Protein AF-A0A915MU77-F1 (afdb_monomer_lite)

InterPro domains:
  IPR000322 Glycoside hydrolase family 31, TIM barrel domain [PF01055] (78-398)
  IPR013780 Glycosyl hydrolase, all-beta [G3DSA:2.60.40.1180] (442-491)
  IPR017853 Glycoside hydrolase superfamily [SSF51445] (71-425)
  IPR048395 Glycosyl hydrolase family 31, C-terminal domain [PF21365] (410-493)
  IPR050985 Alpha-glycosidase and related enzymes [PTHR43053] (27-492)

Sequence (639 aa):
LYTSLQNNELDLQSKLDDDSSFLLRNNFLEYTLAVPKEWEKISLKDFHQECFELFLAAPTAHPSLEIINKPIWSTWANFWKAVDQNGLLEYAKQISDNNMPISQLELDDMWTVSYGDYQIDKRKFSNFSEMLKKLENEFGIKRLSAWVHPFVDADSEIGKNPELRNKLFVKNRDGDVPLVWWWDCPIKPGDPSKPVGPTNPDKKEPCAYVLDVTNPETREWWYKQLEAMKAEGICTFKFDAGETNWLPHNYVLYDGAYPNSYGKHYAHFASRFGSAVENRYGSGTQQTNFFTRTIDRNSYWDKDGGLSTLIPWALQSSLHGYYWNLPDMIGGNGLNHNESNIRGEPPEEELYIRWTQSNTLLLAMQFSYPPWHSKYGGDVLNIVKKSLELRKKWMHYLIKNVRKSVEDKVPVIRPMWWASDDNEALTIDDQFMVGSDLVVAPVIKSGQKTRNVYLPEGNWRNGNNVSEVVKGPTTIKDYPSPLDVLPHFYRTDSDDSGNGDPSIDWSKKHLKVKELIGALPQQQHPHPPLHNPSIRIPSTQIQQTNSGNVIPEFFPPNEKDQKIVEFVHSLPLELRKLTRPPLPPAFEKLNFETKEKISNLFDDITLDDKQRQNNFWKIVNQLPEDERAKVNEAFKFPF

Secondary structure (DSSP, 8-state):
-EEEEETTEEEEE-PPPS--SS--S-----------TTGGGS-HHHHHHHHHHHHSPPPSS---HHHHHS-EEESHHHHGGG--HHHHHHHHHHHHHTT---SEEEE-S--BSSTT--SB-TTT-TTHHHHHHHHHHHH----EEEEE-SEEETTSHHHH-HHHHHHHB-EETTS----B--TTSPBPTT--S-S--S--GGGB---EEEB-TTSHHHHHHHHHHHHHHHHHT--EEEE---SGGGSPTTEE-TT---THHHHHHHHHHHHTT-TT-EE---SS-TT--SEEEPPPPPSSSSTTTSGGGHHHHHHHHHHTT--SEE---BT-SS--TTS---TTPPPPHHHHHHHHHHHTTSS--EESS-TT-TT--TTHHHHHHHHHHHHHHHHHHHHHHHHHHHHH---SEE-GGGT--STTGGG--S-EEETTTEEE----STT--EEEEEEEEEEEEESS-TT-EEEEEEEEEEEE--TT---EEEESS-GGG-SS-TTS-HHHHHHHHHHHHHTS-GGGSPPPPPP----------------S------PPPPHHHHHHHHHHHHS-HHHHGGGPPPPPGGGTTS-HHHHHHHHHHHH-TTS-HHHHHHHHHHHHHTS-HHHHHHHHHHTTS--

Organism: Meloidogyne javanica (NCBI:txid6303)

Foldseek 3Di:
DDWDQDPNDTDDDDDDDPQPLADAPDPDDDDDDDDDPCNVPDAPLRVLVVVCVVPADFAQAAFDLLQLQFAEEEQPQQQNQNQALVNVLVVLVVCVVLVGGHSEYEYDDNQDPFAPRLDGDCVRYVPVLVSCVCSCPVRVHQAYAYEHEQWAFCPDPQNVDPVSQLPWFWAAPVSDFDFFDFQPADFDPPDPDDNFDRPDPVGGDRTTTGTLLLDPVNLVVVVVSVVVVVVSRHQAYEYDDQAQVRPDGRTAHPVNHDSCSSSVSVLVSRLVSGSDYEHQDDDSNLRGHHAHEHDWAEQDQDPPRALLCQQLVQAVCQSNNNQRYDSHAQRTSQADPVSDHDRNDGHDLLSSLLSLLLCLPRRGYYHNHDLPPPPDDPCSSVLSVLSSVVSNLCSVVLVVLSVVCSVVVHHQKHQQSSQPVDPVSVPDRQWIDGPNWKIWHTDRDPPDFFAKDADAAAWKAWPVHRVDIDGDRDIDGRHGHPSSDTTMITGDPDPPPVDDDSVDDVVVVVVVVVVVLVPDDPVLRDDDDDDDDDDDDDDDDDDDDDDDDDDPPDDDDDPVRVNVVVNLLPDDLVVVVVPDDPDPPLCVPADPVLVVLLVVLVSPPVDDPVRSVVVNVVSLVPDDPVRNVSVVVSPPDDD

pLDDT: mean 81.35, std 20.61, range [25.28, 98.75]

Radius of gyration: 28.63 Å; chains: 1; bounding box: 70×74×78 Å

Structure (mmCIF, N/CA/C/O backbone):
data_AF-A0A915MU77-F1
#
_entry.id   AF-A0A915MU77-F1
#
loop_
_atom_site.group_PDB
_atom_site.id
_atom_site.type_symbol
_atom_site.label_atom_id
_atom_site.label_alt_id
_atom_site.label_comp_id
_atom_site.label_asym_id
_atom_site.label_entity_id
_atom_site.label_seq_id
_atom_site.pdbx_PDB_ins_code
_atom_site.Cartn_x
_atom_site.Cartn_y
_atom_site.Cartn_z
_atom_site.occupancy
_atom_site.B_iso_or_equiv
_atom_site.auth_seq_id
_atom_site.auth_comp_id
_atom_site.auth_asym_id
_atom_site.auth_atom_id
_atom_site.pdbx_PDB_model_num
ATOM 1 N N . LEU A 1 1 ? -19.373 -10.625 -16.248 1.00 55.97 1 LEU A N 1
ATOM 2 C CA . LEU A 1 1 ? -20.137 -11.637 -15.490 1.00 55.97 1 LEU A CA 1
ATOM 3 C C . LEU A 1 1 ? -21.179 -10.867 -14.702 1.00 55.97 1 LEU A C 1
ATOM 5 O O . LEU A 1 1 ? -20.803 -9.981 -13.949 1.00 55.97 1 LEU A O 1
ATOM 9 N N . TYR A 1 2 ? -22.452 -11.091 -14.987 1.00 57.34 2 TYR A N 1
ATOM 10 C CA . TYR A 1 2 ? -23.572 -10.436 -14.328 1.00 57.34 2 TYR A CA 1
ATOM 11 C C . TYR A 1 2 ? -24.160 -11.433 -13.344 1.00 57.34 2 TYR A C 1
ATOM 13 O O . TYR A 1 2 ? -24.414 -12.580 -13.713 1.00 57.34 2 TYR A O 1
ATOM 21 N N . THR A 1 3 ? -24.326 -11.000 -12.101 1.00 57.78 3 THR A N 1
ATOM 22 C CA . THR A 1 3 ? -25.021 -11.764 -11.074 1.00 57.78 3 THR A CA 1
ATOM 23 C C . THR A 1 3 ? -26.316 -11.037 -10.746 1.00 57.78 3 THR A C 1
ATOM 25 O O . THR A 1 3 ? -26.312 -9.834 -10.479 1.00 57.78 3 THR A O 1
ATOM 28 N N . SER A 1 4 ? -27.441 -11.741 -10.804 1.00 68.25 4 SER A N 1
ATOM 29 C CA . SER A 1 4 ? -28.718 -11.217 -10.322 1.00 68.25 4 SER A CA 1
ATOM 30 C C . SER A 1 4 ? -29.365 -12.216 -9.387 1.00 68.25 4 SER A C 1
ATOM 32 O O . SER A 1 4 ? -29.375 -13.412 -9.657 1.00 68.25 4 SER A O 1
ATOM 34 N N . LEU A 1 5 ? -29.906 -11.703 -8.286 1.00 63.66 5 LEU A N 1
ATOM 35 C CA . LEU A 1 5 ? -30.743 -12.463 -7.374 1.00 63.66 5 LEU A CA 1
ATOM 36 C C . LEU A 1 5 ? -32.186 -12.005 -7.591 1.00 63.66 5 LEU A C 1
ATOM 38 O O . LEU A 1 5 ? -32.537 -10.879 -7.238 1.00 63.66 5 LEU A O 1
ATOM 42 N N . GLN A 1 6 ? -33.013 -12.848 -8.201 1.00 70.25 6 GLN A N 1
ATOM 43 C CA . GLN A 1 6 ? -34.449 -12.606 -8.358 1.00 70.25 6 GLN A CA 1
ATOM 44 C C . GLN A 1 6 ? -35.209 -13.848 -7.910 1.00 70.25 6 GLN A C 1
ATOM 46 O O . GLN A 1 6 ? -34.820 -14.956 -8.239 1.00 70.25 6 GLN A O 1
ATOM 51 N N . ASN A 1 7 ? -36.288 -13.681 -7.141 1.00 75.19 7 ASN A N 1
ATOM 52 C CA . ASN A 1 7 ? -37.130 -14.794 -6.673 1.00 75.19 7 ASN A CA 1
ATOM 53 C C . ASN A 1 7 ? -36.367 -15.932 -5.953 1.00 75.19 7 ASN A C 1
ATOM 55 O O . ASN A 1 7 ? -36.756 -17.089 -6.064 1.00 75.19 7 ASN A O 1
ATOM 59 N N . ASN A 1 8 ? -35.303 -15.612 -5.203 1.00 73.69 8 ASN A N 1
ATOM 60 C CA . ASN A 1 8 ? -34.371 -16.581 -4.594 1.00 73.69 8 ASN A CA 1
ATOM 61 C C . ASN A 1 8 ? -33.589 -17.458 -5.594 1.00 73.69 8 ASN A C 1
ATOM 63 O O . ASN A 1 8 ? -32.959 -18.432 -5.185 1.00 73.69 8 ASN A O 1
ATOM 67 N N . GLU A 1 9 ? -33.578 -17.106 -6.876 1.00 72.06 9 GLU A N 1
ATOM 68 C CA . GLU A 1 9 ? -32.722 -17.711 -7.894 1.00 72.06 9 GLU A CA 1
ATOM 69 C C . GLU A 1 9 ? -31.512 -16.804 -8.143 1.00 72.06 9 GLU A C 1
ATOM 71 O O . GLU A 1 9 ? -31.644 -15.588 -8.313 1.00 72.06 9 GLU A O 1
ATOM 76 N N . LEU A 1 10 ? -30.317 -17.402 -8.104 1.00 75.31 10 LEU A N 1
ATOM 77 C CA . LEU A 1 10 ? -29.063 -16.742 -8.452 1.00 75.31 10 LEU A CA 1
ATOM 78 C C . LEU A 1 10 ? -28.753 -17.027 -9.922 1.00 75.31 10 LEU A C 1
ATOM 80 O O . LEU A 1 10 ? -28.303 -18.121 -10.263 1.00 75.31 10 LEU A O 1
ATOM 84 N N . ASP A 1 11 ? -28.939 -16.023 -10.768 1.00 74.25 11 ASP A N 1
ATOM 85 C CA . ASP A 1 11 ? -28.577 -16.088 -12.178 1.00 74.25 11 ASP A CA 1
ATOM 86 C C . ASP A 1 11 ? -27.143 -15.598 -12.383 1.00 74.25 11 ASP A C 1
ATOM 88 O O . ASP A 1 11 ? -26.787 -14.477 -12.006 1.00 74.25 11 ASP A O 1
ATOM 92 N N . LEU A 1 12 ? -26.324 -16.440 -13.018 1.00 69.56 12 LEU A N 1
ATOM 93 C CA . LEU A 1 12 ? -24.952 -16.130 -13.413 1.00 69.56 12 LEU A CA 1
ATOM 94 C C . LEU A 1 12 ? -24.880 -16.058 -14.938 1.00 69.56 12 LEU A C 1
ATOM 96 O O . LEU A 1 12 ? -24.951 -17.076 -15.623 1.00 69.56 12 LEU A O 1
ATOM 100 N N . GLN A 1 13 ? -24.728 -14.853 -15.482 1.00 67.31 13 GLN A N 1
ATOM 101 C CA . GLN A 1 13 ? -24.656 -14.639 -16.926 1.00 67.31 13 GLN A CA 1
ATOM 102 C C . GLN A 1 13 ? -23.273 -14.129 -17.335 1.00 67.31 13 GLN A C 1
ATOM 104 O O . GLN A 1 13 ? -22.731 -13.180 -16.763 1.00 67.31 13 GLN A O 1
ATOM 109 N N . SER A 1 14 ? -22.691 -14.716 -18.377 1.00 64.25 14 SER A N 1
ATOM 110 C CA . SER A 1 14 ? -21.520 -14.158 -19.055 1.00 64.25 14 SER A CA 1
ATOM 111 C C . SER A 1 14 ? -21.936 -13.598 -20.407 1.00 64.25 14 SER A C 1
ATOM 113 O O . SER A 1 14 ? -22.391 -14.344 -21.270 1.00 64.25 14 SER A O 1
ATOM 115 N N . LYS A 1 15 ? -21.738 -12.296 -20.606 1.00 63.75 15 LYS A N 1
ATOM 116 C CA . LYS A 1 15 ? -21.766 -11.681 -21.929 1.00 63.75 15 LYS A CA 1
ATOM 117 C C . LYS A 1 15 ? -20.322 -11.542 -22.404 1.00 63.75 15 LYS A C 1
ATOM 119 O O . LYS A 1 15 ? -19.513 -10.938 -21.702 1.00 63.75 15 LYS A O 1
ATOM 124 N N . LEU A 1 16 ? -20.004 -12.144 -23.545 1.00 59.94 16 LEU A N 1
ATOM 125 C CA . LEU A 1 16 ? -18.825 -11.783 -24.326 1.00 59.94 16 LEU A CA 1
ATOM 126 C C . LEU A 1 16 ? -19.245 -10.584 -25.173 1.00 59.94 16 LEU A C 1
ATOM 128 O O . LEU A 1 16 ? -20.182 -10.701 -25.960 1.00 59.94 16 LEU A O 1
ATOM 132 N N . ASP A 1 17 ? -18.629 -9.426 -24.960 1.00 56.28 17 ASP A N 1
ATOM 133 C CA . ASP A 1 17 ? -18.770 -8.335 -25.919 1.00 56.28 17 ASP A CA 1
ATOM 134 C C . ASP A 1 17 ? -17.948 -8.697 -27.166 1.00 56.28 17 ASP A C 1
ATOM 136 O O . ASP A 1 17 ? -16.797 -9.119 -27.046 1.00 56.28 17 ASP A O 1
ATOM 140 N N . ASP A 1 18 ? -18.542 -8.541 -28.355 1.00 51.81 18 ASP A N 1
ATOM 141 C CA . ASP A 1 18 ? -17.909 -8.829 -29.659 1.00 51.81 18 ASP A CA 1
ATOM 142 C C . ASP A 1 18 ? -16.650 -7.974 -29.927 1.00 51.81 18 ASP A C 1
ATOM 144 O O . ASP A 1 18 ? -15.900 -8.234 -30.865 1.00 51.81 18 ASP A O 1
ATOM 148 N N . ASP A 1 19 ? -16.390 -6.980 -29.076 1.00 49.38 19 ASP A N 1
ATOM 149 C CA . ASP A 1 19 ? -15.220 -6.099 -29.095 1.00 49.38 19 ASP A CA 1
ATOM 150 C C . ASP A 1 19 ? -14.065 -6.651 -28.232 1.00 49.38 19 ASP A C 1
ATOM 152 O O . ASP A 1 19 ? -13.322 -5.916 -27.576 1.00 49.38 19 ASP A O 1
ATOM 156 N N . SER A 1 20 ? -13.935 -7.981 -28.147 1.00 52.22 20 SER A N 1
ATOM 157 C CA . SER A 1 20 ? -12.902 -8.604 -27.324 1.00 52.22 20 SER A CA 1
ATOM 158 C C . SER A 1 20 ? -11.522 -8.304 -27.917 1.00 52.22 20 SER A C 1
ATOM 160 O O . SER A 1 20 ? -11.072 -8.945 -28.871 1.00 52.22 20 SER A O 1
ATOM 162 N N . SER A 1 21 ? -10.817 -7.359 -27.296 1.00 55.47 21 SER A N 1
ATOM 163 C CA . SER A 1 21 ? -9.428 -6.971 -27.569 1.00 55.47 21 SER A CA 1
ATOM 164 C C . SER A 1 21 ? -8.400 -8.109 -27.401 1.00 55.47 21 SER A C 1
ATOM 166 O O . SER A 1 21 ? -7.202 -7.876 -27.553 1.00 55.47 21 SER A O 1
ATOM 168 N N . PHE A 1 22 ? -8.846 -9.339 -27.122 1.00 57.47 22 PHE A N 1
ATOM 169 C CA . PHE A 1 22 ? -8.054 -10.551 -26.911 1.00 57.47 22 PHE A CA 1
ATOM 170 C C . PHE A 1 22 ? -8.823 -11.802 -27.381 1.00 57.47 22 PHE A C 1
ATOM 172 O O . PHE A 1 22 ? -10.050 -11.803 -27.429 1.00 57.47 22 PHE A O 1
ATOM 179 N N . LEU A 1 23 ? -8.110 -12.880 -27.730 1.00 56.09 23 LEU A N 1
ATOM 180 C CA . LEU A 1 23 ? -8.708 -14.182 -28.061 1.00 56.09 23 LEU A CA 1
ATOM 181 C C . LEU A 1 23 ? -8.564 -15.138 -26.879 1.00 56.09 23 LEU A C 1
ATOM 183 O O . LEU A 1 23 ? -7.450 -15.436 -26.454 1.00 56.09 23 LEU A O 1
ATOM 187 N N . LEU A 1 24 ? -9.678 -15.681 -26.397 1.00 59.16 24 LEU A N 1
ATOM 188 C CA . LEU A 1 24 ? -9.659 -16.836 -25.504 1.00 59.16 24 LEU A CA 1
ATOM 189 C C . LEU A 1 24 ? -9.595 -18.110 -26.353 1.00 59.16 24 LEU A C 1
ATOM 191 O O . LEU A 1 24 ? -10.422 -18.324 -27.238 1.00 59.16 24 LEU A O 1
ATOM 195 N N . ARG A 1 25 ? -8.617 -18.983 -26.077 1.00 56.75 25 ARG A N 1
ATOM 196 C CA . ARG A 1 25 ? -8.522 -20.303 -26.733 1.00 56.75 25 ARG A CA 1
ATOM 197 C C . ARG A 1 25 ? -9.698 -21.220 -26.382 1.00 56.75 25 ARG A C 1
ATOM 199 O O . ARG A 1 25 ? -9.994 -22.125 -27.150 1.00 56.75 25 ARG A O 1
ATOM 206 N N . ASN A 1 26 ? -10.364 -20.967 -25.253 1.00 60.19 26 ASN A N 1
ATOM 207 C CA . ASN A 1 26 ? -11.533 -21.697 -24.781 1.00 60.19 26 ASN A CA 1
ATOM 208 C C . ASN A 1 26 ? -12.572 -20.714 -24.218 1.00 60.19 26 ASN A C 1
ATOM 210 O O . ASN A 1 26 ? -12.271 -19.975 -23.284 1.00 60.19 26 ASN A O 1
ATOM 214 N N . ASN A 1 27 ? -13.790 -20.729 -24.767 1.00 67.06 27 ASN A N 1
ATOM 215 C CA . ASN A 1 27 ? -14.902 -19.857 -24.368 1.00 67.06 27 ASN A CA 1
ATOM 216 C C . ASN A 1 27 ? -15.933 -20.623 -23.528 1.00 67.06 27 ASN A C 1
ATOM 218 O O . ASN A 1 27 ? -17.099 -20.712 -23.906 1.00 67.06 27 ASN A O 1
ATOM 222 N N . PHE A 1 28 ? -15.508 -21.230 -22.422 1.00 71.12 28 PHE A N 1
ATOM 223 C CA . PHE A 1 28 ? -16.437 -21.809 -21.454 1.00 71.12 28 PHE A CA 1
ATOM 224 C C . PHE A 1 28 ? -16.455 -20.963 -20.182 1.00 71.12 28 PHE A C 1
ATOM 226 O O . PHE A 1 28 ? -15.422 -20.475 -19.726 1.00 71.12 28 PHE A O 1
ATOM 233 N N . LEU A 1 29 ? -17.648 -20.771 -19.626 1.00 72.94 29 LEU A N 1
ATOM 234 C CA . LEU A 1 29 ? -17.813 -20.202 -18.300 1.00 72.94 29 LEU A CA 1
ATOM 235 C C . LEU A 1 29 ? -17.586 -21.323 -17.279 1.00 72.94 29 LEU A C 1
ATOM 237 O O . LEU A 1 29 ? -18.354 -22.281 -17.237 1.00 72.94 29 LEU A O 1
ATOM 241 N N . GLU A 1 30 ? -16.542 -21.194 -16.466 1.00 77.75 30 GLU A N 1
ATOM 242 C CA . GLU A 1 30 ? -16.255 -22.090 -15.346 1.00 77.75 30 GLU A CA 1
ATOM 243 C C . GLU A 1 30 ? -16.357 -21.307 -14.037 1.00 77.75 30 GLU A C 1
ATOM 245 O O . GLU A 1 30 ? -15.759 -20.239 -13.886 1.00 77.75 30 GLU A O 1
ATOM 250 N N . TYR A 1 31 ? -17.144 -21.823 -13.099 1.00 82.00 31 TYR A N 1
ATOM 251 C CA . TYR A 1 31 ? -17.293 -21.261 -11.764 1.00 82.00 31 TYR A CA 1
ATOM 252 C C . TYR A 1 31 ? -17.566 -22.376 -10.757 1.00 82.00 31 TYR A C 1
ATOM 254 O O . TYR A 1 31 ? -18.111 -23.425 -11.100 1.00 82.00 31 TYR A O 1
ATOM 262 N N . THR A 1 32 ? -17.240 -22.104 -9.496 1.00 84.00 32 THR A N 1
ATOM 263 C CA . THR A 1 32 ? -17.554 -22.986 -8.374 1.00 84.00 32 THR A CA 1
ATOM 264 C C . THR A 1 32 ? -18.471 -22.254 -7.408 1.00 84.00 32 THR A C 1
ATOM 266 O O . THR A 1 32 ? -18.176 -21.132 -7.001 1.00 84.00 32 THR A O 1
ATOM 269 N N . LEU A 1 33 ? -19.580 -22.893 -7.036 1.00 85.31 33 LEU A N 1
ATOM 270 C CA . LEU A 1 33 ? -20.459 -22.435 -5.963 1.00 85.31 33 LEU A CA 1
ATOM 271 C C . LEU A 1 33 ? -20.260 -23.333 -4.746 1.00 85.31 33 LEU A C 1
ATOM 273 O O . LEU A 1 33 ? -20.360 -24.555 -4.851 1.00 85.31 33 LEU A O 1
ATOM 277 N N . ALA A 1 34 ? -20.008 -22.719 -3.595 1.00 86.25 34 ALA A N 1
ATOM 278 C CA . ALA A 1 34 ? -20.001 -23.394 -2.308 1.00 86.25 34 ALA A CA 1
ATOM 279 C C . ALA A 1 34 ? -21.252 -22.992 -1.527 1.00 86.25 34 ALA A C 1
ATOM 281 O O . ALA A 1 34 ? -21.589 -21.813 -1.448 1.00 86.25 34 ALA A O 1
ATOM 282 N N . VAL A 1 35 ? -21.936 -23.982 -0.955 1.00 87.06 35 VAL A N 1
ATOM 283 C CA . VAL A 1 35 ? -23.097 -23.783 -0.083 1.00 87.06 35 VAL A CA 1
ATOM 284 C C . VAL A 1 35 ? -22.922 -24.696 1.131 1.00 87.06 35 VAL A C 1
ATOM 286 O O . VAL A 1 35 ? -22.670 -25.894 0.950 1.00 87.06 35 VAL A O 1
ATOM 289 N N . PRO A 1 36 ? -23.033 -24.181 2.364 1.00 85.62 36 PRO A N 1
ATOM 290 C CA . PRO A 1 36 ? -22.925 -25.015 3.549 1.00 85.62 36 PRO A CA 1
ATOM 291 C C . PRO A 1 36 ? -24.159 -25.920 3.675 1.00 85.62 36 PRO A C 1
ATOM 293 O O . PRO A 1 36 ? -25.293 -25.469 3.520 1.00 85.62 36 PRO A O 1
ATOM 296 N N . LYS A 1 37 ? -23.951 -27.208 3.986 1.00 83.62 37 LYS A N 1
ATOM 297 C CA . LYS A 1 37 ? -25.048 -28.186 4.153 1.00 83.62 37 LYS A CA 1
ATOM 298 C C . LYS A 1 37 ? -26.016 -27.809 5.279 1.00 83.62 37 LYS A C 1
ATOM 300 O O . LYS A 1 37 ? -27.206 -28.079 5.173 1.00 83.62 37 LYS A O 1
ATOM 305 N N . GLU A 1 38 ? -25.499 -27.199 6.342 1.00 86.88 38 GLU A N 1
ATOM 306 C CA . GLU A 1 38 ? -26.263 -26.735 7.502 1.00 86.88 38 GLU A CA 1
ATOM 307 C C . GLU A 1 38 ? -25.994 -25.238 7.716 1.00 86.88 38 GLU A C 1
ATOM 309 O O . GLU A 1 38 ? -25.297 -24.850 8.650 1.00 86.88 38 GLU A O 1
ATOM 314 N N . TRP A 1 39 ? -26.508 -24.397 6.811 1.00 83.12 39 TRP A N 1
ATOM 315 C CA . TRP A 1 39 ? -26.237 -22.950 6.796 1.00 83.12 39 TRP A CA 1
ATOM 316 C C . TRP A 1 39 ? -26.597 -22.230 8.107 1.00 83.12 39 TRP A C 1
ATOM 318 O O . TRP A 1 39 ? -25.947 -21.258 8.460 1.00 83.12 39 TRP A O 1
ATOM 328 N N . GLU A 1 40 ? -27.575 -22.739 8.860 1.00 84.25 40 GLU A N 1
ATOM 329 C CA . GLU A 1 40 ? -27.996 -22.188 10.159 1.00 84.25 40 GLU A CA 1
ATOM 330 C C . GLU A 1 40 ? -27.010 -22.478 11.304 1.00 84.25 40 GLU A C 1
ATOM 332 O O . GLU A 1 40 ? -27.150 -21.920 12.391 1.00 84.25 40 GLU A O 1
ATOM 337 N N . LYS A 1 41 ? -26.043 -23.385 11.104 1.00 86.69 41 LYS A N 1
ATOM 338 C CA . LYS A 1 41 ? -25.115 -23.847 12.153 1.00 86.69 41 LYS A CA 1
ATOM 339 C C . LYS A 1 41 ? -23.663 -23.436 11.929 1.00 86.69 41 LYS A C 1
ATOM 341 O O . LYS A 1 41 ? -22.809 -23.802 12.734 1.00 86.69 41 LYS A O 1
ATOM 346 N N . ILE A 1 42 ? -23.375 -22.720 10.848 1.00 88.81 42 ILE A N 1
ATOM 347 C CA . ILE A 1 42 ? -22.038 -22.224 10.530 1.00 88.81 42 ILE A CA 1
ATOM 348 C C . ILE A 1 42 ? -22.056 -20.700 10.572 1.00 88.81 42 ILE A C 1
ATOM 350 O O . ILE A 1 42 ? -22.970 -20.079 10.034 1.00 88.81 42 ILE A O 1
ATOM 354 N N . SER A 1 43 ? -21.057 -20.102 11.218 1.00 90.44 43 SER A N 1
ATOM 355 C CA . SER A 1 43 ? -20.900 -18.650 11.165 1.00 90.44 43 SER A CA 1
ATOM 356 C C . SER A 1 43 ? -20.441 -18.212 9.773 1.00 90.44 43 SER A C 1
ATOM 358 O O . SER A 1 43 ? -19.797 -18.984 9.052 1.00 90.44 43 SER A O 1
ATOM 360 N N . LEU A 1 44 ? -20.712 -16.964 9.384 1.00 91.19 44 LEU A N 1
ATOM 361 C CA . LEU A 1 44 ? -20.229 -16.441 8.099 1.00 91.19 44 LEU A CA 1
ATOM 362 C C . LEU A 1 44 ? -18.696 -16.450 8.040 1.00 91.19 44 LEU A C 1
ATOM 364 O O . LEU A 1 44 ? -18.110 -16.754 7.000 1.00 91.19 44 LEU A O 1
ATOM 368 N N . LYS A 1 45 ? -18.051 -16.173 9.179 1.00 92.75 45 LYS A N 1
ATOM 369 C CA . LYS A 1 45 ? -16.605 -16.313 9.370 1.00 92.75 45 LYS A CA 1
ATOM 370 C C . LYS A 1 45 ? -16.130 -17.726 9.036 1.00 92.75 45 LYS A C 1
ATOM 372 O O . LYS A 1 45 ? -15.252 -17.877 8.193 1.00 92.75 45 LYS A O 1
ATOM 377 N N . ASP A 1 46 ? -16.671 -18.747 9.696 1.00 91.50 46 ASP A N 1
ATOM 378 C CA . ASP A 1 46 ? -16.172 -20.115 9.524 1.00 91.50 46 ASP A CA 1
ATOM 379 C C . ASP A 1 46 ? -16.459 -20.618 8.103 1.00 91.50 46 ASP A C 1
ATOM 381 O O . ASP A 1 46 ? -15.607 -21.253 7.488 1.00 91.50 46 ASP A O 1
ATOM 385 N N . PHE A 1 47 ? -17.603 -20.240 7.524 1.00 92.19 47 PHE A N 1
ATOM 386 C CA . PHE A 1 47 ? -17.905 -20.538 6.127 1.00 92.19 47 PHE A CA 1
ATOM 387 C C . PHE A 1 47 ? -16.918 -19.876 5.154 1.00 92.19 47 PHE A C 1
ATOM 389 O O . PHE A 1 47 ? -16.462 -20.516 4.203 1.00 92.19 47 PHE A O 1
ATOM 396 N N . HIS A 1 48 ? -16.556 -18.609 5.392 1.00 92.19 48 HIS A N 1
ATOM 397 C CA . HIS A 1 48 ? -15.526 -17.922 4.610 1.00 92.19 48 HIS A CA 1
ATOM 398 C C . HIS A 1 48 ? -14.174 -18.629 4.726 1.00 92.19 48 HIS A C 1
ATOM 400 O O . HIS A 1 48 ? -13.536 -18.849 3.700 1.00 92.19 48 HIS A O 1
ATOM 406 N N . GLN A 1 49 ? -13.766 -19.031 5.934 1.00 90.81 49 GLN A N 1
ATOM 407 C CA . GLN A 1 49 ? -12.500 -19.733 6.158 1.00 90.81 49 GLN A CA 1
ATOM 408 C C . GLN A 1 49 ? -12.447 -21.077 5.417 1.00 90.81 49 GLN A C 1
ATOM 410 O O . GLN A 1 49 ? -11.466 -21.350 4.731 1.00 90.81 49 GLN A O 1
ATOM 415 N N . GLU A 1 50 ? -13.515 -21.874 5.465 1.00 90.25 50 GLU A N 1
ATOM 416 C CA . GLU A 1 50 ? -13.616 -23.129 4.704 1.00 90.25 50 GLU A CA 1
ATOM 417 C C . GLU A 1 50 ? -13.512 -22.881 3.189 1.00 90.25 50 GLU A C 1
ATOM 419 O O . GLU A 1 50 ? -12.740 -23.532 2.484 1.00 90.25 50 GLU A O 1
ATOM 424 N N . CYS A 1 51 ? -14.233 -21.881 2.668 1.00 90.62 51 CYS A N 1
ATOM 425 C CA . CYS A 1 51 ? -14.139 -21.509 1.253 1.00 90.62 51 CYS A CA 1
ATOM 426 C C . CYS A 1 51 ? -12.734 -21.023 0.879 1.00 90.62 51 CYS A C 1
ATOM 428 O O . CYS A 1 51 ? -12.237 -21.325 -0.207 1.00 90.62 51 CYS A O 1
ATOM 430 N N . PHE A 1 52 ? -12.090 -20.269 1.769 1.00 90.19 52 PHE A N 1
ATOM 431 C CA . PHE A 1 52 ? -10.739 -19.774 1.570 1.00 90.19 52 PHE A CA 1
ATOM 432 C C . PHE A 1 52 ? -9.755 -20.932 1.391 1.00 90.19 52 PHE A C 1
ATOM 434 O O . PHE A 1 52 ? -9.014 -20.946 0.411 1.00 90.19 52 PHE A O 1
ATOM 441 N N . GLU A 1 53 ? -9.789 -21.928 2.278 1.00 88.19 53 GLU A N 1
ATOM 442 C CA . GLU A 1 53 ? -8.901 -23.092 2.199 1.00 88.19 53 GLU A CA 1
ATOM 443 C C . GLU A 1 53 ? -9.162 -23.979 0.974 1.00 88.19 53 GLU A C 1
ATOM 445 O O . GLU A 1 53 ? -8.229 -24.597 0.456 1.00 88.19 53 GLU A O 1
ATOM 450 N N . LEU A 1 54 ? -10.406 -24.030 0.491 1.00 89.00 54 LEU A N 1
ATOM 451 C CA . LEU A 1 54 ? -10.776 -24.805 -0.694 1.00 89.00 54 LEU A CA 1
ATOM 452 C C . LEU A 1 54 ? -10.331 -24.153 -2.007 1.00 89.00 54 LEU A C 1
ATOM 454 O O . LEU A 1 54 ? -9.968 -24.865 -2.946 1.00 89.00 54 LEU A O 1
ATOM 458 N N . PHE A 1 55 ? -10.398 -22.822 -2.106 1.00 88.06 55 PHE A N 1
ATOM 459 C CA . PHE A 1 55 ? -10.285 -22.129 -3.396 1.00 88.06 55 PHE A CA 1
ATOM 460 C C . PHE A 1 55 ? -9.051 -21.249 -3.545 1.00 88.06 55 PHE A C 1
ATOM 462 O O . PHE A 1 55 ? -8.647 -20.967 -4.675 1.00 88.06 55 PHE A O 1
ATOM 469 N N . LEU A 1 56 ? -8.462 -20.784 -2.445 1.00 88.12 56 LEU A N 1
ATOM 470 C CA . LEU A 1 56 ? -7.397 -19.791 -2.468 1.00 88.12 56 LEU A CA 1
ATOM 471 C C . LEU A 1 56 ? -6.117 -20.343 -1.842 1.00 88.12 56 LEU A C 1
ATOM 473 O O . LEU A 1 56 ? -6.123 -21.109 -0.882 1.00 88.12 56 LEU A O 1
ATOM 477 N N . ALA A 1 57 ? -4.980 -19.929 -2.396 1.00 86.38 57 ALA A N 1
ATOM 478 C CA . ALA A 1 57 ? -3.690 -20.236 -1.804 1.00 86.38 57 ALA A CA 1
ATOM 479 C C . ALA A 1 57 ? -3.431 -19.276 -0.637 1.00 86.38 57 ALA A C 1
ATOM 481 O O . ALA A 1 57 ? -3.445 -18.061 -0.818 1.00 86.38 57 ALA A O 1
ATOM 482 N N . ALA A 1 58 ? -3.168 -19.802 0.555 1.00 82.94 58 ALA A N 1
ATOM 483 C CA . ALA A 1 58 ? -2.806 -18.961 1.688 1.00 82.94 58 ALA A CA 1
ATOM 484 C C . ALA A 1 58 ? -1.409 -18.333 1.503 1.00 82.94 58 ALA A C 1
ATOM 486 O O . ALA A 1 58 ? -0.529 -18.968 0.907 1.00 82.94 58 ALA A O 1
ATOM 487 N N . PRO A 1 59 ? -1.167 -17.126 2.048 1.00 85.00 59 PRO A N 1
ATOM 488 C CA . PRO A 1 59 ? 0.177 -16.571 2.159 1.00 85.00 59 PRO A CA 1
ATOM 489 C C . PRO A 1 59 ? 1.128 -17.541 2.867 1.00 85.00 59 PRO A C 1
ATOM 491 O O . PRO A 1 59 ? 0.835 -18.009 3.964 1.00 85.00 59 PRO A O 1
ATOM 494 N N . THR A 1 60 ? 2.294 -17.817 2.279 1.00 84.12 60 THR A N 1
ATOM 495 C CA . THR A 1 60 ? 3.278 -18.736 2.887 1.00 84.12 60 THR A CA 1
ATOM 496 C C . THR A 1 60 ? 4.284 -18.025 3.793 1.00 84.12 60 THR A C 1
ATOM 498 O O . THR A 1 60 ? 5.040 -18.670 4.514 1.00 84.12 60 THR A O 1
ATOM 501 N N . ALA A 1 61 ? 4.341 -16.694 3.726 1.00 93.12 61 ALA A N 1
ATOM 502 C CA . ALA A 1 61 ? 5.190 -15.846 4.552 1.00 93.12 61 ALA A CA 1
ATOM 503 C C . ALA A 1 61 ? 4.613 -14.426 4.626 1.00 93.12 61 ALA A C 1
ATOM 505 O O . ALA A 1 61 ? 3.830 -14.012 3.770 1.00 93.12 61 ALA A O 1
ATOM 506 N N . HIS A 1 62 ? 5.030 -13.670 5.640 1.00 95.00 62 HIS A N 1
ATOM 507 C CA . HIS A 1 62 ? 4.623 -12.280 5.826 1.00 95.00 62 HIS A CA 1
ATOM 508 C C . HIS A 1 62 ? 5.549 -11.298 5.079 1.00 95.00 62 HIS A C 1
ATOM 510 O O . HIS A 1 62 ? 6.715 -11.623 4.817 1.00 95.00 62 HIS A O 1
ATOM 516 N N . PRO A 1 63 ? 5.083 -10.068 4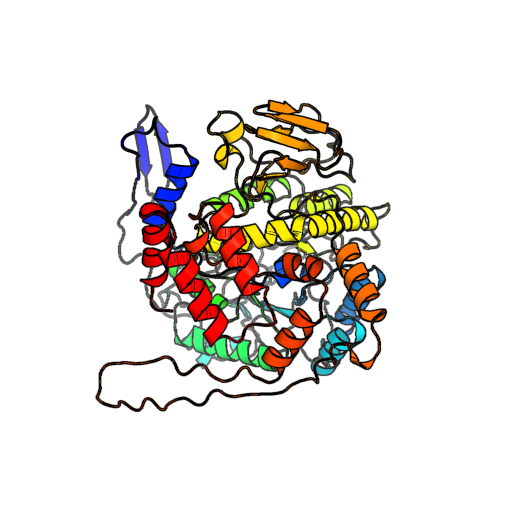.794 1.00 95.25 63 PRO A N 1
ATOM 517 C CA . PRO A 1 63 ? 5.904 -9.013 4.217 1.00 95.25 63 PRO A CA 1
ATOM 518 C C . PRO A 1 63 ? 6.903 -8.443 5.229 1.00 95.25 63 PRO A C 1
ATOM 520 O O . PRO A 1 63 ? 6.970 -8.860 6.388 1.00 95.25 63 PRO A O 1
ATOM 523 N N . SER A 1 64 ? 7.728 -7.491 4.796 1.00 96.38 64 SER A N 1
ATOM 524 C CA . SER A 1 64 ? 8.728 -6.835 5.640 1.00 96.38 64 SER A CA 1
ATOM 525 C C . SER A 1 64 ? 8.099 -6.247 6.909 1.00 96.38 64 SER A C 1
ATOM 527 O O . SER A 1 64 ? 7.369 -5.255 6.864 1.00 96.38 64 SER A O 1
ATOM 529 N N . LEU A 1 65 ? 8.448 -6.817 8.069 1.00 95.50 65 LEU A N 1
ATOM 530 C CA . LEU A 1 65 ? 8.007 -6.295 9.367 1.00 95.50 65 LEU A CA 1
ATOM 531 C C . LEU A 1 65 ? 8.537 -4.884 9.626 1.00 95.50 65 LEU A C 1
ATOM 533 O O . LEU A 1 65 ? 7.950 -4.152 10.414 1.00 95.50 65 LEU A O 1
ATOM 537 N N . GLU A 1 66 ? 9.629 -4.479 8.976 1.00 93.62 66 GLU A N 1
ATOM 538 C CA . GLU A 1 66 ? 10.163 -3.132 9.149 1.00 93.62 66 GLU A CA 1
ATOM 539 C C . GLU A 1 66 ? 9.300 -2.071 8.452 1.00 93.62 66 GLU A C 1
ATOM 541 O O . GLU A 1 66 ? 9.135 -0.984 9.004 1.00 93.62 66 GLU A O 1
ATOM 546 N N . ILE A 1 67 ? 8.689 -2.412 7.308 1.00 95.62 67 ILE A N 1
ATOM 547 C CA . ILE A 1 67 ? 7.697 -1.564 6.622 1.00 95.62 67 ILE A CA 1
ATOM 548 C C . ILE A 1 67 ? 6.387 -1.503 7.416 1.00 95.62 67 ILE A C 1
ATOM 550 O O . ILE A 1 67 ? 5.780 -0.443 7.525 1.00 95.62 67 ILE A O 1
ATOM 554 N N . ILE A 1 68 ? 5.971 -2.604 8.048 1.00 96.19 68 ILE A N 1
ATOM 555 C CA . ILE A 1 68 ? 4.837 -2.561 8.987 1.00 96.19 68 ILE A CA 1
ATOM 556 C C . ILE A 1 68 ? 5.183 -1.653 10.178 1.00 96.19 68 ILE A C 1
ATOM 558 O O . ILE A 1 68 ? 4.375 -0.824 10.593 1.00 96.19 68 ILE A O 1
ATOM 562 N N . ASN A 1 69 ? 6.396 -1.762 10.721 1.00 93.62 69 ASN A N 1
ATOM 563 C CA . ASN A 1 69 ? 6.802 -1.046 11.929 1.00 93.62 69 ASN A CA 1
ATOM 564 C C . ASN A 1 69 ? 6.874 0.479 11.753 1.00 93.62 69 ASN A C 1
ATOM 566 O O . ASN A 1 69 ? 6.507 1.222 12.663 1.00 93.62 69 ASN A O 1
ATOM 570 N N . LYS A 1 70 ? 7.363 0.961 10.607 1.00 95.81 70 LYS A N 1
ATOM 571 C CA . LYS A 1 70 ? 7.595 2.391 10.358 1.00 95.81 70 LYS A CA 1
ATOM 572 C C . LYS A 1 70 ? 7.126 2.790 8.955 1.00 95.81 70 LYS A C 1
ATOM 574 O O . LYS A 1 70 ? 7.211 1.971 8.045 1.00 95.81 70 LYS A O 1
ATOM 579 N N . PRO A 1 71 ? 6.687 4.040 8.751 1.00 97.12 71 PRO A N 1
ATOM 580 C CA . PRO A 1 71 ? 6.096 4.448 7.484 1.00 97.12 71 PRO A CA 1
ATOM 581 C C . PRO A 1 71 ? 7.112 4.513 6.336 1.00 97.12 71 PRO A C 1
ATOM 583 O O . PRO A 1 71 ? 8.302 4.772 6.552 1.00 97.12 71 PRO A O 1
ATOM 586 N N . ILE A 1 72 ? 6.603 4.309 5.124 1.00 97.88 72 ILE A N 1
ATOM 587 C CA . ILE A 1 72 ? 7.271 4.609 3.855 1.00 97.88 72 ILE A CA 1
ATOM 588 C C . ILE A 1 72 ? 7.077 6.100 3.552 1.00 97.88 72 ILE A C 1
ATOM 590 O O . ILE A 1 72 ? 6.017 6.663 3.830 1.00 97.88 72 ILE A O 1
ATOM 594 N N . TRP A 1 73 ? 8.088 6.737 2.972 1.00 97.31 73 TRP A N 1
ATOM 595 C CA . TRP A 1 73 ? 8.038 8.129 2.529 1.00 97.31 73 TRP A CA 1
ATOM 596 C C . TRP A 1 73 ? 8.343 8.185 1.032 1.00 97.31 73 TRP A C 1
ATOM 598 O O . TRP A 1 73 ? 9.478 7.944 0.619 1.00 97.31 73 TRP A O 1
ATOM 608 N N . SER A 1 74 ? 7.316 8.456 0.231 1.00 95.19 74 SER A N 1
ATOM 609 C CA . SER A 1 74 ? 7.382 8.513 -1.230 1.00 95.19 74 SER A CA 1
ATOM 610 C C . SER A 1 74 ? 7.664 9.925 -1.720 1.00 95.19 74 SER A C 1
ATOM 612 O O . SER A 1 74 ? 7.184 10.905 -1.148 1.00 95.19 74 SER A O 1
ATOM 614 N N . THR A 1 75 ? 8.433 10.040 -2.802 1.00 93.31 75 THR A N 1
ATOM 615 C CA . THR A 1 75 ? 8.689 11.328 -3.449 1.00 93.31 75 THR A CA 1
ATOM 616 C C . THR A 1 75 ? 7.614 11.731 -4.468 1.00 93.31 75 THR A C 1
ATOM 618 O O . THR A 1 75 ? 7.611 12.893 -4.874 1.00 93.31 75 THR A O 1
ATOM 621 N N . TRP A 1 76 ? 6.666 10.846 -4.820 1.00 87.75 76 TRP A N 1
ATOM 622 C CA . TRP A 1 76 ? 5.688 11.048 -5.904 1.00 87.75 76 TRP A CA 1
ATOM 623 C C . TRP A 1 76 ? 4.942 12.386 -5.831 1.00 87.75 76 TRP A C 1
ATOM 625 O O . TRP A 1 76 ? 5.211 13.293 -6.614 1.00 87.75 76 TRP A O 1
ATOM 635 N N . ALA A 1 77 ? 4.015 12.557 -4.888 1.00 83.88 77 ALA A N 1
ATOM 636 C CA . ALA A 1 77 ? 3.115 13.712 -4.913 1.00 83.88 77 ALA A CA 1
ATOM 637 C C . ALA A 1 77 ? 3.811 15.025 -4.491 1.00 83.88 77 ALA A C 1
ATOM 639 O O . ALA A 1 77 ? 3.428 16.106 -4.946 1.00 83.88 77 ALA A O 1
ATOM 640 N N . ASN A 1 78 ? 4.880 14.926 -3.692 1.00 86.38 78 ASN A N 1
ATOM 641 C CA . ASN A 1 78 ? 5.675 16.066 -3.237 1.00 86.38 78 ASN A CA 1
ATOM 642 C C . ASN A 1 78 ? 6.621 16.618 -4.321 1.00 86.38 78 ASN A C 1
ATOM 644 O O . ASN A 1 78 ? 6.733 17.831 -4.478 1.00 86.38 78 ASN A O 1
ATOM 648 N N . PHE A 1 79 ? 7.302 15.754 -5.084 1.00 87.69 79 PHE A N 1
ATOM 649 C CA . PHE A 1 79 ? 8.314 16.168 -6.070 1.00 87.69 79 PHE A CA 1
ATOM 650 C C . PHE A 1 79 ? 7.860 15.997 -7.525 1.00 87.69 79 PHE A C 1
ATOM 652 O O . PHE A 1 79 ? 8.334 16.716 -8.421 1.00 87.69 79 PHE A O 1
ATOM 659 N N . TRP A 1 80 ? 6.947 15.062 -7.792 1.00 86.00 80 TRP A N 1
ATOM 660 C CA . TRP A 1 80 ? 6.639 14.546 -9.128 1.00 86.00 80 TRP A CA 1
ATOM 661 C C . TRP A 1 80 ? 7.954 14.199 -9.860 1.00 86.00 80 TRP A C 1
ATOM 663 O O . TRP A 1 80 ? 8.906 13.691 -9.275 1.00 86.00 80 TRP A O 1
ATOM 673 N N . LYS A 1 81 ? 8.083 14.607 -11.126 1.00 88.88 81 LYS A N 1
ATOM 674 C CA . LYS A 1 81 ? 9.247 14.364 -11.989 1.00 88.88 81 LYS A CA 1
ATOM 675 C C . LYS A 1 81 ? 10.506 15.181 -11.651 1.00 88.88 81 LYS A C 1
ATOM 677 O O . LYS A 1 81 ? 11.459 15.157 -12.423 1.00 88.88 81 LYS A O 1
ATOM 682 N N . ALA A 1 82 ? 10.515 15.992 -10.586 1.00 90.44 82 ALA A N 1
ATOM 683 C CA . ALA A 1 82 ? 11.634 16.896 -10.243 1.00 90.44 82 ALA A CA 1
ATOM 684 C C . ALA A 1 82 ? 12.477 16.379 -9.081 1.00 90.44 82 ALA A C 1
ATOM 686 O O . ALA A 1 82 ? 13.375 17.086 -8.637 1.00 90.44 82 ALA A O 1
ATOM 687 N N . VAL A 1 83 ? 12.203 15.169 -8.590 1.00 93.06 83 VAL A N 1
ATOM 688 C CA . VAL A 1 83 ? 13.073 14.543 -7.600 1.00 93.06 83 VAL A CA 1
ATOM 689 C C . VAL A 1 83 ? 14.499 14.440 -8.154 1.00 93.06 83 VAL A C 1
ATOM 691 O O . VAL A 1 83 ? 14.716 14.041 -9.302 1.00 93.06 83 VAL A O 1
ATOM 694 N N . ASP A 1 84 ? 15.461 14.845 -7.332 1.00 96.31 84 ASP A N 1
ATOM 695 C CA . ASP A 1 84 ? 16.892 14.779 -7.600 1.00 96.31 84 ASP A CA 1
ATOM 696 C C . ASP A 1 84 ? 17.656 14.454 -6.304 1.00 96.31 84 ASP A C 1
ATOM 698 O O . ASP A 1 84 ? 17.068 14.310 -5.225 1.00 96.31 84 ASP A O 1
ATOM 702 N N . GLN A 1 85 ? 18.977 14.315 -6.404 1.00 97.25 85 GLN A N 1
ATOM 703 C CA . GLN A 1 85 ? 19.825 13.948 -5.271 1.00 97.25 85 GLN A CA 1
ATOM 704 C C . GLN A 1 85 ? 19.741 14.930 -4.095 1.00 97.25 85 GLN A C 1
ATOM 706 O O . GLN A 1 85 ? 19.736 14.503 -2.940 1.00 97.25 85 GLN A O 1
ATOM 711 N N . ASN A 1 86 ? 19.683 16.236 -4.363 1.00 97.12 86 ASN A N 1
ATOM 712 C CA . ASN A 1 86 ? 19.647 17.242 -3.303 1.00 97.12 86 ASN A CA 1
ATOM 713 C C . ASN A 1 86 ? 18.272 17.272 -2.635 1.00 97.12 86 ASN A C 1
ATOM 715 O O . ASN A 1 86 ? 18.194 17.317 -1.409 1.00 97.12 86 ASN A O 1
ATOM 719 N N . GLY A 1 87 ? 17.201 17.188 -3.428 1.00 95.69 87 GLY A N 1
ATOM 720 C CA . GLY A 1 87 ? 15.832 17.104 -2.936 1.00 95.69 87 GLY A CA 1
ATOM 721 C C . GLY A 1 87 ? 15.615 15.886 -2.041 1.00 95.69 87 GLY A C 1
ATOM 722 O O . GLY A 1 87 ? 14.994 16.012 -0.988 1.00 95.69 87 GLY A O 1
ATOM 723 N N . LEU A 1 88 ? 16.185 14.729 -2.397 1.00 96.62 88 LEU A N 1
ATOM 724 C CA . LEU A 1 88 ? 16.075 13.517 -1.582 1.00 96.62 88 LEU A CA 1
ATOM 725 C C . LEU A 1 88 ? 16.832 13.635 -0.245 1.00 96.62 88 LEU A C 1
ATOM 727 O O . LEU A 1 88 ? 16.303 13.232 0.791 1.00 96.62 88 LEU A O 1
ATOM 731 N N . LEU A 1 89 ? 18.043 14.208 -0.247 1.00 98.06 89 LEU A N 1
ATOM 732 C CA . LEU A 1 89 ? 18.821 14.442 0.980 1.00 98.06 89 LEU A CA 1
ATOM 733 C C . LEU A 1 89 ? 18.153 15.471 1.897 1.00 98.06 89 LEU A C 1
ATOM 735 O O . LEU A 1 89 ? 18.095 15.268 3.108 1.00 98.06 89 LEU A O 1
ATOM 739 N N . GLU A 1 90 ? 17.611 16.548 1.331 1.00 97.62 90 GLU A N 1
ATOM 740 C CA . GLU A 1 90 ? 16.855 17.542 2.091 1.00 97.62 90 GLU A CA 1
ATOM 741 C C . GLU A 1 90 ? 15.576 16.929 2.673 1.00 97.62 90 GLU A C 1
ATOM 743 O O . GLU A 1 90 ? 15.248 17.165 3.834 1.00 97.62 90 GLU A O 1
ATOM 748 N N . TYR A 1 91 ? 14.884 16.068 1.922 1.00 97.25 91 TYR A N 1
ATOM 749 C CA . TYR A 1 91 ? 13.700 15.388 2.438 1.00 97.25 91 TYR A CA 1
ATOM 750 C C . TYR A 1 91 ? 14.032 14.448 3.601 1.00 97.25 91 TYR A C 1
ATOM 752 O O . TYR A 1 91 ? 13.364 14.479 4.636 1.00 97.25 91 TYR A O 1
ATOM 760 N N . ALA A 1 92 ? 15.112 13.673 3.475 1.00 97.94 92 ALA A N 1
ATOM 761 C CA . ALA A 1 92 ? 15.638 12.836 4.550 1.00 97.94 92 ALA A CA 1
ATOM 762 C C . ALA A 1 92 ? 15.985 13.654 5.804 1.00 97.94 92 ALA A C 1
ATOM 764 O O . ALA A 1 92 ? 15.597 13.286 6.918 1.00 97.94 92 ALA A O 1
ATOM 765 N N . LYS A 1 93 ? 16.651 14.798 5.615 1.00 98.31 93 LYS A N 1
ATOM 766 C CA . LYS A 1 93 ? 16.966 15.736 6.691 1.00 98.31 93 LYS A CA 1
ATOM 767 C C . LYS A 1 93 ? 15.702 16.242 7.379 1.00 98.31 93 LYS A C 1
ATOM 769 O O . LYS A 1 93 ? 15.630 16.202 8.601 1.00 98.31 93 LYS A O 1
ATOM 774 N N . GLN A 1 94 ? 14.684 16.652 6.627 1.00 97.56 94 GLN A N 1
ATOM 775 C CA . GLN A 1 94 ? 13.424 17.138 7.195 1.00 97.56 94 GLN A CA 1
ATOM 776 C C . GLN A 1 94 ? 12.667 16.061 7.978 1.00 97.56 94 GLN A C 1
ATOM 778 O O . GLN A 1 94 ? 12.121 16.358 9.042 1.00 97.56 94 GLN A O 1
ATOM 783 N N . ILE A 1 95 ? 12.647 14.814 7.496 1.00 97.88 95 ILE A N 1
ATOM 784 C CA . ILE A 1 95 ? 12.068 13.674 8.227 1.00 97.88 95 ILE A CA 1
ATOM 785 C C . ILE A 1 95 ? 12.783 13.506 9.578 1.00 97.88 95 ILE A C 1
ATOM 787 O O . ILE A 1 95 ? 12.126 13.373 10.616 1.00 97.88 95 ILE A O 1
ATOM 791 N N . SER A 1 96 ? 14.118 13.578 9.574 1.00 97.38 96 SER A N 1
ATOM 792 C CA . SER A 1 96 ? 14.951 13.496 10.778 1.00 97.38 96 SER A CA 1
ATOM 793 C C . SER A 1 96 ? 14.725 14.676 11.734 1.00 97.38 96 SER A C 1
ATOM 795 O O . SER A 1 96 ? 14.448 14.459 12.912 1.00 97.38 96 SER A O 1
ATOM 797 N N . ASP A 1 97 ? 14.770 15.916 11.241 1.00 97.50 97 ASP A N 1
ATOM 798 C CA . ASP A 1 97 ? 14.591 17.143 12.034 1.00 97.50 97 ASP A CA 1
ATOM 799 C C . ASP A 1 97 ? 13.211 17.202 12.703 1.00 97.50 97 ASP A C 1
ATOM 801 O O . ASP A 1 97 ? 13.069 17.665 13.836 1.00 97.50 97 ASP A O 1
ATOM 805 N N . ASN A 1 98 ? 12.182 16.686 12.027 1.00 97.06 98 ASN A N 1
ATOM 806 C CA . ASN A 1 98 ? 10.836 16.586 12.582 1.00 97.06 98 ASN A CA 1
ATOM 807 C C . ASN A 1 98 ? 10.652 15.373 13.509 1.00 97.06 98 ASN A C 1
ATOM 809 O O . ASN A 1 98 ? 9.568 15.211 14.078 1.00 97.06 98 ASN A O 1
ATOM 813 N N . ASN A 1 99 ? 11.692 14.558 13.714 1.00 95.88 99 ASN A N 1
ATOM 814 C CA . ASN A 1 99 ? 11.707 13.358 14.549 1.00 95.88 99 ASN A CA 1
ATOM 815 C C . ASN A 1 99 ? 10.632 12.341 14.132 1.00 95.88 99 ASN A C 1
ATOM 817 O O . ASN A 1 99 ? 9.870 11.829 14.960 1.00 95.88 99 ASN A O 1
ATOM 821 N N . MET A 1 100 ? 10.542 12.095 12.826 1.00 97.44 100 MET A N 1
ATOM 822 C CA . MET A 1 100 ? 9.542 11.220 12.230 1.00 97.44 100 MET A CA 1
ATOM 823 C C . MET A 1 100 ? 10.132 9.833 11.954 1.00 97.44 100 MET A C 1
ATOM 825 O O . MET A 1 100 ? 11.236 9.724 11.419 1.00 97.44 100 MET A O 1
ATOM 829 N N . PRO A 1 101 ? 9.428 8.745 12.314 1.00 96.75 101 PRO A N 1
ATOM 830 C CA . PRO A 1 101 ? 9.892 7.400 12.019 1.00 96.75 101 PRO A CA 1
ATOM 831 C C . PRO A 1 101 ? 9.884 7.155 10.509 1.00 96.75 101 PRO A C 1
ATOM 833 O O . PRO A 1 101 ? 9.014 7.639 9.790 1.00 96.75 101 PRO A O 1
ATOM 836 N N . ILE A 1 102 ? 10.825 6.342 10.043 1.00 97.12 102 ILE A N 1
ATOM 837 C CA . ILE A 1 102 ? 10.934 5.944 8.641 1.00 97.12 102 ILE A CA 1
ATOM 838 C C . ILE A 1 102 ? 11.389 4.491 8.537 1.00 97.12 102 ILE A C 1
ATOM 840 O O . ILE A 1 102 ? 12.283 4.056 9.269 1.00 97.12 102 ILE A O 1
ATOM 844 N N . SER A 1 103 ? 10.749 3.736 7.645 1.00 95.88 103 SER A N 1
ATOM 845 C CA . SER A 1 103 ? 11.245 2.445 7.169 1.00 95.88 103 SER A CA 1
ATOM 846 C C . SER A 1 103 ? 11.995 2.608 5.850 1.00 95.88 103 SER A C 1
ATOM 848 O O . SER A 1 103 ? 13.068 2.033 5.689 1.00 95.88 103 SER A O 1
ATOM 850 N N . GLN A 1 104 ? 11.445 3.346 4.897 1.00 95.62 104 GLN A N 1
ATOM 851 C CA . GLN A 1 104 ? 11.924 3.360 3.521 1.00 95.62 104 GLN A CA 1
ATOM 852 C C . GLN A 1 104 ? 11.673 4.728 2.897 1.00 95.62 104 GLN A C 1
ATOM 854 O O . GLN A 1 104 ? 10.597 5.295 3.081 1.00 95.62 104 GLN A O 1
ATOM 859 N N . LEU A 1 105 ? 12.662 5.230 2.157 1.00 97.44 105 LEU A N 1
ATOM 860 C CA . LEU A 1 105 ? 12.426 6.244 1.135 1.00 97.44 105 LEU A CA 1
ATOM 861 C C . LEU A 1 105 ? 12.056 5.538 -0.168 1.00 97.44 105 LEU A C 1
ATOM 863 O O . LEU A 1 105 ? 12.650 4.518 -0.527 1.00 97.44 105 LEU A O 1
ATOM 867 N N . GLU A 1 106 ? 11.081 6.076 -0.877 1.00 97.31 106 GLU A N 1
ATOM 868 C CA . GLU A 1 106 ? 10.655 5.587 -2.182 1.00 97.31 106 GLU A CA 1
ATOM 869 C C . GLU A 1 106 ? 10.891 6.658 -3.239 1.00 97.31 106 GLU A C 1
ATOM 871 O O . GLU A 1 106 ? 10.395 7.778 -3.125 1.00 97.31 106 GLU A O 1
ATOM 876 N N . LEU A 1 107 ? 11.680 6.289 -4.247 1.00 96.50 107 LEU A N 1
ATOM 877 C CA . LEU A 1 107 ? 12.081 7.139 -5.353 1.00 96.50 107 LEU A CA 1
ATOM 878 C C . LEU A 1 107 ? 11.083 7.022 -6.511 1.00 96.50 107 LEU A C 1
ATOM 880 O O . LEU A 1 107 ? 11.028 6.010 -7.211 1.00 96.50 107 LEU A O 1
ATOM 884 N N . ASP A 1 108 ? 10.322 8.094 -6.684 1.00 92.56 108 ASP A N 1
ATOM 885 C CA . ASP A 1 108 ? 9.186 8.259 -7.595 1.00 92.56 108 ASP A CA 1
ATOM 886 C C . ASP A 1 108 ? 9.051 9.776 -7.917 1.00 92.56 108 ASP A C 1
ATOM 888 O O . ASP A 1 108 ? 9.024 10.598 -7.007 1.00 92.56 108 ASP A O 1
ATOM 892 N N . ASP A 1 109 ? 9.067 10.316 -9.128 1.00 89.69 109 ASP A N 1
ATOM 893 C CA . ASP A 1 109 ? 9.029 9.713 -10.455 1.00 89.69 109 ASP A CA 1
ATOM 894 C C . ASP A 1 109 ? 10.158 10.266 -11.350 1.00 89.69 109 ASP A C 1
ATOM 896 O O . ASP A 1 109 ? 10.799 11.278 -11.047 1.00 89.69 109 ASP A O 1
ATOM 900 N N . MET A 1 110 ? 10.380 9.634 -12.502 1.00 91.12 110 MET A N 1
ATOM 901 C CA . MET A 1 110 ? 11.309 10.046 -13.548 1.00 91.12 110 MET A CA 1
ATOM 902 C C . MET A 1 110 ? 12.750 10.103 -13.036 1.00 91.12 110 MET A C 1
ATOM 904 O O . MET A 1 110 ? 13.513 11.022 -13.341 1.00 91.12 110 MET A O 1
ATOM 908 N N . TRP A 1 111 ? 13.122 9.131 -12.208 1.00 93.50 111 TRP A N 1
ATOM 909 C CA . TRP A 1 111 ? 14.487 8.965 -11.713 1.00 93.50 111 TRP A CA 1
ATOM 910 C C . TRP A 1 111 ? 15.432 8.354 -12.767 1.00 93.50 111 TRP A C 1
ATOM 912 O O . TRP A 1 111 ? 16.652 8.360 -12.583 1.00 93.50 111 TRP A O 1
ATOM 922 N N . THR A 1 112 ? 14.870 7.870 -13.877 1.00 93.50 112 THR A N 1
ATOM 923 C CA . THR A 1 112 ? 15.559 7.366 -15.068 1.00 93.50 112 THR A CA 1
ATOM 924 C C . THR A 1 112 ? 15.748 8.448 -16.134 1.00 93.50 112 THR A C 1
ATOM 926 O O . THR A 1 112 ? 15.142 9.520 -16.082 1.00 93.50 112 THR A O 1
ATOM 929 N N . VAL A 1 113 ? 16.593 8.171 -17.135 1.00 90.12 113 VAL A N 1
ATOM 930 C CA . VAL A 1 113 ? 16.815 9.078 -18.280 1.00 90.12 113 VAL A CA 1
ATOM 931 C C . VAL A 1 113 ? 15.562 9.209 -19.154 1.00 90.12 113 VAL A C 1
ATOM 933 O O . VAL A 1 113 ? 15.260 10.300 -19.643 1.00 90.12 113 VAL A O 1
ATOM 936 N N . SER A 1 114 ? 14.850 8.104 -19.363 1.00 92.81 114 SER A N 1
ATOM 937 C CA . SER A 1 114 ? 13.549 7.997 -20.037 1.00 92.81 114 SER A CA 1
ATOM 938 C C . SER A 1 114 ? 12.752 6.864 -19.386 1.00 92.81 114 SER A C 1
ATOM 940 O O . SER A 1 114 ? 13.340 6.011 -18.708 1.00 92.81 114 SER A O 1
ATOM 942 N N . TYR A 1 115 ? 11.426 6.843 -19.528 1.00 93.94 115 TYR A N 1
ATOM 943 C CA . TYR A 1 115 ? 10.636 5.795 -18.884 1.00 93.94 115 TYR A CA 1
ATOM 944 C C . TYR A 1 115 ? 10.950 4.426 -19.490 1.00 93.94 115 TYR A C 1
ATOM 946 O O . TYR A 1 115 ? 11.051 4.267 -20.708 1.00 93.94 115 TYR A O 1
ATOM 954 N N . GLY A 1 116 ? 11.148 3.439 -18.616 1.00 90.06 116 GLY A N 1
ATOM 955 C CA . GLY A 1 116 ? 11.594 2.097 -18.991 1.00 90.06 116 GLY A CA 1
ATOM 956 C C . GLY A 1 116 ? 13.091 1.950 -19.282 1.00 90.06 116 GLY A C 1
ATOM 957 O O . GLY A 1 116 ? 13.543 0.824 -19.473 1.00 90.06 116 GLY A O 1
ATOM 958 N N . ASP A 1 117 ? 13.888 3.025 -19.247 1.00 86.00 117 ASP A N 1
ATOM 959 C CA . ASP A 1 117 ? 15.349 2.905 -19.200 1.00 86.00 117 ASP A CA 1
ATOM 960 C C . ASP A 1 117 ? 15.765 2.659 -17.745 1.00 86.00 117 ASP A C 1
ATOM 962 O O . ASP A 1 117 ? 15.851 3.586 -16.953 1.00 86.00 117 ASP A O 1
ATOM 966 N N . TYR A 1 118 ? 15.997 1.402 -17.365 1.00 91.06 118 TYR A N 1
ATOM 967 C CA . TYR A 1 118 ? 16.279 0.958 -15.987 1.00 91.06 118 TYR A CA 1
ATOM 968 C C . TYR A 1 118 ? 17.679 1.357 -15.461 1.00 91.06 118 TYR A C 1
ATOM 970 O O . TYR A 1 118 ? 18.422 0.531 -14.933 1.00 91.06 118 TYR A O 1
ATOM 978 N N . GLN A 1 119 ? 18.062 2.623 -15.632 1.00 91.56 119 GLN A N 1
ATOM 979 C CA . GLN A 1 119 ? 19.338 3.208 -15.223 1.00 91.56 119 GLN A CA 1
ATOM 980 C C . GLN A 1 119 ? 19.100 4.522 -14.475 1.00 91.56 119 GLN A C 1
ATOM 982 O O . GLN A 1 119 ? 18.273 5.337 -14.886 1.00 91.56 119 GLN A O 1
ATOM 987 N N . ILE A 1 120 ? 19.865 4.756 -13.407 1.00 94.69 120 ILE A N 1
ATOM 988 C CA . ILE A 1 120 ? 19.813 6.009 -12.646 1.00 94.69 120 ILE A CA 1
ATOM 989 C C . ILE A 1 120 ? 20.235 7.187 -13.539 1.00 94.69 120 ILE A C 1
ATOM 991 O O . ILE A 1 120 ? 21.327 7.184 -14.117 1.00 94.69 120 ILE A O 1
ATOM 995 N N . ASP A 1 121 ? 19.411 8.237 -13.613 1.00 95.69 121 ASP A N 1
ATOM 996 C CA . ASP A 1 121 ? 19.768 9.455 -14.340 1.00 95.69 121 ASP A CA 1
ATOM 997 C C . ASP A 1 121 ? 20.862 10.237 -13.602 1.00 95.69 121 ASP A C 1
ATOM 999 O O . ASP A 1 121 ? 20.606 10.988 -12.657 1.00 95.69 121 ASP A O 1
ATOM 1003 N N . LYS A 1 122 ? 22.101 10.127 -14.085 1.00 95.31 122 LYS A N 1
ATOM 1004 C CA . LYS A 1 122 ? 23.268 10.826 -13.522 1.00 95.31 122 LYS A CA 1
ATOM 1005 C C . LYS A 1 122 ? 23.183 12.353 -13.609 1.00 95.31 122 LYS A C 1
ATOM 1007 O O . LYS A 1 122 ? 23.951 13.032 -12.933 1.00 95.31 122 LYS A O 1
ATOM 1012 N N . ARG A 1 123 ? 22.269 12.918 -14.407 1.00 96.06 123 ARG A N 1
ATOM 1013 C CA . ARG A 1 123 ? 22.013 14.370 -14.425 1.00 96.06 123 ARG A CA 1
ATOM 1014 C C . ARG A 1 123 ? 21.278 14.817 -13.159 1.00 96.06 123 ARG A C 1
ATOM 1016 O O . ARG A 1 123 ? 21.524 15.921 -12.686 1.00 96.06 123 ARG A O 1
ATOM 1023 N N . LYS A 1 124 ? 20.415 13.955 -12.607 1.00 96.44 124 LYS A N 1
ATOM 1024 C CA . LYS A 1 124 ? 19.665 14.173 -11.356 1.00 96.44 124 LYS A CA 1
ATOM 1025 C C . LYS A 1 124 ? 20.389 13.614 -10.130 1.00 96.44 124 LYS A C 1
ATOM 1027 O O . LYS A 1 124 ? 20.332 14.200 -9.052 1.00 96.44 124 LYS A O 1
ATOM 1032 N N . PHE A 1 125 ? 21.098 12.501 -10.307 1.00 97.00 125 PHE A N 1
ATOM 1033 C CA . PHE A 1 125 ? 21.793 11.763 -9.252 1.00 97.00 125 PHE A CA 1
ATOM 1034 C C . PHE A 1 125 ? 23.274 11.588 -9.593 1.00 97.00 125 PHE A C 1
ATOM 1036 O O . PHE A 1 125 ? 23.766 10.484 -9.829 1.00 97.00 125 PHE A O 1
ATOM 1043 N N . SER A 1 126 ? 23.993 12.709 -9.652 1.00 95.12 126 SER A N 1
ATOM 1044 C CA . SER A 1 126 ? 25.388 12.762 -10.108 1.00 95.12 126 SER A CA 1
ATOM 1045 C C . SER A 1 126 ? 26.355 11.934 -9.260 1.00 95.12 126 SER A C 1
ATOM 1047 O O . SER A 1 126 ? 27.355 11.450 -9.790 1.00 95.12 126 SER A O 1
ATOM 1049 N N . ASN A 1 127 ? 26.057 11.724 -7.972 1.00 95.31 127 ASN A N 1
ATOM 1050 C CA . ASN A 1 127 ? 26.845 10.868 -7.091 1.00 95.31 127 ASN A CA 1
ATOM 1051 C C . ASN A 1 127 ? 25.951 9.960 -6.230 1.00 95.31 127 ASN A C 1
ATOM 1053 O O . ASN A 1 127 ? 25.969 10.018 -4.999 1.00 95.31 127 ASN A O 1
ATOM 1057 N N . PHE A 1 128 ? 25.167 9.107 -6.895 1.00 96.44 128 PHE A N 1
ATOM 1058 C CA . PHE A 1 128 ? 24.174 8.225 -6.269 1.00 96.44 128 PHE A CA 1
ATOM 1059 C C . PHE A 1 128 ? 24.736 7.392 -5.101 1.00 96.44 128 PHE A C 1
ATOM 1061 O O . PHE A 1 128 ? 24.146 7.350 -4.024 1.00 96.44 128 PHE A O 1
ATOM 1068 N N . SER A 1 129 ? 25.929 6.805 -5.254 1.00 96.50 129 SER A N 1
ATOM 1069 C CA . SER A 1 129 ? 26.584 6.029 -4.187 1.00 96.50 129 SER A CA 1
ATOM 1070 C C . SER A 1 129 ? 26.927 6.877 -2.952 1.00 96.50 129 SER A C 1
ATOM 1072 O O . SER A 1 129 ? 26.779 6.416 -1.820 1.00 96.50 129 SER A O 1
ATOM 1074 N N . GLU A 1 130 ? 27.375 8.123 -3.139 1.00 97.44 130 GLU A N 1
ATOM 1075 C CA . GLU A 1 130 ? 27.622 9.049 -2.027 1.00 97.44 130 GLU A CA 1
ATOM 1076 C C . GLU A 1 130 ? 26.312 9.470 -1.354 1.00 97.44 130 GLU A C 1
ATOM 1078 O O . GLU A 1 130 ? 26.243 9.500 -0.127 1.00 97.44 130 GLU A O 1
ATOM 1083 N N . MET A 1 131 ? 25.263 9.735 -2.139 1.00 97.94 131 MET A N 1
ATOM 1084 C CA . MET A 1 131 ? 23.930 10.042 -1.618 1.00 97.94 131 MET A CA 1
ATOM 1085 C C . MET A 1 131 ? 23.421 8.924 -0.702 1.00 97.94 131 MET A C 1
ATOM 1087 O O . MET A 1 131 ? 23.022 9.209 0.423 1.00 97.94 131 MET A O 1
ATOM 1091 N N . LEU A 1 132 ? 23.500 7.660 -1.130 1.00 98.00 132 LEU A N 1
ATOM 1092 C CA . LEU A 1 132 ? 23.100 6.510 -0.310 1.00 98.00 132 LEU A CA 1
ATOM 1093 C C . LEU A 1 132 ? 23.888 6.431 1.006 1.00 98.00 132 LEU A C 1
ATOM 1095 O O . LEU A 1 132 ? 23.304 6.212 2.066 1.00 98.00 132 LEU A O 1
ATOM 1099 N N . LYS A 1 133 ? 25.204 6.677 0.964 1.00 97.94 133 LYS A N 1
ATOM 1100 C CA . LYS A 1 133 ? 26.036 6.723 2.178 1.00 97.94 133 LYS A CA 1
ATOM 1101 C C . LYS A 1 133 ? 25.614 7.844 3.123 1.00 97.94 133 LYS A C 1
ATOM 1103 O O . LYS A 1 133 ? 25.631 7.632 4.329 1.00 97.94 133 LYS A O 1
ATOM 1108 N N . LYS A 1 134 ? 25.244 9.021 2.610 1.00 98.12 134 LYS A N 1
ATOM 1109 C CA . LYS A 1 134 ? 24.728 10.124 3.439 1.00 98.12 134 LYS A CA 1
ATOM 1110 C C . LYS A 1 134 ? 23.377 9.775 4.053 1.00 98.12 134 LYS A C 1
ATOM 1112 O O . LYS A 1 134 ? 23.203 9.966 5.251 1.00 98.12 134 LYS A O 1
ATOM 1117 N N . LEU A 1 135 ? 22.466 9.188 3.271 1.00 97.81 135 LEU A N 1
ATOM 1118 C CA . LEU A 1 135 ? 21.175 8.707 3.771 1.00 97.81 135 LEU A CA 1
ATOM 1119 C C . LEU A 1 135 ? 21.344 7.753 4.961 1.00 97.81 135 LEU A C 1
ATOM 1121 O O . LEU A 1 135 ? 20.690 7.931 5.991 1.00 97.81 135 LEU A O 1
ATOM 1125 N N . GLU A 1 136 ? 22.262 6.790 4.859 1.00 96.94 136 GLU A N 1
ATOM 1126 C CA . GLU A 1 136 ? 22.533 5.853 5.949 1.00 96.94 136 GLU A CA 1
ATOM 1127 C C . GLU A 1 136 ? 23.279 6.508 7.123 1.00 96.94 136 GLU A C 1
ATOM 1129 O O . GLU A 1 136 ? 22.843 6.378 8.266 1.00 96.94 136 GLU A O 1
ATOM 1134 N N . ASN A 1 137 ? 24.388 7.206 6.867 1.00 97.69 137 ASN A N 1
ATOM 1135 C CA . ASN A 1 137 ? 25.282 7.690 7.923 1.00 97.69 137 ASN A CA 1
ATOM 1136 C C . ASN A 1 137 ? 24.724 8.893 8.690 1.00 97.69 137 ASN A C 1
ATOM 1138 O O . ASN A 1 137 ? 24.968 9.008 9.889 1.00 97.69 137 ASN A O 1
ATOM 1142 N N . GLU A 1 138 ? 24.012 9.795 8.013 1.00 97.31 138 GLU A N 1
ATOM 1143 C CA . GLU A 1 138 ? 23.516 11.040 8.613 1.00 97.31 138 GLU A CA 1
ATOM 1144 C C . GLU A 1 138 ? 22.084 10.892 9.141 1.00 97.31 138 GLU A C 1
ATOM 1146 O O . GLU A 1 138 ? 21.757 11.463 10.179 1.00 97.31 138 GLU A O 1
ATOM 1151 N N . PHE A 1 139 ? 21.243 10.092 8.471 1.00 96.44 139 PHE A N 1
ATOM 1152 C CA . PHE A 1 139 ? 19.812 9.985 8.794 1.00 96.44 139 PHE A CA 1
ATOM 1153 C C . PHE A 1 139 ? 19.368 8.572 9.200 1.00 96.44 139 PHE A C 1
ATOM 1155 O O . PHE A 1 139 ? 18.210 8.366 9.563 1.00 96.44 139 PHE A O 1
ATOM 1162 N N . GLY A 1 140 ? 20.259 7.575 9.151 1.00 94.94 140 GLY A N 1
ATOM 1163 C CA . GLY A 1 140 ? 19.928 6.188 9.488 1.00 94.94 140 GLY A CA 1
ATOM 1164 C C . GLY A 1 140 ? 18.997 5.502 8.481 1.00 94.94 140 GLY A C 1
ATOM 1165 O O . GLY A 1 140 ? 18.413 4.463 8.801 1.00 94.94 140 GLY A O 1
ATOM 1166 N N . ILE A 1 141 ? 18.834 6.064 7.279 1.00 95.25 141 ILE A N 1
ATOM 1167 C CA . ILE A 1 141 ? 17.939 5.551 6.239 1.00 95.25 141 ILE A CA 1
ATOM 1168 C C . ILE A 1 141 ? 18.700 4.543 5.384 1.00 95.25 141 ILE A C 1
ATOM 1170 O O . ILE A 1 141 ? 19.531 4.901 4.556 1.00 95.25 141 ILE A O 1
ATOM 1174 N N . LYS A 1 142 ? 18.389 3.261 5.583 1.00 93.62 142 LYS A N 1
ATOM 1175 C CA . LYS A 1 142 ? 19.069 2.139 4.914 1.00 93.62 142 LYS A CA 1
ATOM 1176 C C . LYS A 1 142 ? 18.351 1.612 3.681 1.00 93.62 142 LYS A C 1
ATOM 1178 O O . LYS A 1 142 ? 18.925 0.821 2.944 1.00 93.62 142 LYS A O 1
ATOM 1183 N N . ARG A 1 143 ? 17.083 1.985 3.491 1.00 96.56 143 ARG A N 1
ATOM 1184 C CA . ARG A 1 143 ? 16.261 1.512 2.376 1.00 96.56 143 ARG A CA 1
ATOM 1185 C C . ARG A 1 143 ? 15.852 2.656 1.475 1.00 96.56 143 ARG A C 1
ATOM 1187 O O . ARG A 1 143 ? 15.046 3.498 1.873 1.00 96.56 143 ARG A O 1
ATOM 1194 N N . LEU A 1 144 ? 16.359 2.600 0.252 1.00 97.81 144 LEU A N 1
ATOM 1195 C CA . LEU A 1 144 ? 15.818 3.317 -0.887 1.00 97.81 144 LEU A CA 1
ATOM 1196 C C . LEU A 1 144 ? 15.156 2.296 -1.816 1.00 97.81 144 LEU A C 1
ATOM 1198 O O . LEU A 1 144 ? 15.810 1.358 -2.270 1.00 97.81 144 LEU A O 1
ATOM 1202 N N . SER A 1 145 ? 13.863 2.454 -2.060 1.00 97.75 145 SER A N 1
ATOM 1203 C CA . SER A 1 145 ? 13.136 1.711 -3.093 1.00 97.75 145 SER A CA 1
ATOM 1204 C C . SER A 1 145 ? 12.956 2.573 -4.334 1.00 97.75 145 SER A C 1
ATOM 1206 O O . SER A 1 145 ? 13.027 3.797 -4.238 1.00 97.75 145 SER A O 1
ATOM 1208 N N . ALA A 1 146 ? 12.737 1.946 -5.485 1.00 97.75 146 ALA A N 1
ATOM 1209 C CA . ALA A 1 146 ? 12.435 2.650 -6.727 1.00 97.75 146 ALA A CA 1
ATOM 1210 C C . ALA A 1 146 ? 11.086 2.207 -7.292 1.00 97.75 146 ALA A C 1
ATOM 1212 O O . ALA A 1 146 ? 10.758 1.017 -7.287 1.00 97.75 146 ALA A O 1
ATOM 1213 N N . TRP A 1 147 ? 10.324 3.168 -7.800 1.00 97.00 147 TRP A N 1
ATOM 1214 C CA . TRP A 1 147 ? 9.137 2.904 -8.600 1.00 97.00 147 TRP A CA 1
ATOM 1215 C C . TRP A 1 147 ? 9.524 2.307 -9.960 1.00 97.00 147 TRP A C 1
ATOM 1217 O O . TRP A 1 147 ? 10.440 2.804 -10.622 1.00 97.00 147 TRP A O 1
ATOM 1227 N N . VAL A 1 148 ? 8.855 1.221 -10.356 1.00 97.38 148 VAL A N 1
ATOM 1228 C CA . VAL A 1 148 ? 9.071 0.500 -11.621 1.00 97.38 148 VAL A CA 1
ATOM 1229 C C . VAL A 1 148 ? 7.741 0.092 -12.246 1.00 97.38 148 VAL A C 1
ATOM 1231 O O . VAL A 1 148 ? 6.758 -0.174 -11.557 1.00 97.38 148 VAL A O 1
ATOM 1234 N N . HIS A 1 149 ? 7.728 -0.003 -13.571 1.00 96.38 149 HIS A N 1
ATOM 1235 C CA . HIS A 1 149 ? 6.547 -0.300 -14.379 1.00 96.38 149 HIS A CA 1
ATOM 1236 C C . HIS A 1 149 ? 6.968 -1.053 -15.665 1.00 96.38 149 HIS A C 1
ATOM 1238 O O . HIS A 1 149 ? 8.155 -1.050 -16.017 1.00 96.38 149 HIS A O 1
ATOM 1244 N N . PRO A 1 150 ? 6.035 -1.712 -16.383 1.00 96.81 150 PRO A N 1
ATOM 1245 C CA . PRO A 1 150 ? 6.349 -2.518 -17.569 1.00 96.81 150 PRO A CA 1
ATOM 1246 C C . PRO A 1 150 ? 6.406 -1.717 -18.882 1.00 96.81 150 PRO A C 1
ATOM 1248 O O . PRO A 1 150 ? 6.493 -2.319 -19.953 1.00 96.81 150 PRO A O 1
ATOM 1251 N N . PHE A 1 151 ? 6.308 -0.387 -18.821 1.00 97.00 151 PHE A N 1
ATOM 1252 C CA . PHE A 1 151 ? 6.293 0.475 -20.008 1.00 97.00 151 PHE A CA 1
ATOM 1253 C C . PHE A 1 151 ? 7.706 0.916 -20.383 1.00 97.00 151 PHE A C 1
ATOM 1255 O O . PHE A 1 151 ? 8.497 1.262 -19.509 1.00 97.00 151 PHE A O 1
ATOM 1262 N N . VAL A 1 152 ? 8.003 0.934 -21.681 1.00 96.94 152 VAL A N 1
ATOM 1263 C CA . VAL A 1 152 ? 9.263 1.446 -22.229 1.00 96.94 152 VAL A CA 1
ATOM 1264 C C . VAL A 1 152 ? 8.952 2.467 -23.309 1.00 96.94 152 VAL A C 1
ATOM 1266 O O . VAL A 1 152 ? 8.349 2.115 -24.324 1.00 96.94 152 VAL A O 1
ATOM 1269 N N . ASP A 1 153 ? 9.355 3.719 -23.096 1.00 95.50 153 ASP A N 1
ATOM 1270 C CA . ASP A 1 153 ? 9.110 4.800 -24.052 1.00 95.50 153 ASP A CA 1
ATOM 1271 C C . ASP A 1 153 ? 9.698 4.457 -25.424 1.00 95.50 153 ASP A C 1
ATOM 1273 O O . ASP A 1 153 ? 10.821 3.964 -25.540 1.00 95.50 153 ASP A O 1
ATOM 1277 N N . ALA A 1 154 ? 8.965 4.772 -26.492 1.00 94.75 154 ALA A N 1
ATOM 1278 C CA . ALA A 1 154 ? 9.404 4.502 -27.859 1.00 94.75 154 ALA A CA 1
ATOM 1279 C C . ALA A 1 154 ? 10.737 5.190 -28.199 1.00 94.75 154 ALA A C 1
ATOM 1281 O O . ALA A 1 154 ? 11.522 4.678 -29.003 1.00 94.75 154 ALA A O 1
ATOM 1282 N N . ASP A 1 155 ? 10.984 6.338 -27.565 1.00 92.38 155 ASP A N 1
ATOM 1283 C CA . ASP A 1 155 ? 12.176 7.158 -27.742 1.00 92.38 155 ASP A CA 1
ATOM 1284 C C . ASP A 1 155 ? 13.340 6.811 -26.804 1.00 92.38 155 ASP A C 1
ATOM 1286 O O . ASP A 1 155 ? 14.427 7.379 -26.972 1.00 92.38 155 ASP A O 1
ATOM 1290 N N . SER A 1 156 ? 13.146 5.878 -25.871 1.00 94.38 156 SER A N 1
ATOM 1291 C CA . SER A 1 156 ? 14.185 5.395 -24.957 1.00 94.38 156 SER A CA 1
ATOM 1292 C C . SER A 1 156 ? 15.273 4.608 -25.706 1.00 94.38 156 SER A C 1
ATOM 1294 O O . SER A 1 156 ? 15.078 4.179 -26.852 1.00 94.38 156 SER A O 1
ATOM 1296 N N . GLU A 1 157 ? 16.437 4.388 -25.083 1.00 92.81 157 GLU A N 1
ATOM 1297 C CA . GLU A 1 157 ? 17.494 3.566 -25.700 1.00 92.81 157 GLU A CA 1
ATOM 1298 C C . GLU A 1 157 ? 17.009 2.133 -25.975 1.00 92.81 157 GLU A C 1
ATOM 1300 O O . GLU A 1 157 ? 17.258 1.571 -27.047 1.00 92.81 157 GLU A O 1
ATOM 1305 N N . ILE A 1 158 ? 16.266 1.561 -25.025 1.00 94.62 158 ILE A N 1
ATOM 1306 C CA . ILE A 1 158 ? 15.667 0.227 -25.137 1.00 94.62 158 ILE A CA 1
ATOM 1307 C C . ILE A 1 158 ? 14.548 0.241 -26.181 1.00 94.62 158 ILE A C 1
ATOM 1309 O O . ILE A 1 158 ? 14.509 -0.632 -27.053 1.00 94.62 158 ILE A O 1
ATOM 1313 N N . GLY A 1 159 ? 13.676 1.253 -26.139 1.00 94.38 159 GLY A N 1
ATOM 1314 C CA . GLY A 1 159 ? 12.571 1.415 -27.078 1.00 94.38 159 GLY A CA 1
ATOM 1315 C C . GLY A 1 159 ? 13.033 1.552 -28.527 1.00 94.38 159 GLY A C 1
ATOM 1316 O O . GLY A 1 159 ? 12.383 1.024 -29.427 1.00 94.38 159 GLY A O 1
ATOM 1317 N N . LYS A 1 160 ? 14.191 2.173 -28.781 1.00 95.50 160 LYS A N 1
ATOM 1318 C CA . LYS A 1 160 ? 14.767 2.342 -30.127 1.00 95.50 160 LYS A CA 1
ATOM 1319 C C . LYS A 1 160 ? 15.414 1.079 -30.698 1.00 95.50 160 LYS A C 1
ATOM 1321 O O . LYS A 1 160 ? 15.562 0.999 -31.922 1.00 95.50 160 LYS A O 1
ATOM 1326 N N . ASN A 1 161 ? 15.736 0.081 -29.875 1.00 96.25 161 ASN A N 1
ATOM 1327 C CA . ASN A 1 161 ? 16.417 -1.136 -30.311 1.00 96.25 161 ASN A CA 1
ATOM 1328 C C . ASN A 1 161 ? 15.447 -2.136 -30.991 1.00 96.25 161 ASN A C 1
ATOM 1330 O O . ASN A 1 161 ? 14.609 -2.732 -30.313 1.00 96.25 161 ASN A O 1
ATOM 1334 N N . PRO A 1 162 ? 15.558 -2.388 -32.312 1.00 94.81 162 PRO A N 1
ATOM 1335 C CA . PRO A 1 162 ? 14.628 -3.259 -33.038 1.00 94.81 162 PRO A CA 1
ATOM 1336 C C . PRO A 1 162 ? 14.689 -4.734 -32.616 1.00 94.81 162 PRO A C 1
ATOM 1338 O O . PRO A 1 162 ? 13.665 -5.415 -32.654 1.00 94.81 162 PRO A O 1
ATOM 1341 N N . GLU A 1 163 ? 15.862 -5.229 -32.210 1.00 95.75 163 GLU A N 1
ATOM 1342 C CA . GLU A 1 163 ? 16.030 -6.616 -31.765 1.00 95.75 163 GLU A CA 1
ATOM 1343 C C . GLU A 1 163 ? 15.305 -6.837 -30.437 1.00 95.75 163 GLU A C 1
ATOM 1345 O O . GLU A 1 163 ? 14.495 -7.757 -30.314 1.00 95.75 163 GLU A O 1
ATOM 1350 N N . LEU A 1 164 ? 15.540 -5.946 -29.467 1.00 95.81 164 LEU A N 1
ATOM 1351 C CA . LEU A 1 164 ? 14.843 -5.984 -28.183 1.00 95.81 164 LEU A CA 1
ATOM 1352 C C . LEU A 1 164 ? 13.342 -5.777 -28.372 1.00 95.81 164 LEU A C 1
ATOM 1354 O O . LEU A 1 164 ? 12.560 -6.506 -27.763 1.00 95.81 164 LEU A O 1
ATOM 1358 N N . ARG A 1 165 ? 12.936 -4.864 -29.268 1.00 93.81 165 ARG A N 1
ATOM 1359 C CA . ARG A 1 165 ? 11.517 -4.621 -29.535 1.00 93.81 165 ARG A CA 1
ATOM 1360 C C . ARG A 1 165 ? 10.774 -5.885 -29.942 1.00 93.81 165 ARG A C 1
ATOM 1362 O O . ARG A 1 165 ? 9.775 -6.243 -29.329 1.00 93.81 165 ARG A O 1
ATOM 1369 N N . ASN A 1 166 ? 11.289 -6.578 -30.954 1.00 92.75 166 ASN A N 1
ATOM 1370 C CA . ASN A 1 166 ? 10.657 -7.785 -31.479 1.00 92.75 166 ASN A CA 1
ATOM 1371 C C . ASN A 1 166 ? 10.705 -8.968 -30.492 1.00 92.75 166 ASN A C 1
ATOM 1373 O O . ASN A 1 166 ? 9.938 -9.924 -30.635 1.00 92.75 166 ASN A O 1
ATOM 1377 N N . LYS A 1 167 ? 11.621 -8.935 -29.520 1.00 96.19 167 LYS A N 1
ATOM 1378 C CA . LYS A 1 167 ? 11.843 -10.026 -28.571 1.00 96.19 167 LYS A CA 1
ATOM 1379 C C . LYS A 1 167 ? 11.042 -9.884 -27.276 1.00 96.19 167 LYS A C 1
ATOM 1381 O O . LYS A 1 167 ? 10.571 -10.891 -26.754 1.00 96.19 167 LYS A O 1
ATOM 1386 N N . LEU A 1 168 ? 10.939 -8.669 -26.737 1.00 97.56 168 LEU A N 1
ATOM 1387 C CA . LEU A 1 168 ? 10.553 -8.460 -25.338 1.00 97.56 168 LEU A CA 1
ATOM 1388 C C . LEU A 1 168 ? 9.111 -7.987 -25.134 1.00 97.56 168 LEU A C 1
ATOM 1390 O O . LEU A 1 168 ? 8.539 -8.245 -24.075 1.00 97.56 168 LEU A O 1
ATOM 1394 N N . PHE A 1 169 ? 8.540 -7.272 -26.099 1.00 97.31 169 PHE A N 1
ATOM 1395 C CA . PHE A 1 169 ? 7.267 -6.573 -25.920 1.00 97.31 169 PHE A CA 1
ATOM 1396 C C . PHE A 1 169 ? 6.066 -7.372 -26.430 1.00 97.31 169 PHE A C 1
ATOM 1398 O O . PHE A 1 169 ? 6.197 -8.258 -27.278 1.00 97.31 169 PHE A O 1
ATOM 1405 N N . VAL A 1 170 ? 4.889 -7.022 -25.911 1.00 95.38 170 VAL A N 1
ATOM 1406 C CA . VAL A 1 170 ? 3.600 -7.586 -26.327 1.00 95.38 170 VAL A CA 1
ATOM 1407 C C . VAL A 1 170 ? 3.357 -7.287 -27.805 1.00 95.38 170 VAL A C 1
ATOM 1409 O O . VAL A 1 170 ? 3.567 -6.163 -28.264 1.00 95.38 170 VAL A O 1
ATOM 1412 N N . LYS A 1 171 ? 2.890 -8.295 -28.545 1.00 92.75 171 LYS A N 1
ATOM 1413 C CA . LYS A 1 171 ? 2.582 -8.182 -29.974 1.00 92.75 171 LYS A CA 1
ATOM 1414 C C . LYS A 1 171 ? 1.085 -8.123 -30.217 1.00 92.75 171 LYS A C 1
ATOM 1416 O O . LYS A 1 171 ? 0.308 -8.638 -29.417 1.00 92.75 171 LYS A O 1
ATOM 1421 N N . ASN A 1 172 ? 0.679 -7.530 -31.333 1.00 89.31 172 ASN A N 1
ATOM 1422 C CA . ASN A 1 172 ? -0.671 -7.692 -31.864 1.00 89.31 172 ASN A CA 1
ATOM 1423 C C . ASN A 1 172 ? -0.774 -8.973 -32.722 1.00 89.31 172 ASN A C 1
ATOM 1425 O O . ASN A 1 172 ? 0.196 -9.716 -32.895 1.00 89.31 172 ASN A O 1
ATOM 1429 N N . ARG A 1 173 ? -1.962 -9.239 -33.275 1.00 83.75 173 ARG A N 1
ATOM 1430 C CA . ARG A 1 173 ? -2.217 -10.402 -34.148 1.00 83.75 173 ARG A CA 1
ATOM 1431 C C . ARG A 1 173 ? -1.420 -10.403 -35.454 1.00 83.75 173 ARG A C 1
ATOM 1433 O O . ARG A 1 173 ? -1.141 -11.481 -35.969 1.00 83.75 173 ARG A O 1
ATOM 1440 N N . ASP A 1 174 ? -1.056 -9.232 -35.960 1.00 88.88 174 ASP A N 1
ATOM 1441 C CA . ASP A 1 174 ? -0.265 -9.088 -37.186 1.00 88.88 174 ASP A CA 1
ATOM 1442 C C . ASP A 1 174 ? 1.234 -9.341 -36.933 1.00 88.88 174 ASP A C 1
ATOM 1444 O O . ASP A 1 174 ? 2.027 -9.452 -37.867 1.00 88.88 174 ASP A O 1
ATOM 1448 N N . GLY A 1 175 ? 1.620 -9.510 -35.662 1.00 89.56 175 GLY A N 1
ATOM 1449 C CA . GLY A 1 175 ? 3.000 -9.706 -35.228 1.00 89.56 175 GLY A CA 1
ATOM 1450 C C . GLY A 1 175 ? 3.752 -8.399 -34.980 1.00 89.56 175 GLY A C 1
ATOM 1451 O O . GLY A 1 175 ? 4.932 -8.447 -34.622 1.00 89.56 175 GLY A O 1
ATOM 1452 N N . ASP A 1 176 ? 3.082 -7.255 -35.120 1.00 92.94 176 ASP A N 1
ATOM 1453 C CA . ASP A 1 176 ? 3.639 -5.945 -34.810 1.00 92.94 176 ASP A CA 1
ATOM 1454 C C . ASP A 1 176 ? 3.715 -5.728 -33.300 1.00 92.94 176 ASP A C 1
ATOM 1456 O O . ASP A 1 176 ? 2.984 -6.335 -32.516 1.00 92.94 176 ASP A O 1
ATOM 1460 N N . VAL A 1 177 ? 4.585 -4.807 -32.893 1.00 95.25 177 VAL A N 1
ATOM 1461 C CA . VAL A 1 177 ? 4.710 -4.351 -31.508 1.00 95.25 177 VAL A CA 1
ATOM 1462 C C . VAL A 1 177 ? 4.039 -2.976 -31.404 1.00 95.25 177 VAL A C 1
ATOM 1464 O O . VAL A 1 177 ? 4.682 -1.967 -31.704 1.00 95.25 177 VAL A O 1
ATOM 1467 N N . PRO A 1 178 ? 2.742 -2.907 -31.059 1.00 93.69 178 PRO A N 1
ATOM 1468 C CA . PRO A 1 178 ? 2.019 -1.644 -30.999 1.00 93.69 178 PRO A CA 1
ATOM 1469 C C . PRO A 1 178 ? 2.482 -0.781 -29.822 1.00 93.69 178 PRO A C 1
ATOM 1471 O O . PRO A 1 178 ? 2.847 -1.283 -28.756 1.00 93.69 178 PRO A O 1
ATOM 1474 N N . LEU A 1 179 ? 2.405 0.535 -30.011 1.00 93.81 179 LEU A N 1
ATOM 1475 C CA . LEU A 1 179 ? 2.491 1.484 -28.909 1.00 93.81 179 LEU A CA 1
ATOM 1476 C C . LEU A 1 179 ? 1.184 1.479 -28.116 1.00 93.81 179 LEU A C 1
ATOM 1478 O O . LEU A 1 179 ? 0.097 1.358 -28.683 1.00 93.81 179 LEU A O 1
ATOM 1482 N N . VAL A 1 180 ? 1.299 1.671 -26.809 1.00 91.25 180 VAL A N 1
ATOM 1483 C CA . VAL A 1 180 ? 0.180 1.888 -25.898 1.00 91.25 180 VAL A CA 1
ATOM 1484 C C . VAL A 1 180 ? 0.222 3.303 -25.346 1.00 91.25 180 VAL A C 1
ATOM 1486 O O . VAL A 1 180 ? 1.281 3.933 -25.236 1.00 91.25 180 VAL A O 1
ATOM 1489 N N . TRP A 1 181 ? -0.953 3.806 -24.985 1.00 87.12 181 TRP A N 1
ATOM 1490 C CA . TRP A 1 181 ? -1.038 4.931 -24.072 1.00 87.12 181 TRP A CA 1
ATOM 1491 C C . TRP A 1 181 ? -0.874 4.406 -22.639 1.00 87.12 181 TRP A C 1
ATOM 1493 O O . TRP A 1 181 ? -1.289 3.293 -22.315 1.00 87.12 181 TRP A O 1
ATOM 1503 N N . TRP A 1 182 ? -0.277 5.218 -21.775 1.00 87.56 182 TRP A N 1
ATOM 1504 C CA . TRP A 1 182 ? -0.285 5.015 -20.329 1.00 87.56 182 TRP A CA 1
ATOM 1505 C C . TRP A 1 182 ? -0.377 6.378 -19.629 1.00 87.56 182 TRP A C 1
ATOM 1507 O O . TRP A 1 182 ? -0.397 7.418 -20.299 1.00 87.56 182 TRP A O 1
ATOM 1517 N N . TRP A 1 183 ? -0.501 6.417 -18.299 1.00 81.81 183 TRP A N 1
ATOM 1518 C CA . TRP A 1 183 ? -0.796 7.674 -17.602 1.00 81.81 183 TRP A CA 1
ATOM 1519 C C . TRP A 1 183 ? 0.283 8.758 -17.749 1.00 81.81 183 TRP A C 1
ATOM 1521 O O . TRP A 1 183 ? -0.050 9.934 -17.606 1.00 81.81 183 TRP A O 1
ATOM 1531 N N . ASP A 1 184 ? 1.513 8.408 -18.122 1.00 84.12 184 ASP A N 1
ATOM 1532 C CA . ASP A 1 184 ? 2.599 9.365 -18.364 1.00 84.12 184 ASP A CA 1
ATOM 1533 C C . ASP A 1 184 ? 2.836 9.719 -19.840 1.00 84.12 184 ASP A C 1
ATOM 1535 O O . ASP A 1 184 ? 3.735 10.509 -20.141 1.00 84.12 184 ASP A O 1
ATOM 1539 N N . CYS A 1 185 ? 2.001 9.222 -20.764 1.00 84.88 185 CYS A N 1
ATOM 1540 C CA . CYS A 1 185 ? 2.092 9.625 -22.167 1.00 84.88 185 CYS A CA 1
ATOM 1541 C C . CYS A 1 185 ? 1.782 11.117 -22.391 1.00 84.88 185 CYS A C 1
ATOM 1543 O O . CYS A 1 185 ? 0.955 11.705 -21.678 1.00 84.88 185 CYS A O 1
ATOM 1545 N N . PRO A 1 186 ? 2.410 11.736 -23.413 1.00 77.44 186 PRO A N 1
ATOM 1546 C CA . PRO A 1 186 ? 2.199 13.136 -23.746 1.00 77.44 186 PRO A CA 1
ATOM 1547 C C . PRO A 1 186 ? 0.764 13.399 -24.219 1.00 77.44 186 PRO A C 1
ATOM 1549 O O . PRO A 1 186 ? 0.113 12.553 -24.839 1.00 77.44 186 PRO A O 1
ATOM 1552 N N . ILE A 1 187 ? 0.288 14.615 -23.947 1.00 70.69 187 ILE A N 1
ATOM 1553 C CA . ILE A 1 187 ? -0.997 15.113 -24.450 1.00 70.69 187 ILE A CA 1
ATOM 1554 C C . ILE A 1 187 ? -0.903 15.375 -25.956 1.00 70.69 187 ILE A C 1
ATOM 1556 O O . ILE A 1 187 ? 0.133 15.820 -26.459 1.00 70.69 187 ILE A O 1
ATOM 1560 N N . LYS A 1 188 ? -2.008 15.129 -26.664 1.00 71.31 188 LYS A N 1
ATOM 1561 C CA . LYS A 1 188 ? -2.154 15.395 -28.096 1.00 71.31 188 LYS A CA 1
ATOM 1562 C C . LYS A 1 188 ? -1.852 16.861 -28.445 1.00 71.31 188 LYS A C 1
ATOM 1564 O O . LYS A 1 188 ? -2.374 17.770 -27.792 1.00 71.31 188 LYS A O 1
ATOM 1569 N N . PRO A 1 189 ? -1.058 17.130 -29.499 1.00 65.81 189 PRO A N 1
ATOM 1570 C CA . PRO A 1 189 ? -0.816 18.493 -29.963 1.00 65.81 189 PRO A CA 1
ATOM 1571 C C . PRO A 1 189 ? -2.125 19.237 -30.272 1.00 65.81 189 PRO A C 1
ATOM 1573 O O . PRO A 1 189 ? -2.953 18.751 -31.038 1.00 65.81 189 PRO A O 1
ATOM 1576 N N . GLY A 1 190 ? -2.298 20.436 -29.708 1.00 60.75 190 GLY A N 1
ATOM 1577 C CA . GLY A 1 190 ? -3.469 21.288 -29.953 1.00 60.75 190 GLY A CA 1
ATOM 1578 C C . GLY A 1 190 ? -4.652 21.085 -28.999 1.00 60.75 190 GLY A C 1
ATOM 1579 O O . GLY A 1 190 ? -5.624 21.830 -29.108 1.00 60.75 190 GLY A O 1
ATOM 1580 N N . ASP A 1 191 ? -4.575 20.150 -28.046 1.00 62.78 191 ASP A N 1
ATOM 1581 C CA . ASP A 1 191 ? -5.547 20.068 -26.951 1.00 62.78 191 ASP A CA 1
ATOM 1582 C C . ASP A 1 191 ? -5.264 21.193 -25.925 1.00 62.78 191 ASP A C 1
ATOM 1584 O O . ASP A 1 191 ? -4.154 21.274 -25.393 1.00 62.78 191 ASP A O 1
ATOM 1588 N N . PRO A 1 192 ? -6.223 22.104 -25.656 1.00 54.84 192 PRO A N 1
ATOM 1589 C CA . PRO A 1 192 ? -6.028 23.235 -24.748 1.00 54.84 192 PRO A CA 1
ATOM 1590 C C . PRO A 1 192 ? -6.015 22.836 -23.263 1.00 54.84 192 PRO A C 1
ATOM 1592 O O . PRO A 1 192 ? -5.850 23.706 -22.401 1.00 54.84 192 PRO A O 1
ATOM 1595 N N . SER A 1 193 ? -6.228 21.558 -22.932 1.00 54.31 193 SER A N 1
ATOM 1596 C CA . SER A 1 193 ? -6.147 21.086 -21.553 1.00 54.31 193 SER A CA 1
ATOM 1597 C C . SER A 1 193 ? -4.716 21.183 -21.011 1.00 54.31 193 SER A C 1
ATOM 1599 O O . SER A 1 193 ? -3.726 20.906 -21.687 1.00 54.31 193 SER A O 1
ATOM 1601 N N . LYS A 1 194 ? -4.594 21.630 -19.754 1.00 48.62 194 LYS A N 1
ATOM 1602 C CA . LYS A 1 194 ? -3.320 21.576 -19.023 1.00 48.62 194 LYS A CA 1
ATOM 1603 C C . LYS A 1 194 ? -2.863 20.103 -18.935 1.00 48.62 194 LYS A C 1
ATOM 1605 O O . LYS A 1 194 ? -3.722 19.225 -18.955 1.00 48.62 194 LYS A O 1
ATOM 1610 N N . PRO A 1 195 ? -1.557 19.810 -18.785 1.00 49.16 195 PRO A N 1
ATOM 1611 C CA . PRO A 1 195 ? -1.081 18.471 -18.440 1.00 49.16 195 PRO A CA 1
ATOM 1612 C C . PRO A 1 195 ? -1.632 18.067 -17.077 1.00 49.16 195 PRO A C 1
ATOM 1614 O O . PRO A 1 195 ? -1.032 18.381 -16.055 1.00 49.16 195 PRO A O 1
ATOM 1617 N N . VAL A 1 196 ? -2.816 17.462 -17.034 1.00 46.34 196 VAL A N 1
ATOM 1618 C CA . VAL A 1 196 ? -3.418 17.040 -15.771 1.00 46.34 196 VAL A CA 1
ATOM 1619 C C . VAL A 1 196 ? -4.295 15.816 -15.978 1.00 46.34 196 VAL A C 1
ATOM 1621 O O . VAL A 1 196 ? -5.177 15.821 -16.830 1.00 46.34 196 VAL A O 1
ATOM 1624 N N . GLY A 1 197 ? -4.005 14.775 -15.195 1.00 50.69 197 GLY A N 1
ATOM 1625 C CA . GLY A 1 197 ? -4.831 13.579 -15.058 1.00 50.69 197 GLY A CA 1
ATOM 1626 C C . GLY A 1 197 ? -4.282 12.309 -15.742 1.00 50.69 197 GLY A C 1
ATOM 1627 O O . GLY A 1 197 ? -3.936 12.331 -16.930 1.00 50.69 197 GLY A O 1
ATOM 1628 N N . PRO A 1 198 ? -4.214 11.165 -15.034 1.00 49.84 198 PRO A N 1
ATOM 1629 C CA . PRO A 1 198 ? -3.896 9.848 -15.592 1.00 49.84 198 PRO A CA 1
ATOM 1630 C C . PRO A 1 198 ? -5.061 9.209 -16.382 1.00 49.84 198 PRO A C 1
ATOM 1632 O O . PRO A 1 198 ? -4.914 8.098 -16.878 1.00 49.84 198 PRO A O 1
ATOM 1635 N N . THR A 1 199 ? -6.206 9.881 -16.517 1.00 54.06 199 THR A N 1
ATOM 1636 C CA . THR A 1 199 ? -7.519 9.223 -16.667 1.00 54.06 199 THR A CA 1
ATOM 1637 C C . THR A 1 199 ? -8.178 9.329 -18.040 1.00 54.06 199 THR A C 1
ATOM 1639 O O . THR A 1 199 ? -9.071 8.530 -18.309 1.00 54.06 199 THR A O 1
ATOM 1642 N N . ASN A 1 200 ? -7.777 10.256 -18.924 1.00 61.56 200 ASN A N 1
ATOM 1643 C CA . ASN A 1 200 ? -8.400 10.360 -20.249 1.00 61.56 200 ASN A CA 1
ATOM 1644 C C . ASN A 1 200 ? -7.470 9.894 -21.392 1.00 61.56 200 ASN A C 1
ATOM 1646 O O . ASN A 1 200 ? -6.665 10.693 -21.889 1.00 61.56 200 ASN A O 1
ATOM 1650 N N . PRO A 1 201 ? -7.585 8.629 -21.840 1.00 59.69 201 PRO A N 1
ATOM 1651 C CA . PRO A 1 201 ? -6.790 8.098 -22.945 1.00 59.69 201 PRO A CA 1
ATOM 1652 C C . PRO A 1 201 ? -7.102 8.763 -24.293 1.00 59.69 201 PRO A C 1
ATOM 1654 O O . PRO A 1 201 ? -6.215 8.847 -25.140 1.00 59.69 201 PRO A O 1
ATOM 1657 N N . ASP A 1 202 ? -8.297 9.336 -24.485 1.00 65.25 202 ASP A N 1
ATOM 1658 C CA . ASP A 1 202 ? -8.673 10.004 -25.741 1.00 65.25 202 ASP A CA 1
ATOM 1659 C C . ASP A 1 202 ? -7.821 11.250 -26.025 1.00 65.25 202 ASP A C 1
ATOM 1661 O O . ASP A 1 202 ? -7.721 11.697 -27.172 1.00 65.25 202 ASP A O 1
ATOM 1665 N N . LYS A 1 203 ? -7.172 11.798 -24.991 1.00 65.62 203 LYS A N 1
ATOM 1666 C CA . LYS A 1 203 ? -6.357 13.020 -25.049 1.00 65.62 203 LYS A CA 1
ATOM 1667 C C . LYS A 1 203 ? -4.853 12.771 -25.129 1.00 65.62 203 LYS A C 1
ATOM 1669 O O . LYS A 1 203 ? -4.090 13.734 -25.203 1.00 65.62 203 LYS A O 1
ATOM 1674 N N . LYS A 1 204 ? -4.406 11.512 -25.108 1.00 70.94 204 LYS A N 1
ATOM 1675 C CA . LYS A 1 204 ? -2.980 11.146 -25.130 1.00 70.94 204 LYS A CA 1
ATOM 1676 C C . LYS A 1 204 ? -2.616 10.411 -26.412 1.00 70.94 204 LYS A C 1
ATOM 1678 O O . LYS A 1 204 ? -3.439 9.698 -26.980 1.00 70.94 204 LYS A O 1
ATOM 1683 N N . GLU A 1 205 ? -1.385 10.607 -26.872 1.00 80.25 205 GLU A N 1
ATOM 1684 C CA . GLU A 1 205 ? -0.821 9.793 -27.953 1.00 80.25 205 GLU A CA 1
ATOM 1685 C C . GLU A 1 205 ? -0.154 8.542 -27.363 1.00 80.25 205 GLU A C 1
ATOM 1687 O O . GLU A 1 205 ? 0.575 8.662 -26.372 1.00 80.25 205 GLU A O 1
ATOM 1692 N N . PRO A 1 206 ? -0.361 7.345 -27.946 1.00 87.75 206 PRO A N 1
ATOM 1693 C CA . PRO A 1 206 ? 0.415 6.161 -27.597 1.00 87.75 206 PRO A CA 1
ATOM 1694 C C . PRO A 1 206 ? 1.914 6.429 -27.745 1.00 87.75 206 PRO A C 1
ATOM 1696 O O . PRO A 1 206 ? 2.364 6.911 -28.784 1.00 87.75 206 PRO A O 1
ATOM 1699 N N . CYS A 1 207 ? 2.691 6.124 -26.708 1.00 91.75 207 CYS A N 1
ATOM 1700 C CA . CYS A 1 207 ? 4.077 6.584 -26.608 1.00 91.75 207 CYS A CA 1
ATOM 1701 C C . CYS A 1 207 ? 5.067 5.526 -26.104 1.00 91.75 207 CYS A C 1
ATOM 1703 O O . CYS A 1 207 ? 6.275 5.749 -26.176 1.00 91.75 207 CYS A O 1
ATOM 1705 N N . ALA A 1 208 ? 4.583 4.379 -25.620 1.00 95.06 208 ALA A N 1
ATOM 1706 C CA . ALA A 1 208 ? 5.421 3.347 -25.017 1.00 95.06 208 ALA A CA 1
ATOM 1707 C C . ALA A 1 208 ? 5.060 1.943 -25.512 1.00 95.06 208 ALA A C 1
ATOM 1709 O O . ALA A 1 208 ? 3.930 1.684 -25.915 1.00 95.06 208 ALA A O 1
ATOM 1710 N N . TYR A 1 209 ? 6.015 1.022 -25.448 1.00 96.38 209 TYR A N 1
ATOM 1711 C CA . TYR A 1 209 ? 5.786 -0.415 -25.581 1.00 96.38 209 TYR A CA 1
ATOM 1712 C C . TYR A 1 209 ? 5.531 -1.042 -24.203 1.00 96.38 209 TYR A C 1
ATOM 1714 O O . TYR A 1 209 ? 5.997 -0.517 -23.191 1.00 96.38 209 TYR A O 1
ATOM 1722 N N . VAL A 1 210 ? 4.838 -2.184 -24.154 1.00 96.94 210 VAL A N 1
ATOM 1723 C CA . VAL A 1 210 ? 4.599 -2.946 -22.910 1.00 96.94 210 VAL A CA 1
ATOM 1724 C C . VAL A 1 210 ? 5.410 -4.230 -22.926 1.00 96.94 210 VAL A C 1
ATOM 1726 O O . VAL A 1 210 ? 5.307 -5.007 -23.877 1.00 96.94 210 VAL A O 1
ATOM 1729 N N . LEU A 1 211 ? 6.213 -4.474 -21.889 1.00 97.94 211 LEU A N 1
ATOM 1730 C CA . LEU A 1 211 ? 6.946 -5.732 -21.724 1.00 97.94 211 LEU A CA 1
ATOM 1731 C C . LEU A 1 211 ? 5.974 -6.911 -21.641 1.00 97.94 211 LEU A C 1
ATOM 1733 O O . LEU A 1 211 ? 5.088 -6.921 -20.793 1.00 97.94 211 LEU A O 1
ATOM 1737 N N . ASP A 1 212 ? 6.169 -7.943 -22.461 1.00 97.12 212 ASP A N 1
ATOM 1738 C CA . ASP A 1 212 ? 5.395 -9.177 -22.341 1.00 97.12 212 ASP A CA 1
ATOM 1739 C C . ASP A 1 212 ? 5.940 -10.027 -21.191 1.00 97.12 212 ASP A C 1
ATOM 1741 O O . ASP A 1 212 ? 6.773 -10.914 -21.379 1.00 97.12 212 ASP A O 1
ATOM 1745 N N . VAL A 1 213 ? 5.470 -9.771 -19.972 1.00 97.12 213 VAL A N 1
ATOM 1746 C CA . VAL A 1 213 ? 5.899 -10.547 -18.803 1.00 97.12 213 VAL A CA 1
ATOM 1747 C C . VAL A 1 213 ? 5.399 -11.989 -18.817 1.00 97.12 213 VAL A C 1
ATOM 1749 O O . VAL A 1 213 ? 5.825 -12.753 -17.955 1.00 97.12 213 VAL A O 1
ATOM 1752 N N . THR A 1 214 ? 4.561 -12.417 -19.768 1.00 96.38 214 THR A N 1
ATOM 1753 C CA . THR A 1 214 ? 4.248 -13.846 -19.948 1.00 96.38 214 THR A CA 1
ATOM 1754 C C . THR A 1 214 ? 5.387 -14.593 -20.646 1.00 96.38 214 THR A C 1
ATOM 1756 O O . THR A 1 214 ? 5.588 -15.783 -20.385 1.00 96.38 214 THR A O 1
ATOM 1759 N N . ASN A 1 215 ? 6.235 -13.886 -21.401 1.00 97.50 215 ASN A N 1
ATOM 1760 C CA . ASN A 1 215 ? 7.456 -14.423 -21.993 1.00 97.50 215 ASN A CA 1
ATOM 1761 C C . ASN A 1 215 ? 8.560 -14.611 -20.924 1.00 97.50 215 ASN A C 1
ATOM 1763 O O . ASN A 1 215 ? 9.015 -13.632 -20.318 1.00 97.50 215 ASN A O 1
ATOM 1767 N N . PRO A 1 216 ? 9.052 -15.846 -20.686 1.00 97.94 216 PRO A N 1
ATOM 1768 C CA . PRO A 1 216 ? 10.172 -16.091 -19.778 1.00 97.94 216 PRO A CA 1
ATOM 1769 C C . PRO A 1 216 ? 11.437 -15.302 -20.125 1.00 97.94 216 PRO A C 1
ATOM 1771 O O . PRO A 1 216 ? 12.119 -14.832 -19.218 1.00 97.94 216 PRO A O 1
ATOM 1774 N N . GLU A 1 217 ? 11.743 -15.113 -21.411 1.00 98.12 217 GLU A N 1
ATOM 1775 C CA . GLU A 1 217 ? 12.926 -14.354 -21.826 1.00 98.12 217 GLU A CA 1
ATOM 1776 C C . GLU A 1 217 ? 12.811 -12.875 -21.452 1.00 98.12 217 GLU A C 1
ATOM 1778 O O . GLU A 1 217 ? 13.793 -12.285 -20.998 1.00 98.12 217 GLU A O 1
ATOM 1783 N N . THR A 1 218 ? 11.611 -12.297 -21.569 1.00 98.50 218 THR A N 1
ATOM 1784 C CA . THR A 1 218 ? 11.326 -10.929 -21.120 1.00 98.50 218 THR A CA 1
ATOM 1785 C C . THR A 1 218 ? 11.518 -10.794 -19.619 1.00 98.50 218 THR A C 1
ATOM 1787 O O . THR A 1 218 ? 12.203 -9.874 -19.173 1.00 98.50 218 THR A O 1
ATOM 1790 N N . ARG A 1 219 ? 10.983 -11.735 -18.828 1.00 98.31 219 ARG A N 1
ATOM 1791 C CA . ARG A 1 219 ? 11.171 -11.730 -17.369 1.00 98.31 219 ARG A CA 1
ATOM 1792 C C . ARG A 1 219 ? 12.642 -11.852 -16.984 1.00 98.31 219 ARG A C 1
ATOM 1794 O O . ARG A 1 219 ? 13.095 -11.112 -16.122 1.00 98.31 219 ARG A O 1
ATOM 1801 N N . GLU A 1 220 ? 13.409 -12.738 -17.615 1.00 98.44 220 GLU A N 1
ATOM 1802 C CA . GLU A 1 220 ? 14.839 -12.874 -17.303 1.00 98.44 220 GLU A CA 1
ATOM 1803 C C . GLU A 1 220 ? 15.662 -11.663 -17.746 1.00 98.44 220 GLU A C 1
ATOM 1805 O O . GLU A 1 220 ? 16.610 -11.273 -17.061 1.00 98.44 220 GLU A O 1
ATOM 1810 N N . TRP A 1 221 ? 15.309 -11.038 -18.869 1.00 98.31 221 TRP A N 1
ATOM 1811 C CA . TRP A 1 221 ? 15.928 -9.783 -19.277 1.00 98.31 221 TRP A CA 1
ATOM 1812 C C . TRP A 1 221 ? 15.626 -8.669 -18.270 1.00 98.31 221 TRP A C 1
ATOM 1814 O O . TRP A 1 221 ? 16.561 -8.019 -17.800 1.00 98.31 221 TRP A O 1
ATOM 1824 N N . TRP A 1 222 ? 14.359 -8.493 -17.881 1.00 98.38 222 TRP A N 1
ATOM 1825 C CA . TRP A 1 222 ? 13.955 -7.434 -16.956 1.00 98.38 222 TRP A CA 1
ATOM 1826 C C . TRP A 1 222 ? 14.522 -7.663 -15.550 1.00 98.38 222 TRP A C 1
ATOM 1828 O O . TRP A 1 222 ? 15.005 -6.726 -14.917 1.00 98.38 222 TRP A O 1
ATOM 1838 N N . TYR A 1 223 ? 14.586 -8.924 -15.103 1.00 98.56 223 TYR A N 1
ATOM 1839 C CA . TYR A 1 223 ? 15.241 -9.310 -13.852 1.00 98.56 223 TYR A CA 1
ATOM 1840 C C . TYR A 1 223 ? 16.684 -8.803 -13.788 1.00 98.56 223 TYR A C 1
ATOM 1842 O O . TYR A 1 223 ? 17.082 -8.220 -12.785 1.00 98.56 223 TYR A O 1
ATOM 1850 N N . LYS A 1 224 ? 17.459 -8.971 -14.868 1.00 98.19 224 LYS A N 1
ATOM 1851 C CA . LYS A 1 224 ? 18.851 -8.498 -14.928 1.00 98.19 224 LYS A CA 1
ATOM 1852 C C . LYS A 1 224 ? 18.961 -6.980 -14.823 1.00 98.19 224 LYS A C 1
ATOM 1854 O O . LYS A 1 224 ? 19.897 -6.505 -14.188 1.00 98.19 224 LYS A O 1
ATOM 1859 N N . GLN A 1 225 ? 18.023 -6.236 -15.412 1.00 97.56 225 GLN A N 1
ATOM 1860 C CA . GLN A 1 225 ? 18.004 -4.775 -15.300 1.00 97.56 225 GLN A CA 1
ATOM 1861 C C . GLN A 1 225 ? 17.772 -4.340 -13.847 1.00 97.56 225 GLN A C 1
ATOM 1863 O O . GLN A 1 225 ? 18.531 -3.546 -13.297 1.00 97.56 225 GLN A O 1
ATOM 1868 N N . LEU A 1 226 ? 16.772 -4.928 -13.187 1.00 97.81 226 LEU A N 1
ATOM 1869 C CA . LEU A 1 226 ? 16.447 -4.599 -11.798 1.00 97.81 226 LEU A CA 1
ATOM 1870 C C . LEU A 1 226 ? 17.519 -5.094 -10.808 1.00 97.81 226 LEU A C 1
ATOM 1872 O O . LEU A 1 226 ? 17.827 -4.407 -9.837 1.00 97.81 226 LEU A O 1
ATOM 1876 N N . GLU A 1 227 ? 18.162 -6.237 -11.054 1.00 97.94 227 GLU A N 1
ATOM 1877 C CA . GLU A 1 227 ? 19.313 -6.672 -10.249 1.00 97.94 227 GLU A CA 1
ATOM 1878 C C . GLU A 1 227 ? 20.533 -5.753 -10.426 1.00 97.94 227 GLU A C 1
ATOM 1880 O O . GLU A 1 227 ? 21.251 -5.518 -9.454 1.00 97.94 227 GLU A O 1
ATOM 1885 N N . ALA A 1 228 ? 20.749 -5.172 -11.613 1.00 96.81 228 ALA A N 1
ATOM 1886 C CA . ALA A 1 228 ? 21.787 -4.156 -11.800 1.00 96.81 228 ALA A CA 1
ATOM 1887 C C . ALA A 1 228 ? 21.507 -2.906 -10.948 1.00 96.81 228 ALA A C 1
ATOM 1889 O O . ALA A 1 228 ? 22.402 -2.419 -10.261 1.00 96.81 228 ALA A O 1
ATOM 1890 N N . MET A 1 229 ? 20.251 -2.453 -10.881 1.00 95.50 229 MET A N 1
ATOM 1891 C CA . MET A 1 229 ? 19.868 -1.359 -9.981 1.00 95.50 229 MET A CA 1
ATOM 1892 C C . MET A 1 229 ? 20.065 -1.709 -8.501 1.00 95.50 229 MET A C 1
ATOM 1894 O O . MET A 1 229 ? 20.494 -0.867 -7.708 1.00 95.50 229 MET A O 1
ATOM 1898 N N . LYS A 1 230 ? 19.779 -2.956 -8.108 1.00 97.25 230 LYS A N 1
ATOM 1899 C CA . LYS A 1 230 ? 20.061 -3.418 -6.743 1.00 97.25 230 LYS A CA 1
ATOM 1900 C C . LYS A 1 230 ? 21.554 -3.412 -6.436 1.00 97.25 230 LYS A C 1
ATOM 1902 O O . LYS A 1 230 ? 21.944 -3.034 -5.334 1.00 97.25 230 LYS A O 1
ATOM 1907 N N . ALA A 1 231 ? 22.392 -3.763 -7.411 1.00 96.50 231 ALA A N 1
ATOM 1908 C CA . ALA A 1 231 ? 23.843 -3.664 -7.282 1.00 96.50 231 ALA A CA 1
ATOM 1909 C C . ALA A 1 231 ? 24.332 -2.209 -7.123 1.00 96.50 231 ALA A C 1
ATOM 1911 O O . ALA A 1 231 ? 25.358 -1.986 -6.482 1.00 96.50 231 ALA A O 1
ATOM 1912 N N . GLU A 1 232 ? 23.591 -1.221 -7.638 1.00 94.75 232 GLU A N 1
ATOM 1913 C CA . GLU A 1 232 ? 23.852 0.211 -7.411 1.00 94.75 232 GLU A CA 1
ATOM 1914 C C . GLU A 1 232 ? 23.341 0.729 -6.052 1.00 94.75 232 GLU A C 1
ATOM 1916 O O . GLU A 1 232 ? 23.718 1.826 -5.635 1.00 94.75 232 GLU A O 1
ATOM 1921 N N . GLY A 1 233 ? 22.540 -0.065 -5.333 1.00 95.38 233 GLY A N 1
ATOM 1922 C CA . GLY A 1 233 ? 22.101 0.210 -3.961 1.00 95.38 233 GLY A CA 1
ATOM 1923 C C . GLY A 1 233 ? 20.594 0.414 -3.770 1.00 95.38 233 GLY A C 1
ATOM 1924 O O . GLY A 1 233 ? 20.165 0.698 -2.650 1.00 95.38 233 GLY A O 1
ATOM 1925 N N . ILE A 1 234 ? 19.772 0.232 -4.811 1.00 97.12 234 ILE A N 1
ATOM 1926 C CA . ILE A 1 234 ? 18.315 0.122 -4.634 1.00 97.12 234 ILE A CA 1
ATOM 1927 C C . ILE A 1 234 ? 17.995 -1.153 -3.839 1.00 97.12 234 ILE A C 1
ATOM 1929 O O . ILE A 1 234 ? 18.497 -2.232 -4.129 1.00 97.12 234 ILE A O 1
ATOM 1933 N N . CYS A 1 235 ? 17.164 -1.050 -2.805 1.00 96.81 235 CYS A N 1
ATOM 1934 C CA . CYS A 1 235 ? 16.878 -2.171 -1.904 1.00 96.81 235 CYS A CA 1
ATOM 1935 C C . CYS A 1 235 ? 15.735 -3.064 -2.394 1.00 96.81 235 CYS A C 1
ATOM 1937 O O . CYS A 1 235 ? 15.783 -4.284 -2.243 1.00 96.81 235 CYS A O 1
ATOM 1939 N N . THR A 1 236 ? 14.683 -2.452 -2.931 1.00 97.19 236 THR A N 1
ATOM 1940 C CA . THR A 1 236 ? 13.462 -3.120 -3.396 1.00 97.19 236 THR A CA 1
ATOM 1941 C C . THR A 1 236 ? 12.697 -2.192 -4.343 1.00 97.19 236 THR A C 1
ATOM 1943 O O . THR A 1 236 ? 13.184 -1.105 -4.665 1.00 97.19 236 THR A O 1
ATOM 1946 N N . PHE A 1 237 ? 11.508 -2.599 -4.781 1.00 98.12 237 PHE A N 1
ATOM 1947 C CA . PHE A 1 237 ? 10.755 -1.892 -5.808 1.00 98.12 237 PHE A CA 1
ATOM 1948 C C . PHE A 1 237 ? 9.271 -1.747 -5.474 1.00 98.12 237 PHE A C 1
ATOM 1950 O O . PHE A 1 237 ? 8.656 -2.658 -4.911 1.00 98.12 237 PHE A O 1
ATOM 1957 N N . LYS A 1 238 ? 8.703 -0.622 -5.913 1.00 97.56 238 LYS A N 1
ATOM 1958 C CA . LYS A 1 238 ? 7.260 -0.411 -6.042 1.00 97.56 238 LYS A CA 1
ATOM 1959 C C . LYS A 1 238 ? 6.862 -0.725 -7.478 1.00 97.56 238 LYS A C 1
ATOM 1961 O O . LYS A 1 238 ? 7.136 0.052 -8.386 1.00 97.56 238 LYS A O 1
ATOM 1966 N N . PHE A 1 239 ? 6.246 -1.883 -7.673 1.00 97.56 239 PHE A N 1
ATOM 1967 C CA . PHE A 1 239 ? 5.724 -2.351 -8.948 1.00 97.56 239 PHE A CA 1
ATOM 1968 C C . PHE A 1 239 ? 4.353 -1.731 -9.214 1.00 97.56 239 PHE A C 1
ATOM 1970 O O . PHE A 1 239 ? 3.358 -2.016 -8.536 1.00 97.56 239 PHE A O 1
ATOM 1977 N N . ASP A 1 240 ? 4.324 -0.866 -10.217 1.00 95.00 240 ASP A N 1
ATOM 1978 C CA . ASP A 1 240 ? 3.142 -0.171 -10.697 1.00 95.00 240 ASP A CA 1
ATOM 1979 C C . ASP A 1 240 ? 2.621 -0.779 -12.004 1.00 95.00 240 ASP A C 1
ATOM 1981 O O . ASP A 1 240 ? 3.349 -1.470 -12.710 1.00 95.00 240 ASP A O 1
ATOM 1985 N N . ALA A 1 241 ? 1.359 -0.536 -12.328 1.00 92.44 241 ALA A N 1
ATOM 1986 C CA . ALA A 1 241 ? 0.602 -1.204 -13.372 1.00 92.44 241 ALA A CA 1
ATOM 1987 C C . ALA A 1 241 ? 0.500 -2.728 -13.131 1.00 92.44 241 ALA A C 1
ATOM 1989 O O . ALA A 1 241 ? 0.335 -3.199 -12.002 1.00 92.44 241 ALA A O 1
ATOM 1990 N N . GLY A 1 242 ? 0.606 -3.512 -14.207 1.00 91.38 242 GLY A N 1
ATOM 1991 C CA . GLY A 1 242 ? 0.448 -4.967 -14.189 1.00 91.38 242 GLY A CA 1
ATOM 1992 C C . GLY A 1 242 ? -0.974 -5.424 -14.515 1.00 91.38 242 GLY A C 1
ATOM 1993 O O . GLY A 1 242 ? -1.197 -6.614 -14.737 1.00 91.38 242 GLY A O 1
ATOM 1994 N N . GLU A 1 243 ? -1.933 -4.501 -14.584 1.00 90.44 243 GLU A N 1
ATOM 1995 C CA . GLU A 1 243 ? -3.301 -4.776 -15.007 1.00 90.44 243 GLU A CA 1
ATOM 1996 C C . GLU A 1 243 ? -3.423 -4.891 -16.534 1.00 90.44 243 GLU A C 1
ATOM 1998 O O . GLU A 1 243 ? -2.623 -4.365 -17.309 1.00 90.44 243 GLU A O 1
ATOM 2003 N N . THR A 1 244 ? -4.472 -5.575 -16.986 1.00 88.50 244 THR A N 1
ATOM 2004 C CA . THR A 1 244 ? -4.687 -5.886 -18.405 1.00 88.50 244 THR A CA 1
ATOM 2005 C C . THR A 1 244 ? -5.231 -4.717 -19.220 1.00 88.50 244 THR A C 1
ATOM 2007 O O . THR A 1 244 ? -5.186 -4.770 -20.444 1.00 88.50 244 THR A O 1
ATOM 2010 N N . ASN A 1 245 ? -5.751 -3.664 -18.582 1.00 85.75 245 ASN A N 1
ATOM 2011 C CA . ASN A 1 245 ? -6.270 -2.478 -19.276 1.00 85.75 245 ASN A CA 1
ATOM 2012 C C . ASN A 1 245 ? -5.165 -1.638 -19.938 1.00 85.75 245 ASN A C 1
ATOM 2014 O O . ASN A 1 245 ? -5.481 -0.763 -20.736 1.00 85.75 245 ASN A O 1
ATOM 2018 N N . TRP A 1 246 ? -3.896 -1.910 -19.622 1.00 87.94 246 TRP A N 1
ATOM 2019 C CA . TRP A 1 246 ? -2.734 -1.263 -20.235 1.00 87.94 246 TRP A CA 1
ATOM 2020 C C . TRP A 1 246 ? -2.159 -2.029 -21.430 1.00 87.94 246 TRP A C 1
ATOM 2022 O O . TRP A 1 246 ? -1.193 -1.581 -22.043 1.00 87.94 246 TRP A O 1
ATOM 2032 N N . LEU A 1 247 ? -2.707 -3.207 -21.741 1.00 89.75 247 LEU A N 1
ATOM 2033 C CA . LEU A 1 247 ? -2.279 -3.999 -22.889 1.00 89.75 247 LEU A CA 1
ATOM 2034 C C . LEU A 1 247 ? -2.828 -3.392 -24.190 1.00 89.75 247 LEU A C 1
ATOM 2036 O O . LEU A 1 247 ? -3.916 -2.812 -24.188 1.00 89.75 247 LEU A O 1
ATOM 2040 N N . PRO A 1 248 ? -2.100 -3.521 -25.314 1.00 86.25 248 PRO A N 1
ATOM 2041 C CA . PRO A 1 248 ? -2.558 -2.987 -26.590 1.00 86.25 248 PRO A CA 1
ATOM 2042 C C . PRO A 1 248 ? -3.836 -3.681 -27.062 1.00 86.25 248 PRO A C 1
ATOM 2044 O O . PRO A 1 248 ? -4.108 -4.814 -26.688 1.00 86.25 248 PRO A O 1
ATOM 2047 N N . HIS A 1 249 ? -4.608 -3.050 -27.944 1.00 81.00 249 HIS A N 1
ATOM 2048 C CA . HIS A 1 249 ? -5.744 -3.726 -28.576 1.00 81.00 249 HIS A CA 1
ATOM 2049 C C . HIS A 1 249 ? -5.275 -4.895 -29.458 1.00 81.00 249 HIS A C 1
ATOM 2051 O O . HIS A 1 249 ? -4.229 -4.819 -30.102 1.00 81.00 249 HIS A O 1
ATOM 2057 N N . ASN A 1 250 ? -6.079 -5.961 -29.534 1.00 82.19 250 ASN A N 1
ATOM 2058 C CA . ASN A 1 250 ? -5.806 -7.156 -30.344 1.00 82.19 250 ASN A CA 1
ATOM 2059 C C . ASN A 1 250 ? -4.450 -7.808 -30.040 1.00 82.19 250 ASN A C 1
ATOM 2061 O O . ASN A 1 250 ? -3.760 -8.280 -30.946 1.00 82.19 250 ASN A O 1
ATOM 2065 N N . TYR A 1 251 ? -4.069 -7.830 -28.766 1.00 87.88 251 TYR A N 1
ATOM 2066 C CA . TYR A 1 251 ? -2.796 -8.378 -28.328 1.00 87.88 251 TYR A CA 1
ATOM 2067 C C . TYR A 1 251 ? -2.764 -9.910 -28.335 1.00 87.88 251 TYR A C 1
ATOM 2069 O O . TYR A 1 251 ? -3.790 -10.591 -28.249 1.00 87.88 251 TYR A O 1
ATOM 2077 N N . VAL A 1 252 ? -1.547 -10.446 -28.401 1.00 88.25 252 VAL A N 1
ATOM 2078 C CA . VAL A 1 252 ? -1.215 -11.857 -28.222 1.00 88.25 252 VAL A CA 1
ATOM 2079 C C . VAL A 1 252 ? -0.104 -11.941 -27.176 1.00 88.25 252 VAL A C 1
ATOM 2081 O O . VAL A 1 252 ? 0.989 -11.416 -27.383 1.00 88.25 252 VAL A O 1
ATOM 2084 N N . LEU A 1 253 ? -0.397 -12.594 -26.050 1.00 90.81 253 LEU A N 1
ATOM 2085 C CA . LEU A 1 253 ? 0.591 -12.911 -25.014 1.00 90.81 253 LEU A CA 1
ATOM 2086 C C . LEU A 1 253 ? 1.381 -14.162 -25.406 1.00 90.81 253 LEU A C 1
ATOM 2088 O O . LEU A 1 253 ? 0.827 -15.081 -26.015 1.00 90.81 253 LEU A O 1
ATOM 2092 N N . TYR A 1 254 ? 2.654 -14.220 -25.023 1.00 92.69 254 TYR A N 1
ATOM 2093 C CA . TYR A 1 254 ? 3.545 -15.350 -25.288 1.00 92.69 254 TYR A CA 1
ATOM 2094 C C . TYR A 1 254 ? 2.989 -16.700 -24.815 1.00 92.69 254 TYR A C 1
ATOM 2096 O O . TYR A 1 254 ? 3.093 -17.698 -25.529 1.00 92.69 254 TYR A O 1
ATOM 2104 N N . ASP A 1 255 ? 2.382 -16.753 -23.629 1.00 90.44 255 ASP A N 1
ATOM 2105 C CA . ASP A 1 255 ? 1.797 -17.990 -23.093 1.00 90.44 255 ASP A CA 1
ATOM 2106 C C . ASP A 1 255 ? 0.489 -18.410 -23.798 1.00 90.44 255 ASP A C 1
ATOM 2108 O O . ASP A 1 255 ? 0.045 -19.556 -23.673 1.00 90.44 255 ASP A O 1
ATOM 2112 N N . GLY A 1 256 ? -0.121 -17.502 -24.569 1.00 82.44 256 GLY A N 1
ATOM 2113 C CA . GLY A 1 256 ? -1.412 -17.688 -25.224 1.00 82.44 256 GLY A CA 1
ATOM 2114 C C . GLY A 1 256 ? -2.574 -17.960 -24.264 1.00 82.44 256 GLY A C 1
ATOM 2115 O O . GLY A 1 256 ? -3.560 -18.576 -24.684 1.00 82.44 256 GLY A O 1
ATOM 2116 N N . ALA A 1 257 ? -2.439 -17.573 -22.993 1.00 81.31 257 ALA A N 1
ATOM 2117 C CA . ALA A 1 257 ? -3.431 -17.780 -21.948 1.00 81.31 257 ALA A CA 1
ATOM 2118 C C . ALA A 1 257 ? -4.483 -16.652 -21.918 1.00 81.31 257 ALA A C 1
ATOM 2120 O O . ALA A 1 257 ? -4.589 -15.829 -22.826 1.00 81.31 257 ALA A O 1
ATOM 2121 N N . TYR A 1 258 ? -5.313 -16.640 -20.873 1.00 79.94 258 TYR A N 1
ATOM 2122 C CA . TYR A 1 258 ? -6.313 -15.596 -20.636 1.00 79.94 258 TYR A CA 1
ATOM 2123 C C . TYR A 1 258 ? -5.657 -14.297 -20.122 1.00 79.94 258 TYR A C 1
ATOM 2125 O O . TYR A 1 258 ? -4.587 -14.364 -19.513 1.00 79.94 258 TYR A O 1
ATOM 2133 N N . PRO A 1 259 ? -6.305 -13.124 -20.275 1.00 82.94 259 PRO A N 1
ATOM 2134 C CA . PRO A 1 259 ? -5.728 -11.814 -19.939 1.00 82.94 259 PRO A CA 1
ATOM 2135 C C . PRO A 1 259 ? -5.060 -11.726 -18.563 1.00 82.94 259 PRO A C 1
ATOM 2137 O O . PRO A 1 259 ? -3.924 -11.274 -18.441 1.00 82.94 259 PRO A O 1
ATOM 2140 N N . ASN A 1 260 ? -5.732 -12.226 -17.520 1.00 87.12 260 ASN A N 1
ATOM 2141 C CA . ASN A 1 260 ? -5.229 -12.165 -16.143 1.00 87.12 260 ASN A CA 1
ATOM 2142 C C . ASN A 1 260 ? -3.940 -12.987 -15.923 1.00 87.12 260 ASN A C 1
ATOM 2144 O O . ASN A 1 260 ? -3.320 -12.852 -14.866 1.00 87.12 260 ASN A O 1
ATOM 2148 N N . SER A 1 261 ? -3.516 -13.814 -16.891 1.00 90.38 261 SER A N 1
ATOM 2149 C CA . SER A 1 261 ? -2.201 -14.468 -16.876 1.00 90.38 261 SER A CA 1
ATOM 2150 C C . SER A 1 261 ? -1.061 -13.447 -16.881 1.00 90.38 261 SER A C 1
ATOM 2152 O O . SER A 1 261 ? -0.090 -13.611 -16.141 1.00 90.38 261 SER A O 1
ATOM 2154 N N . TYR A 1 262 ? -1.212 -12.336 -17.616 1.00 94.19 262 TYR A N 1
ATOM 2155 C CA . TYR A 1 262 ? -0.231 -11.249 -17.640 1.00 94.19 262 TYR A CA 1
ATOM 2156 C C . TYR A 1 262 ? 0.064 -10.730 -16.229 1.00 94.19 262 TYR A C 1
ATOM 2158 O O . TYR A 1 262 ? 1.204 -10.783 -15.766 1.00 94.19 262 TYR A O 1
ATOM 2166 N N . GLY A 1 263 ? -0.974 -10.312 -15.500 1.00 94.94 263 GLY A N 1
ATOM 2167 C CA . GLY A 1 263 ? -0.801 -9.776 -14.153 1.00 94.94 263 GLY A CA 1
ATOM 2168 C C . GLY A 1 263 ? -0.345 -10.828 -13.133 1.00 94.94 263 GLY A C 1
ATOM 2169 O O . GLY A 1 263 ? 0.415 -10.514 -12.218 1.00 94.94 263 GLY A O 1
ATOM 2170 N N . LYS A 1 264 ? -0.714 -12.107 -13.308 1.00 94.56 264 LYS A N 1
ATOM 2171 C CA . LYS A 1 264 ? -0.167 -13.209 -12.492 1.00 94.56 264 LYS A CA 1
ATOM 2172 C C . LYS A 1 264 ? 1.341 -13.334 -12.671 1.00 94.56 264 LYS A C 1
ATOM 2174 O O . LYS A 1 264 ? 2.080 -13.367 -11.687 1.00 94.56 264 LYS A O 1
ATOM 2179 N N . HIS A 1 265 ? 1.806 -13.358 -13.919 1.00 96.56 265 HIS A N 1
ATOM 2180 C CA . HIS A 1 265 ? 3.231 -13.365 -14.224 1.00 96.56 265 HIS A CA 1
ATOM 2181 C C . HIS A 1 265 ? 3.939 -12.106 -13.714 1.00 96.56 265 HIS A C 1
ATOM 2183 O O . HIS A 1 265 ? 5.045 -12.222 -13.187 1.00 96.56 265 HIS A O 1
ATOM 2189 N N . TYR A 1 266 ? 3.293 -10.940 -13.803 1.00 97.75 266 TYR A N 1
ATOM 2190 C CA . TYR A 1 266 ? 3.789 -9.671 -13.269 1.00 97.75 266 TYR A CA 1
ATOM 2191 C C . TYR A 1 266 ? 4.024 -9.727 -11.754 1.00 97.75 266 TYR A C 1
ATOM 2193 O O . TYR A 1 266 ? 5.131 -9.486 -11.278 1.00 97.75 266 TYR A O 1
ATOM 2201 N N . ALA A 1 267 ? 3.009 -10.133 -10.991 1.00 96.75 267 ALA A N 1
ATOM 2202 C CA . ALA A 1 267 ? 3.088 -10.242 -9.539 1.00 96.75 267 ALA A CA 1
ATOM 2203 C C . ALA A 1 267 ? 4.096 -11.322 -9.099 1.00 96.75 267 ALA A C 1
ATOM 2205 O O . ALA A 1 267 ? 4.910 -11.095 -8.203 1.00 96.75 267 ALA A O 1
ATOM 2206 N N . HIS A 1 268 ? 4.125 -12.487 -9.754 1.00 95.69 268 HIS A N 1
ATOM 2207 C CA . HIS A 1 268 ? 5.145 -13.501 -9.465 1.00 95.69 268 HIS A CA 1
ATOM 2208 C C . HIS A 1 268 ? 6.559 -13.020 -9.789 1.00 95.69 268 HIS A C 1
ATOM 2210 O O . HIS A 1 268 ? 7.485 -13.291 -9.023 1.00 95.69 268 HIS A O 1
ATOM 2216 N N . PHE A 1 269 ? 6.737 -12.274 -10.876 1.00 97.81 269 PHE A N 1
ATOM 2217 C CA . PHE A 1 269 ? 8.002 -11.618 -11.175 1.00 97.81 269 PHE A CA 1
ATOM 2218 C C . PHE A 1 269 ? 8.405 -10.636 -10.067 1.00 97.81 269 PHE A C 1
ATOM 2220 O O . PHE A 1 269 ? 9.515 -10.750 -9.547 1.00 97.81 269 PHE A O 1
ATOM 2227 N N . ALA A 1 270 ? 7.493 -9.759 -9.636 1.00 97.81 270 ALA A N 1
ATOM 2228 C CA . ALA A 1 270 ? 7.719 -8.804 -8.554 1.00 97.81 270 ALA A CA 1
ATOM 2229 C C . ALA A 1 270 ? 8.148 -9.500 -7.247 1.00 97.81 270 ALA A C 1
ATOM 2231 O O . ALA A 1 270 ? 9.086 -9.062 -6.582 1.00 97.81 270 ALA A O 1
ATOM 2232 N N . SER A 1 271 ? 7.553 -10.654 -6.920 1.00 95.50 271 SER A N 1
ATOM 2233 C CA . SER A 1 271 ? 7.900 -11.417 -5.708 1.00 95.50 271 SER A CA 1
ATOM 2234 C C . SER A 1 271 ? 9.372 -11.862 -5.621 1.00 95.50 271 SER A C 1
ATOM 2236 O O . SER A 1 271 ? 9.881 -12.090 -4.523 1.00 95.50 271 SER A O 1
ATOM 2238 N N . ARG A 1 272 ? 10.106 -11.912 -6.746 1.00 96.38 272 ARG A N 1
ATOM 2239 C CA . ARG A 1 272 ? 11.547 -12.242 -6.778 1.00 96.38 272 ARG A CA 1
ATOM 2240 C C . ARG A 1 272 ? 12.427 -11.198 -6.081 1.00 96.38 272 ARG A C 1
ATOM 2242 O O . ARG A 1 272 ? 13.586 -11.487 -5.791 1.00 96.38 272 ARG A O 1
ATOM 2249 N N . PHE A 1 273 ? 11.900 -10.003 -5.810 1.00 97.44 273 PHE A N 1
ATOM 2250 C CA . PHE A 1 273 ? 12.640 -8.882 -5.219 1.00 97.44 273 PHE A CA 1
ATOM 2251 C C . PHE A 1 273 ? 12.406 -8.704 -3.709 1.00 97.44 273 PHE A C 1
ATOM 2253 O O . PHE A 1 273 ? 12.827 -7.702 -3.126 1.00 97.44 273 PHE A O 1
ATOM 2260 N N . GLY A 1 274 ? 11.816 -9.713 -3.062 1.00 94.56 274 GLY A N 1
ATOM 2261 C CA . GLY A 1 274 ? 11.763 -9.846 -1.609 1.00 94.56 274 GLY A CA 1
ATOM 2262 C C . GLY A 1 274 ? 10.493 -9.297 -0.961 1.00 94.56 274 GLY A C 1
ATOM 2263 O O . GLY A 1 274 ? 9.610 -8.739 -1.602 1.00 94.56 274 GLY A O 1
ATOM 2264 N N . SER A 1 275 ? 10.415 -9.448 0.360 1.00 96.00 275 SER A N 1
ATOM 2265 C CA . SER A 1 275 ? 9.204 -9.180 1.149 1.00 96.00 275 SER A CA 1
ATOM 2266 C C . SER A 1 275 ? 8.889 -7.691 1.354 1.00 96.00 275 SER A C 1
ATOM 2268 O O . SER A 1 275 ? 7.904 -7.346 2.002 1.00 96.00 275 SER A O 1
ATOM 2270 N N . ALA A 1 276 ? 9.758 -6.800 0.876 1.00 96.62 276 ALA A N 1
ATOM 2271 C CA . ALA A 1 276 ? 9.589 -5.351 0.956 1.00 96.62 276 ALA A CA 1
ATOM 2272 C C . ALA A 1 276 ? 8.959 -4.748 -0.313 1.00 96.62 276 ALA A C 1
ATOM 2274 O O . ALA A 1 276 ? 8.766 -3.540 -0.369 1.00 96.62 276 ALA A O 1
ATOM 2275 N N . VAL A 1 277 ? 8.648 -5.586 -1.306 1.00 97.75 277 VAL A N 1
ATOM 2276 C CA . VAL A 1 277 ? 7.997 -5.175 -2.550 1.00 97.75 277 VAL A CA 1
ATOM 2277 C C . VAL A 1 277 ? 6.602 -4.624 -2.274 1.00 97.75 277 VAL A C 1
ATOM 2279 O O . VAL A 1 277 ? 5.863 -5.144 -1.435 1.00 97.75 277 VAL A O 1
ATOM 2282 N N . GLU A 1 278 ? 6.237 -3.604 -3.039 1.00 97.19 278 GLU A N 1
ATOM 2283 C CA . GLU A 1 278 ? 4.871 -3.102 -3.157 1.00 97.19 278 GLU A CA 1
ATOM 2284 C C . GLU A 1 278 ? 4.376 -3.440 -4.562 1.00 97.19 278 GLU A C 1
ATOM 2286 O O . GLU A 1 278 ? 5.053 -3.131 -5.536 1.00 97.19 278 GLU A O 1
ATOM 2291 N N . ASN A 1 279 ? 3.225 -4.094 -4.695 1.00 96.38 279 ASN A N 1
ATOM 2292 C CA . ASN A 1 279 ? 2.718 -4.547 -5.990 1.00 96.38 279 ASN A CA 1
ATOM 2293 C C . ASN A 1 279 ? 1.220 -4.244 -6.124 1.00 96.38 279 ASN A C 1
ATOM 2295 O O . ASN A 1 279 ? 0.439 -4.596 -5.239 1.00 96.38 279 ASN A O 1
ATOM 2299 N N . ARG A 1 280 ? 0.825 -3.583 -7.223 1.00 94.00 280 ARG A N 1
ATOM 2300 C CA . ARG A 1 280 ? -0.563 -3.128 -7.455 1.00 94.00 280 ARG A CA 1
ATOM 2301 C C . ARG A 1 280 ? -1.514 -4.249 -7.902 1.00 94.00 280 ARG A C 1
ATOM 2303 O O . ARG A 1 280 ? -2.719 -4.160 -7.688 1.00 94.00 280 ARG A O 1
ATOM 2310 N N . TYR A 1 281 ? -0.996 -5.330 -8.487 1.00 91.81 281 TYR A N 1
ATOM 2311 C CA . TYR A 1 281 ? -1.834 -6.381 -9.072 1.00 91.81 281 TYR A CA 1
ATOM 2312 C C . TYR A 1 281 ? -2.177 -7.525 -8.101 1.00 91.81 281 TYR A C 1
ATOM 2314 O O . TYR A 1 281 ? -1.284 -8.177 -7.558 1.00 91.81 281 TYR A O 1
ATOM 2322 N N . GLY A 1 282 ? -3.463 -7.864 -7.973 1.00 87.50 282 GLY A N 1
ATOM 2323 C CA . GLY A 1 282 ? -3.936 -8.980 -7.146 1.00 87.50 282 GLY A CA 1
ATOM 2324 C C . GLY A 1 282 ? -4.967 -9.859 -7.856 1.00 87.50 282 GLY A C 1
ATOM 2325 O O . GLY A 1 282 ? -6.161 -9.584 -7.799 1.00 87.50 282 GLY A O 1
ATOM 2326 N N . SER A 1 283 ? -4.527 -10.948 -8.497 1.00 88.62 283 SER A N 1
ATOM 2327 C CA . SER A 1 283 ? -5.420 -12.051 -8.890 1.00 88.62 283 SER A CA 1
ATOM 2328 C C . SER A 1 283 ? -4.682 -13.392 -8.905 1.00 88.62 283 SER A C 1
ATOM 2330 O O . SER A 1 283 ? -3.785 -13.585 -9.721 1.00 88.62 283 SER A O 1
ATOM 2332 N N . GLY A 1 284 ? -5.062 -14.339 -8.038 1.00 89.19 284 GLY A N 1
ATOM 2333 C CA . GLY A 1 284 ? -4.456 -15.680 -7.960 1.00 89.19 284 GLY A CA 1
ATOM 2334 C C . GLY A 1 284 ? -2.988 -15.683 -7.519 1.00 89.19 284 GLY A C 1
ATOM 2335 O O . GLY A 1 284 ? -2.204 -16.495 -8.006 1.00 89.19 284 GLY A O 1
ATOM 2336 N N . THR A 1 285 ? -2.621 -14.737 -6.655 1.00 93.06 285 THR A N 1
ATOM 2337 C CA . THR A 1 285 ? -1.249 -14.473 -6.185 1.00 93.06 285 THR A CA 1
ATOM 2338 C C . THR A 1 285 ? -1.161 -14.282 -4.666 1.00 93.06 285 THR A C 1
ATOM 2340 O O . THR A 1 285 ? -0.188 -13.729 -4.153 1.00 93.06 285 THR A O 1
ATOM 2343 N N . GLN A 1 286 ? -2.174 -14.741 -3.931 1.00 92.81 286 GLN A N 1
ATOM 2344 C CA . GLN A 1 286 ? -2.304 -14.613 -2.478 1.00 92.81 286 GLN A CA 1
ATOM 2345 C C . GLN A 1 286 ? -1.139 -15.244 -1.692 1.00 92.81 286 GLN A C 1
ATOM 2347 O O . GLN A 1 286 ? -0.797 -14.777 -0.613 1.00 92.81 286 GLN A O 1
ATOM 2352 N N . GLN A 1 287 ? -0.476 -16.260 -2.249 1.00 91.50 287 GLN A N 1
ATOM 2353 C CA . GLN A 1 287 ? 0.673 -16.947 -1.650 1.00 91.50 287 GLN A CA 1
ATOM 2354 C C . GLN A 1 287 ? 1.937 -16.080 -1.531 1.00 91.50 287 GLN A C 1
ATOM 2356 O O . GLN A 1 287 ? 2.903 -16.473 -0.878 1.00 91.50 287 GLN A O 1
ATOM 2361 N N . THR A 1 288 ? 1.964 -14.925 -2.197 1.00 93.19 288 THR A N 1
ATOM 2362 C CA . THR A 1 288 ? 3.117 -14.021 -2.196 1.00 93.19 288 THR A CA 1
ATOM 2363 C C . THR A 1 288 ? 3.279 -13.303 -0.852 1.00 93.19 288 THR A C 1
ATOM 2365 O O . THR A 1 288 ? 2.338 -13.138 -0.077 1.00 93.19 288 THR A O 1
ATOM 2368 N N . ASN A 1 289 ? 4.505 -12.874 -0.553 1.00 92.88 289 ASN A N 1
ATOM 2369 C CA . ASN A 1 289 ? 4.869 -12.232 0.712 1.00 92.88 289 ASN A CA 1
ATOM 2370 C C . ASN A 1 289 ? 5.234 -10.750 0.543 1.00 92.88 289 ASN A C 1
ATOM 2372 O O . ASN A 1 289 ? 6.035 -10.224 1.310 1.00 92.88 289 ASN A O 1
ATOM 2376 N N . PHE A 1 290 ? 4.693 -10.087 -0.475 1.00 95.75 290 PHE A N 1
ATOM 2377 C CA . PHE A 1 290 ? 4.849 -8.648 -0.682 1.00 95.75 290 PHE A CA 1
ATOM 2378 C C . PHE A 1 290 ? 3.605 -7.892 -0.214 1.00 95.75 290 PHE A C 1
ATOM 2380 O O . PHE A 1 290 ? 2.558 -8.490 0.041 1.00 95.75 290 PHE A O 1
ATOM 2387 N N . PHE A 1 291 ? 3.689 -6.566 -0.152 1.00 97.06 291 PHE A N 1
ATOM 2388 C CA . PHE A 1 291 ? 2.514 -5.733 0.063 1.00 97.06 291 PHE A CA 1
ATOM 2389 C C . PHE A 1 291 ? 1.678 -5.650 -1.212 1.00 97.06 291 PHE A C 1
ATOM 2391 O O . PHE A 1 291 ? 2.170 -5.251 -2.268 1.00 97.06 291 PHE A O 1
ATOM 2398 N N . THR A 1 292 ? 0.402 -6.018 -1.110 1.00 95.12 292 THR A N 1
ATOM 2399 C CA . THR A 1 292 ? -0.571 -5.760 -2.173 1.00 95.12 292 THR A CA 1
ATOM 2400 C C . THR A 1 292 ? -1.110 -4.363 -1.957 1.00 95.12 292 THR A C 1
ATOM 2402 O O . THR A 1 292 ? -1.778 -4.105 -0.952 1.00 95.12 292 THR A O 1
ATOM 2405 N N . ARG A 1 293 ? -0.801 -3.457 -2.879 1.00 93.62 293 ARG A N 1
ATOM 2406 C CA . ARG A 1 293 ? -1.298 -2.087 -2.825 1.00 93.62 293 ARG A CA 1
ATOM 2407 C C . ARG A 1 293 ? -2.516 -1.914 -3.716 1.00 93.62 293 ARG A C 1
ATOM 2409 O O . ARG A 1 293 ? -2.678 -2.581 -4.729 1.00 93.62 293 ARG A O 1
ATOM 2416 N N . THR A 1 294 ? -3.361 -0.986 -3.323 1.00 91.75 294 THR A N 1
ATOM 2417 C CA . THR A 1 294 ? -4.478 -0.482 -4.126 1.00 91.75 294 THR A CA 1
ATOM 2418 C C . THR A 1 294 ? -4.013 0.341 -5.333 1.00 91.75 294 THR A C 1
ATOM 2420 O O . THR A 1 294 ? -2.865 0.795 -5.389 1.00 91.75 294 THR A O 1
ATOM 2423 N N . ILE A 1 295 ? -4.936 0.587 -6.269 1.00 88.75 295 ILE A N 1
ATOM 2424 C CA . ILE A 1 295 ? -4.830 1.722 -7.192 1.00 88.75 295 ILE A CA 1
ATOM 2425 C C . ILE A 1 295 ? -4.850 3.034 -6.405 1.00 88.75 295 ILE A C 1
ATOM 2427 O O . ILE A 1 295 ? -5.479 3.102 -5.344 1.00 88.75 295 ILE A O 1
ATOM 2431 N N . ASP A 1 296 ? -4.166 4.041 -6.936 1.00 87.12 296 ASP A N 1
ATOM 2432 C CA . ASP A 1 296 ? -4.048 5.349 -6.308 1.00 87.12 296 ASP A CA 1
ATOM 2433 C C . ASP A 1 296 ? -5.431 5.968 -6.101 1.00 87.12 296 ASP A C 1
ATOM 2435 O O . ASP A 1 296 ? -6.278 5.971 -6.998 1.00 87.12 296 ASP A O 1
ATOM 2439 N N . ARG A 1 297 ? -5.644 6.507 -4.908 1.00 89.69 297 ARG A N 1
ATOM 2440 C CA . ARG A 1 297 ? -6.824 7.279 -4.557 1.00 89.69 297 ARG A CA 1
ATOM 2441 C C . ARG A 1 297 ? -6.554 8.746 -4.792 1.00 89.69 297 ARG A C 1
ATOM 2443 O O . ARG A 1 297 ? -5.448 9.258 -4.604 1.00 89.69 297 ARG A O 1
ATOM 2450 N N . ASN A 1 298 ? -7.613 9.435 -5.159 1.00 88.75 298 ASN A N 1
ATOM 2451 C CA . ASN A 1 298 ? -7.579 10.863 -5.358 1.00 88.75 298 ASN A CA 1
ATOM 2452 C C . ASN A 1 298 ? -7.760 11.597 -4.025 1.00 88.75 298 ASN A C 1
ATOM 2454 O O . ASN A 1 298 ? -8.297 11.072 -3.048 1.00 88.75 298 ASN A O 1
ATOM 2458 N N . SER A 1 299 ? -7.309 12.843 -3.985 1.00 91.12 299 SER A N 1
ATOM 2459 C CA . SER A 1 299 ? -7.273 13.693 -2.797 1.00 91.12 299 SER A CA 1
ATOM 2460 C C . SER A 1 299 ? -8.640 14.318 -2.472 1.00 91.12 299 SER A C 1
ATOM 2462 O O . SER A 1 299 ? -8.769 15.537 -2.376 1.00 91.12 299 SER A O 1
ATOM 2464 N N . TYR A 1 300 ? -9.668 13.484 -2.281 1.00 90.31 300 TYR A N 1
ATOM 2465 C CA . TYR A 1 300 ? -11.007 13.877 -1.818 1.00 90.31 300 TYR A CA 1
ATOM 2466 C C . TYR A 1 300 ? -11.657 12.811 -0.919 1.00 90.31 300 TYR A C 1
ATOM 2468 O O . TYR A 1 300 ? -11.091 11.751 -0.656 1.00 90.31 300 TYR A O 1
ATOM 2476 N N . TRP A 1 301 ? -12.845 13.108 -0.389 1.00 93.81 301 TRP A N 1
ATOM 2477 C CA . TRP A 1 301 ? -13.506 12.298 0.643 1.00 93.81 301 TRP A CA 1
ATOM 2478 C C . TRP A 1 301 ? -14.319 11.120 0.116 1.00 93.81 301 TRP A C 1
ATOM 2480 O O . TRP A 1 301 ? -14.485 10.128 0.823 1.00 93.81 301 TRP A O 1
ATOM 2490 N N . ASP A 1 302 ? -14.898 11.257 -1.071 1.00 91.75 302 ASP A N 1
ATOM 2491 C CA . ASP A 1 302 ? -16.057 10.466 -1.468 1.00 91.75 302 ASP A CA 1
ATOM 2492 C C . ASP A 1 302 ? -15.724 9.071 -2.027 1.00 91.75 302 ASP A C 1
ATOM 2494 O O . ASP A 1 302 ? -14.618 8.542 -1.862 1.00 91.75 302 ASP A O 1
ATOM 2498 N N . LYS A 1 303 ? -16.755 8.420 -2.579 1.00 91.12 303 LYS A N 1
ATOM 2499 C CA . LYS A 1 303 ? -16.714 7.033 -3.049 1.00 91.12 303 LYS A CA 1
ATOM 2500 C C . LYS A 1 303 ? -16.102 6.887 -4.443 1.00 91.12 303 LYS A C 1
ATOM 2502 O O . LYS A 1 303 ? -15.898 5.755 -4.872 1.00 91.12 303 LYS A O 1
ATOM 2507 N N . ASP A 1 304 ? -15.767 7.982 -5.121 1.00 87.69 304 ASP A N 1
ATOM 2508 C CA . ASP A 1 304 ? -15.143 7.967 -6.444 1.00 87.69 304 ASP A CA 1
ATOM 2509 C C . ASP A 1 304 ? -13.622 7.767 -6.334 1.00 87.69 304 ASP A C 1
ATOM 2511 O O . ASP A 1 304 ? -12.829 8.507 -6.892 1.00 87.69 304 ASP A O 1
ATOM 2515 N N . GLY A 1 305 ? -13.171 6.819 -5.511 1.00 87.38 305 GLY A N 1
ATOM 2516 C CA . GLY A 1 305 ? -11.741 6.612 -5.258 1.00 87.38 305 GLY A CA 1
ATOM 2517 C C . GLY A 1 305 ? -11.108 7.625 -4.297 1.00 87.38 305 GLY A C 1
ATOM 2518 O O . GLY A 1 305 ? -9.905 7.844 -4.371 1.00 87.38 305 GLY A O 1
ATOM 2519 N N . GLY A 1 306 ? -11.885 8.234 -3.395 1.00 93.12 306 GLY A N 1
ATOM 2520 C CA . GLY A 1 306 ? -11.383 9.057 -2.287 1.00 93.12 306 GLY A CA 1
ATOM 2521 C C . GLY A 1 306 ? -11.187 8.273 -0.981 1.00 93.12 306 GLY A C 1
ATOM 2522 O O . GLY A 1 306 ? -11.244 7.037 -0.955 1.00 93.12 306 GLY A O 1
ATOM 2523 N N . LEU A 1 307 ? -11.009 8.990 0.135 1.00 95.62 307 LEU A N 1
ATOM 2524 C CA . LEU A 1 307 ? -10.776 8.418 1.472 1.00 95.62 307 LEU A CA 1
ATOM 2525 C C . LEU A 1 307 ? -11.840 7.387 1.887 1.00 95.62 307 LEU A C 1
ATOM 2527 O O . LEU A 1 307 ? -11.497 6.358 2.471 1.00 95.62 307 LEU A O 1
ATOM 2531 N N . SER A 1 308 ? -13.121 7.611 1.572 1.00 95.44 308 SER A N 1
ATOM 2532 C CA . SER A 1 308 ? -14.195 6.693 1.985 1.00 95.44 308 SER A CA 1
ATOM 2533 C C . SER A 1 308 ? -14.083 5.286 1.385 1.00 95.44 308 SER A C 1
ATOM 2535 O O . SER A 1 308 ? -14.692 4.352 1.895 1.00 95.44 308 SER A O 1
ATOM 2537 N N . THR A 1 309 ? -13.273 5.104 0.339 1.00 95.50 309 THR A N 1
ATOM 2538 C CA . THR A 1 309 ? -13.038 3.800 -0.301 1.00 95.50 309 THR A CA 1
ATOM 2539 C C . THR A 1 309 ? -11.888 3.006 0.324 1.00 95.50 309 THR A C 1
ATOM 2541 O O . THR A 1 309 ? -11.656 1.856 -0.053 1.00 95.50 309 THR A O 1
ATOM 2544 N N . LEU A 1 310 ? -11.137 3.602 1.256 1.00 95.62 310 LEU A N 1
ATOM 2545 C CA . LEU A 1 310 ? -9.919 3.028 1.832 1.00 95.62 310 LEU A CA 1
ATOM 2546 C C . LEU A 1 310 ? -10.199 1.772 2.670 1.00 95.62 310 LEU A C 1
ATOM 2548 O O . LEU A 1 310 ? -9.611 0.716 2.430 1.00 95.62 310 LEU A O 1
ATOM 2552 N N . ILE A 1 311 ? -11.135 1.871 3.618 1.00 96.75 311 ILE A N 1
ATOM 2553 C CA . ILE A 1 311 ? -11.538 0.753 4.484 1.00 96.75 311 ILE A CA 1
ATOM 2554 C C . ILE A 1 311 ? -12.271 -0.326 3.683 1.00 96.75 311 ILE A C 1
ATOM 2556 O O . ILE A 1 311 ? -11.840 -1.476 3.772 1.00 96.75 311 ILE A O 1
ATOM 2560 N N . PRO A 1 312 ? -13.274 -0.010 2.833 1.00 96.25 312 PRO A N 1
ATOM 2561 C CA . PRO A 1 312 ? -13.914 -1.019 1.990 1.00 96.25 312 PRO A CA 1
ATOM 2562 C C . PRO A 1 312 ? -12.914 -1.834 1.164 1.00 96.25 312 PRO A C 1
ATOM 2564 O O . PRO A 1 312 ? -13.017 -3.058 1.098 1.00 96.25 312 PRO A O 1
ATOM 2567 N N . TRP A 1 313 ? -11.900 -1.181 0.586 1.00 95.94 313 TRP A N 1
ATOM 2568 C CA . TRP A 1 313 ? -10.850 -1.878 -0.152 1.00 95.94 313 TRP A CA 1
ATOM 2569 C C . TRP A 1 313 ? -9.990 -2.767 0.749 1.00 95.94 313 TRP A C 1
ATOM 2571 O O . TRP A 1 313 ? -9.746 -3.917 0.395 1.00 95.94 313 TRP A O 1
ATOM 2581 N N . ALA A 1 314 ? -9.549 -2.282 1.914 1.00 96.56 314 ALA A N 1
ATOM 2582 C CA . ALA A 1 314 ? -8.734 -3.081 2.832 1.00 96.56 314 ALA A CA 1
ATOM 2583 C C . ALA A 1 314 ? -9.493 -4.325 3.328 1.00 96.56 314 ALA A C 1
ATOM 2585 O O . ALA A 1 314 ? -8.912 -5.412 3.418 1.00 96.56 314 ALA A O 1
ATOM 2586 N N . LEU A 1 315 ? -10.796 -4.178 3.591 1.00 96.94 315 LEU A N 1
ATOM 2587 C CA . LEU A 1 315 ? -11.692 -5.271 3.960 1.00 96.94 315 LEU A CA 1
ATOM 2588 C C . LEU A 1 315 ? -11.847 -6.272 2.812 1.00 96.94 315 LEU A C 1
ATOM 2590 O O . LEU A 1 315 ? -11.610 -7.461 3.010 1.00 96.94 315 LEU A O 1
ATOM 2594 N N . GLN A 1 316 ? -12.169 -5.813 1.600 1.00 94.56 316 GLN A N 1
ATOM 2595 C CA . GLN A 1 316 ? -12.299 -6.713 0.453 1.00 94.56 316 GLN A CA 1
ATOM 2596 C C . GLN A 1 316 ? -10.986 -7.415 0.109 1.00 94.56 316 GLN A C 1
ATOM 2598 O O . GLN A 1 316 ? -10.988 -8.624 -0.102 1.00 94.56 316 GLN A O 1
ATOM 2603 N N . SER A 1 317 ? -9.868 -6.693 0.096 1.00 94.44 317 SER A N 1
ATOM 2604 C CA . SER A 1 317 ? -8.533 -7.250 -0.139 1.00 94.44 317 SER A CA 1
ATOM 2605 C C . SER A 1 317 ? -8.239 -8.392 0.842 1.00 94.44 317 SER A C 1
ATOM 2607 O O . SER A 1 317 ? -7.898 -9.507 0.439 1.00 94.44 317 SER A O 1
ATOM 2609 N N . SER A 1 318 ? -8.520 -8.162 2.128 1.00 94.44 318 SER A N 1
ATOM 2610 C CA . SER A 1 318 ? -8.359 -9.159 3.187 1.00 94.44 318 SER A CA 1
ATOM 2611 C C . SER A 1 318 ? -9.248 -10.392 2.978 1.00 94.44 318 SER A C 1
ATOM 2613 O O . SER A 1 318 ? -8.768 -11.516 3.102 1.00 94.44 318 SER A O 1
ATOM 2615 N N . LEU A 1 319 ? -10.513 -10.210 2.586 1.00 93.38 319 LEU A N 1
ATOM 2616 C CA . LEU A 1 319 ? -11.438 -11.317 2.302 1.00 93.38 319 LEU A CA 1
ATOM 2617 C C . LEU A 1 319 ? -11.037 -12.151 1.077 1.00 93.38 319 LEU A C 1
ATOM 2619 O O . LEU A 1 319 ? -11.350 -13.339 1.027 1.00 93.38 319 LEU A O 1
ATOM 2623 N N . HIS A 1 320 ? -10.319 -11.565 0.119 1.00 93.00 320 HIS A N 1
ATOM 2624 C CA . HIS A 1 320 ? -9.803 -12.262 -1.065 1.00 93.00 320 HIS A CA 1
ATOM 2625 C C . HIS A 1 320 ? -8.420 -12.902 -0.846 1.00 93.00 320 HIS A C 1
ATOM 2627 O O . HIS A 1 320 ? -7.820 -13.403 -1.801 1.00 93.00 320 HIS A O 1
ATOM 2633 N N . GLY A 1 321 ? -7.900 -12.896 0.388 1.00 92.94 321 GLY A N 1
ATOM 2634 C CA . GLY A 1 321 ? -6.608 -13.496 0.738 1.00 92.94 321 GLY A CA 1
ATOM 2635 C C . GLY A 1 321 ? -5.399 -12.585 0.611 1.00 92.94 321 GLY A C 1
ATOM 2636 O O . GLY A 1 321 ? -4.279 -13.017 0.869 1.00 92.94 321 GLY A O 1
ATOM 2637 N N . TYR A 1 322 ? -5.598 -11.324 0.238 1.00 94.56 322 TYR A N 1
ATOM 2638 C CA . TYR A 1 322 ? -4.533 -10.332 0.143 1.00 94.56 322 TYR A CA 1
ATOM 2639 C C . TYR A 1 322 ? -4.349 -9.644 1.495 1.00 94.56 322 TYR A C 1
ATOM 2641 O O . TYR A 1 322 ? -4.633 -8.462 1.683 1.00 94.56 322 TYR A O 1
ATOM 2649 N N . TYR A 1 323 ? -3.888 -10.425 2.475 1.00 94.19 323 TYR A N 1
ATOM 2650 C CA . TYR A 1 323 ? -3.794 -9.982 3.868 1.00 94.19 323 TYR A CA 1
ATOM 2651 C C . TYR A 1 323 ? -2.835 -8.811 4.048 1.00 94.19 323 TYR A C 1
ATOM 2653 O O . TYR A 1 323 ? -3.052 -7.990 4.929 1.00 94.19 323 TYR A O 1
ATOM 2661 N N . TRP A 1 324 ? -1.808 -8.714 3.204 1.00 94.88 324 TRP A N 1
ATOM 2662 C CA . TRP A 1 324 ? -0.735 -7.721 3.250 1.00 94.88 324 TRP A CA 1
ATOM 2663 C C . TRP A 1 324 ? -1.137 -6.409 2.573 1.00 94.88 324 TRP A C 1
ATOM 2665 O O . TRP A 1 324 ? -0.506 -5.971 1.612 1.00 94.88 324 TRP A O 1
ATOM 2675 N N . ASN A 1 325 ? -2.225 -5.803 3.043 1.00 91.75 325 ASN A N 1
ATOM 2676 C CA . ASN A 1 325 ? -2.769 -4.591 2.444 1.00 91.75 325 ASN A CA 1
ATOM 2677 C C . ASN A 1 325 ? -1.850 -3.366 2.626 1.00 91.75 325 ASN A C 1
ATOM 2679 O O . ASN A 1 325 ? -1.380 -3.067 3.723 1.00 91.75 325 ASN A O 1
ATOM 2683 N N . LEU A 1 326 ? -1.640 -2.630 1.534 1.00 95.31 326 LEU A N 1
ATOM 2684 C CA . LEU A 1 326 ? -1.094 -1.274 1.523 1.00 95.31 326 LEU A CA 1
ATOM 2685 C C . LEU A 1 326 ? -2.192 -0.330 0.982 1.00 95.31 326 LEU A C 1
ATOM 2687 O O . LEU A 1 326 ? -2.449 -0.306 -0.224 1.00 95.31 326 LEU A O 1
ATOM 2691 N N . PRO A 1 327 ? -2.898 0.395 1.871 1.00 86.62 327 PRO A N 1
ATOM 2692 C CA . PRO A 1 327 ? -4.194 1.035 1.599 1.00 86.62 327 PRO A CA 1
ATOM 2693 C C . PRO A 1 327 ? -4.155 2.372 0.843 1.00 86.62 327 PRO A C 1
ATOM 2695 O O . PRO A 1 327 ? -5.192 3.016 0.737 1.00 86.62 327 PRO A O 1
ATOM 2698 N N . ASP A 1 328 ? -3.032 2.703 0.208 1.00 87.88 328 ASP A N 1
ATOM 2699 C CA . ASP A 1 328 ? -2.699 3.951 -0.500 1.00 87.88 328 ASP A CA 1
ATOM 2700 C C . ASP A 1 328 ? -1.979 5.010 0.339 1.00 87.88 328 ASP A C 1
ATOM 2702 O O . ASP A 1 328 ? -2.058 5.049 1.568 1.00 87.88 328 ASP A O 1
ATOM 2706 N N . MET A 1 329 ? -1.299 5.897 -0.380 1.00 92.75 329 MET A N 1
ATOM 2707 C CA . MET A 1 329 ? -0.580 7.052 0.128 1.00 92.75 329 MET A CA 1
ATOM 2708 C C . MET A 1 329 ? -1.493 7.993 0.930 1.00 92.75 329 MET A C 1
ATOM 2710 O O . MET A 1 329 ? -2.605 8.341 0.532 1.00 92.75 329 MET A O 1
ATOM 2714 N N . ILE A 1 330 ? -1.001 8.450 2.078 1.00 95.56 330 ILE A N 1
ATOM 2715 C CA . ILE A 1 330 ? -1.706 9.359 2.977 1.00 95.56 330 ILE A CA 1
ATOM 2716 C C . ILE A 1 330 ? -1.897 10.712 2.293 1.00 95.56 330 ILE A C 1
ATOM 2718 O O . ILE A 1 330 ? -0.930 11.391 1.943 1.00 95.56 330 ILE A O 1
ATOM 2722 N N . GLY A 1 331 ? -3.166 11.097 2.154 1.00 91.06 331 GLY A N 1
ATOM 2723 C CA . GLY A 1 331 ? -3.593 12.301 1.445 1.00 91.06 331 GLY A CA 1
ATOM 2724 C C . GLY A 1 331 ? -3.954 12.075 -0.026 1.00 91.06 331 GLY A C 1
ATOM 2725 O O . GLY A 1 331 ? -4.401 13.024 -0.668 1.00 91.06 331 GLY A O 1
ATOM 2726 N N . GLY A 1 332 ? -3.802 10.855 -0.550 1.00 90.00 332 GLY A N 1
ATOM 2727 C CA . GLY A 1 332 ? -4.036 10.523 -1.955 1.00 90.00 332 GLY A CA 1
ATOM 2728 C C . GLY A 1 332 ? -2.911 10.991 -2.885 1.00 90.00 332 GLY A C 1
ATOM 2729 O O . GLY A 1 332 ? -1.845 11.430 -2.448 1.00 90.00 332 GLY A O 1
ATOM 2730 N N . ASN A 1 333 ? -3.154 10.902 -4.190 1.00 84.69 333 ASN A N 1
ATOM 2731 C CA . ASN A 1 333 ? -2.195 11.213 -5.258 1.00 84.69 333 ASN A CA 1
ATOM 2732 C C . ASN A 1 333 ? -2.090 12.709 -5.629 1.00 84.69 333 ASN A C 1
ATOM 2734 O O . ASN A 1 333 ? -1.372 13.064 -6.565 1.00 84.69 333 ASN A O 1
ATOM 2738 N N . GLY A 1 334 ? -2.814 13.587 -4.933 1.00 81.00 334 GLY A N 1
ATOM 2739 C CA . GLY A 1 334 ? -2.854 15.024 -5.195 1.00 81.00 334 GLY A CA 1
ATOM 2740 C C . GLY A 1 334 ? -3.931 15.476 -6.180 1.00 81.00 334 GLY A C 1
ATOM 2741 O O . GLY A 1 334 ? -4.116 16.675 -6.353 1.00 81.00 334 GLY A O 1
ATOM 2742 N N . LEU A 1 335 ? -4.650 14.581 -6.854 1.00 76.38 335 LEU A N 1
ATOM 2743 C CA . LEU A 1 335 ? -5.681 14.972 -7.818 1.00 76.38 335 LEU A CA 1
ATOM 2744 C C . LEU A 1 335 ? -7.002 15.286 -7.109 1.00 76.38 335 LEU A C 1
ATOM 2746 O O . LEU A 1 335 ? -7.444 14.537 -6.241 1.00 76.38 335 LEU A O 1
ATOM 2750 N N . ASN A 1 336 ? -7.652 16.387 -7.494 1.00 72.12 336 ASN A N 1
ATOM 2751 C CA . ASN A 1 336 ? -9.015 16.718 -7.065 1.00 72.12 336 ASN A CA 1
ATOM 2752 C C . ASN A 1 336 ? -10.047 16.338 -8.145 1.00 72.12 336 ASN A C 1
ATOM 2754 O O . ASN A 1 336 ? -9.675 15.893 -9.226 1.00 72.12 336 ASN A O 1
ATOM 2758 N N . HIS A 1 337 ? -11.343 16.545 -7.881 1.00 69.31 337 HIS A N 1
ATOM 2759 C CA . HIS A 1 337 ? -12.432 16.195 -8.814 1.00 69.31 337 HIS A CA 1
ATOM 2760 C C . HIS A 1 337 ? -12.327 16.822 -10.210 1.00 69.31 337 HIS A C 1
ATOM 2762 O O . HIS A 1 337 ? -12.868 16.281 -11.166 1.00 69.31 337 HIS A O 1
ATOM 2768 N N . ASN A 1 338 ? -11.636 17.954 -10.349 1.00 64.38 338 ASN A N 1
ATOM 2769 C CA . ASN A 1 338 ? -11.435 18.597 -11.649 1.00 64.38 338 ASN A CA 1
ATOM 2770 C C . ASN A 1 338 ? -10.152 18.111 -12.339 1.00 64.38 338 ASN A C 1
ATOM 2772 O O . ASN A 1 338 ? -9.672 18.770 -13.262 1.00 64.38 338 ASN A O 1
ATOM 2776 N N . GLU A 1 339 ? -9.543 17.043 -11.808 1.00 62.38 339 GLU A N 1
ATOM 2777 C CA . GLU A 1 339 ? -8.211 16.527 -12.143 1.00 62.38 339 GLU A CA 1
ATOM 2778 C C . GLU A 1 339 ? -7.129 17.605 -12.088 1.00 62.38 339 GLU A C 1
ATOM 2780 O O . GLU A 1 339 ? -6.025 17.435 -12.584 1.00 62.38 339 GLU A O 1
ATOM 2785 N N . SER A 1 340 ? -7.437 18.741 -11.469 1.00 56.53 340 SER A N 1
ATOM 2786 C CA . SER A 1 340 ? -6.603 19.922 -11.468 1.00 56.53 340 SER A CA 1
ATOM 2787 C C . SER A 1 340 ? -5.751 19.888 -10.216 1.00 56.53 340 SER A C 1
ATOM 2789 O O . SER A 1 340 ? -6.241 20.180 -9.131 1.00 56.53 340 SER A O 1
ATOM 2791 N N . ASN A 1 341 ? -4.470 19.559 -10.341 1.00 56.31 341 ASN A N 1
ATOM 2792 C CA . ASN A 1 341 ? -3.534 19.880 -9.276 1.00 56.31 341 ASN A CA 1
ATOM 2793 C C . ASN A 1 341 ? -2.498 20.890 -9.755 1.00 56.31 341 ASN A C 1
ATOM 2795 O O . ASN A 1 341 ? -1.986 20.813 -10.874 1.00 56.31 341 ASN A O 1
ATOM 2799 N N . ILE A 1 342 ? -2.182 21.844 -8.886 1.00 57.47 342 ILE A N 1
ATOM 2800 C CA . ILE A 1 342 ? -0.915 22.551 -8.980 1.00 57.47 342 ILE A CA 1
ATOM 2801 C C . ILE A 1 342 ? 0.095 21.588 -8.365 1.00 57.47 342 ILE A C 1
ATOM 2803 O O . ILE A 1 342 ? -0.000 21.234 -7.197 1.00 57.47 342 ILE A O 1
ATOM 2807 N N . ARG A 1 343 ? 1.035 21.122 -9.182 1.00 62.34 343 ARG A N 1
ATOM 2808 C CA . ARG A 1 343 ? 2.129 20.239 -8.776 1.00 62.34 343 ARG A CA 1
ATOM 2809 C C . ARG A 1 343 ? 2.648 20.560 -7.364 1.00 62.34 343 ARG A C 1
ATOM 2811 O O . ARG A 1 343 ? 3.081 21.684 -7.120 1.00 62.34 343 ARG A O 1
ATOM 2818 N N . GLY A 1 344 ? 2.652 19.557 -6.487 1.00 65.31 344 GLY A N 1
ATOM 2819 C CA . GLY A 1 344 ? 3.164 19.674 -5.120 1.00 65.31 344 GLY A CA 1
ATOM 2820 C C . GLY A 1 344 ? 2.198 20.299 -4.107 1.00 65.31 344 GLY A C 1
ATOM 2821 O O . GLY A 1 344 ? 2.540 20.356 -2.932 1.00 65.31 344 GLY A O 1
ATOM 2822 N N . GLU A 1 345 ? 0.996 20.737 -4.497 1.00 80.50 345 GLU A N 1
ATOM 2823 C CA . GLU A 1 345 ? -0.001 21.169 -3.513 1.00 80.50 345 GLU A CA 1
ATOM 2824 C C . GLU A 1 345 ? -0.619 19.945 -2.810 1.00 80.50 345 GLU A C 1
ATOM 2826 O O . GLU A 1 345 ? -1.051 19.001 -3.490 1.00 80.50 345 GLU A O 1
ATOM 2831 N N . PRO A 1 346 ? -0.646 19.934 -1.465 1.00 88.38 346 PRO A N 1
ATOM 2832 C CA . PRO A 1 346 ? -1.280 18.876 -0.694 1.00 88.38 346 PRO A CA 1
ATOM 2833 C C . PRO A 1 346 ? -2.816 19.001 -0.668 1.00 88.38 346 PRO A C 1
ATOM 2835 O O . PRO A 1 346 ? -3.349 20.079 -0.950 1.00 88.38 346 PRO A O 1
ATOM 2838 N N . PRO A 1 347 ? -3.542 17.936 -0.264 1.00 91.19 347 PRO A N 1
ATOM 2839 C CA . PRO A 1 347 ? -4.960 18.037 0.101 1.00 91.19 347 PRO A CA 1
ATOM 2840 C C . PRO A 1 347 ? -5.206 19.030 1.248 1.00 91.19 347 PRO A C 1
ATOM 2842 O O . PRO A 1 347 ? -4.285 19.520 1.889 1.00 91.19 347 PRO A O 1
ATOM 2845 N N . GLU A 1 348 ? -6.472 19.288 1.567 1.00 92.50 348 GLU A N 1
ATOM 2846 C CA . GLU A 1 348 ? -6.846 20.033 2.774 1.00 92.50 348 GLU A CA 1
ATOM 2847 C C . GLU A 1 348 ? -6.411 19.326 4.076 1.00 92.50 348 GLU A C 1
ATOM 2849 O O . GLU A 1 348 ? -6.372 18.095 4.160 1.00 92.50 348 GLU A O 1
ATOM 2854 N N . GLU A 1 349 ? -6.116 20.115 5.117 1.00 95.19 349 GLU A N 1
ATOM 2855 C CA . GLU A 1 349 ? -5.574 19.629 6.399 1.00 95.19 349 GLU A CA 1
ATOM 2856 C C . GLU A 1 349 ? -6.443 18.544 7.048 1.00 95.19 349 GLU A C 1
ATOM 2858 O O . GLU A 1 349 ? -5.926 17.529 7.518 1.00 95.19 349 GLU A O 1
ATOM 2863 N N . GLU A 1 350 ? -7.766 18.742 7.069 1.00 96.69 350 GLU A N 1
ATOM 2864 C CA . GLU A 1 350 ? -8.694 17.784 7.671 1.00 96.69 350 GLU A CA 1
ATOM 2865 C C . GLU A 1 350 ? -8.654 16.439 6.938 1.00 96.69 350 GLU A C 1
ATOM 2867 O O . GLU A 1 350 ? -8.545 15.396 7.590 1.00 96.69 350 GLU A O 1
ATOM 2872 N N . LEU A 1 351 ? -8.679 16.454 5.601 1.00 96.12 351 LEU A N 1
ATOM 2873 C CA . LEU A 1 351 ? -8.596 15.242 4.791 1.00 96.12 351 LEU A CA 1
ATOM 2874 C C . LEU A 1 351 ? -7.288 14.504 5.069 1.00 96.12 351 LEU A C 1
ATOM 2876 O O . LEU A 1 351 ? -7.311 13.311 5.356 1.00 96.12 351 LEU A O 1
ATOM 2880 N N . TYR A 1 352 ? -6.158 15.211 5.065 1.00 96.62 352 TYR A N 1
ATOM 2881 C CA . TYR A 1 352 ? -4.850 14.622 5.344 1.00 96.62 352 TYR A CA 1
ATOM 2882 C C . TYR A 1 352 ? -4.763 13.990 6.747 1.00 96.62 352 TYR A C 1
ATOM 2884 O O . TYR A 1 352 ? -4.272 12.864 6.909 1.00 96.62 352 TYR A O 1
ATOM 2892 N N . ILE A 1 353 ? -5.292 14.673 7.769 1.00 97.69 353 ILE A N 1
ATOM 2893 C CA . ILE A 1 353 ? -5.358 14.164 9.147 1.00 97.69 353 ILE A CA 1
ATOM 2894 C C . ILE A 1 353 ? -6.228 12.904 9.223 1.00 97.69 353 ILE A C 1
ATOM 2896 O O . ILE A 1 353 ? -5.794 11.890 9.777 1.00 97.69 353 ILE A O 1
ATOM 2900 N N . ARG A 1 354 ? -7.444 12.930 8.666 1.00 98.00 354 ARG A N 1
ATOM 2901 C CA . ARG A 1 354 ? -8.360 11.778 8.702 1.00 98.00 354 ARG A CA 1
ATOM 2902 C C . ARG A 1 354 ? -7.847 10.597 7.882 1.00 98.00 354 ARG A C 1
ATOM 2904 O O . ARG A 1 354 ? -8.032 9.443 8.277 1.00 98.00 354 ARG A O 1
ATOM 2911 N N . TRP A 1 355 ? -7.126 10.864 6.799 1.00 97.75 355 TRP A N 1
ATOM 2912 C CA . TRP A 1 355 ? -6.445 9.839 6.012 1.00 97.75 355 TRP A CA 1
ATOM 2913 C C . TRP A 1 355 ? -5.319 9.175 6.803 1.00 97.75 355 TRP A C 1
ATOM 2915 O O . TRP A 1 355 ? -5.230 7.944 6.837 1.00 97.75 355 TRP A O 1
ATOM 2925 N N . THR A 1 356 ? -4.514 9.978 7.511 1.00 98.12 356 THR A N 1
ATOM 2926 C CA . THR A 1 356 ? -3.493 9.477 8.442 1.00 98.12 356 THR A CA 1
ATOM 2927 C C . THR A 1 356 ? -4.141 8.576 9.491 1.00 98.12 356 THR A C 1
ATOM 2929 O O . THR A 1 356 ? -3.709 7.442 9.672 1.00 98.12 356 THR A O 1
ATOM 2932 N N . GLN A 1 357 ? -5.219 9.044 10.131 1.00 98.25 357 GLN A N 1
ATOM 2933 C CA . GLN A 1 357 ? -5.953 8.293 11.152 1.00 98.25 357 GLN A CA 1
ATOM 2934 C C . GLN A 1 357 ? -6.498 6.961 10.635 1.00 98.25 357 GLN A C 1
ATOM 2936 O O . GLN A 1 357 ? -6.378 5.950 11.324 1.00 98.25 357 GLN A O 1
ATOM 2941 N N . SER A 1 358 ? -7.040 6.949 9.417 1.00 97.75 358 SER A N 1
ATOM 2942 C CA . SER A 1 358 ? -7.555 5.735 8.775 1.00 97.75 358 SER A CA 1
ATOM 2943 C C . SER A 1 358 ? -6.451 4.711 8.495 1.00 97.75 358 SER A C 1
ATOM 2945 O O . SER A 1 358 ? -6.691 3.512 8.576 1.00 97.75 358 SER A O 1
ATOM 2947 N N . ASN A 1 359 ? -5.225 5.174 8.238 1.00 97.50 359 ASN A N 1
ATOM 2948 C CA . ASN A 1 359 ? -4.052 4.330 8.009 1.00 97.50 359 ASN A CA 1
ATOM 2949 C C . ASN A 1 359 ? -3.368 3.850 9.299 1.00 97.50 359 ASN A C 1
ATOM 2951 O O . ASN A 1 359 ? -2.688 2.825 9.287 1.00 97.50 359 ASN A O 1
ATOM 2955 N N . THR A 1 360 ? -3.543 4.561 10.419 1.00 97.38 360 THR A N 1
ATOM 2956 C CA . THR A 1 360 ? -2.777 4.371 11.666 1.00 97.38 360 THR A CA 1
ATOM 2957 C C . THR A 1 360 ? -2.678 2.921 12.131 1.00 97.38 360 THR A C 1
ATOM 2959 O O . THR A 1 360 ? -1.610 2.495 12.575 1.00 97.38 360 THR A O 1
ATOM 2962 N N . LEU A 1 361 ? -3.775 2.165 12.040 1.00 97.50 361 LEU A N 1
ATOM 2963 C CA . LEU A 1 361 ? -3.868 0.772 12.497 1.00 97.50 361 LEU A CA 1
ATOM 2964 C C . LEU A 1 361 ? -4.191 -0.216 11.362 1.00 97.50 361 LEU A C 1
ATOM 2966 O O . LEU A 1 361 ? -4.486 -1.377 11.632 1.00 97.50 361 LEU A O 1
ATOM 2970 N N . LEU A 1 362 ? -4.080 0.224 10.104 1.00 97.19 362 LEU A N 1
ATOM 2971 C CA . LEU A 1 362 ? -3.941 -0.677 8.956 1.00 97.19 362 LEU A CA 1
ATOM 2972 C C . LEU A 1 362 ? -2.492 -1.190 8.869 1.00 97.19 362 LEU A C 1
ATOM 2974 O O . LEU A 1 362 ? -1.634 -0.809 9.672 1.00 97.19 362 LEU A O 1
ATOM 2978 N N . LEU A 1 363 ? -2.185 -2.096 7.939 1.00 94.81 363 LEU A N 1
ATOM 2979 C CA . LEU A 1 363 ? -0.894 -2.792 7.965 1.00 94.81 363 LEU A CA 1
ATOM 2980 C C . LEU A 1 363 ? 0.313 -1.929 7.606 1.00 94.81 363 LEU A C 1
ATOM 2982 O O . LEU A 1 363 ? 1.370 -2.120 8.206 1.00 94.81 363 LEU A O 1
ATOM 2986 N N . ALA A 1 364 ? 0.171 -0.971 6.700 1.00 95.31 364 ALA A N 1
ATOM 2987 C CA . ALA A 1 364 ? 1.252 -0.090 6.273 1.00 95.31 364 ALA A CA 1
ATOM 2988 C C . ALA A 1 364 ? 0.795 1.372 6.275 1.00 95.31 364 ALA A C 1
ATOM 2990 O O . ALA A 1 364 ? -0.392 1.664 6.156 1.00 95.31 364 ALA A O 1
ATOM 2991 N N . MET A 1 365 ? 1.758 2.283 6.418 1.00 97.06 365 MET A N 1
ATOM 2992 C CA . MET A 1 365 ? 1.559 3.723 6.255 1.00 97.06 365 MET A CA 1
ATOM 2993 C C . MET A 1 365 ? 2.561 4.223 5.218 1.00 97.06 365 MET A C 1
ATOM 2995 O O . MET A 1 365 ? 3.757 3.971 5.362 1.00 97.06 365 MET A O 1
ATOM 2999 N N . GLN A 1 366 ? 2.085 4.944 4.209 1.00 97.06 366 GLN A N 1
ATOM 3000 C CA . GLN A 1 366 ? 2.918 5.554 3.175 1.00 97.06 366 GLN A CA 1
ATOM 3001 C C . GLN A 1 366 ? 2.556 7.032 3.078 1.00 97.06 366 GLN A C 1
ATOM 3003 O O . GLN A 1 366 ? 1.389 7.363 2.911 1.00 97.06 366 GLN A O 1
ATOM 3008 N N . PHE A 1 367 ? 3.527 7.927 3.216 1.00 96.12 367 PHE A N 1
ATOM 3009 C CA . PHE A 1 367 ? 3.320 9.367 3.069 1.00 96.12 367 PHE A CA 1
ATOM 3010 C C . PHE A 1 367 ? 3.808 9.827 1.701 1.00 96.12 367 PHE A C 1
ATOM 3012 O O . PHE A 1 367 ? 4.940 9.520 1.334 1.00 96.12 367 PHE A O 1
ATOM 3019 N N . SER A 1 368 ? 2.988 10.611 0.999 1.00 87.94 368 SER A N 1
ATOM 3020 C CA . SER A 1 368 ? 3.385 11.285 -0.253 1.00 87.94 368 SER A CA 1
ATOM 3021 C C . SER A 1 368 ? 3.471 12.798 -0.131 1.00 87.94 368 SER A C 1
ATOM 3023 O O . SER A 1 368 ? 4.035 13.453 -1.001 1.00 87.94 368 SER A O 1
ATOM 3025 N N . TYR A 1 369 ? 2.958 13.341 0.972 1.00 91.75 369 TYR A N 1
ATOM 3026 C CA . TYR A 1 369 ? 3.135 14.725 1.385 1.00 91.75 369 TYR A CA 1
ATOM 3027 C C . TYR A 1 369 ? 3.696 14.751 2.806 1.00 91.75 369 TYR A C 1
ATOM 3029 O O . TYR A 1 369 ? 3.291 13.930 3.634 1.00 91.75 369 TYR A O 1
ATOM 3037 N N . PRO A 1 370 ? 4.612 15.673 3.134 1.00 94.25 370 PRO A N 1
ATOM 3038 C CA . PRO A 1 370 ? 5.050 15.846 4.508 1.00 94.25 370 PRO A CA 1
ATOM 3039 C C . PRO A 1 370 ? 3.962 16.511 5.369 1.00 94.25 370 PRO A C 1
ATOM 3041 O O . PRO A 1 370 ? 3.362 17.496 4.943 1.00 94.25 370 PRO A O 1
ATOM 3044 N N . PRO A 1 371 ? 3.758 16.088 6.630 1.00 95.88 371 PRO A N 1
ATOM 3045 C CA . PRO A 1 371 ? 2.869 16.790 7.559 1.00 95.88 371 PRO A CA 1
ATOM 3046 C C . PRO A 1 371 ? 3.367 18.191 7.963 1.00 95.88 371 PRO A C 1
ATOM 3048 O O . PRO A 1 371 ? 2.620 18.937 8.585 1.00 95.88 371 PRO A O 1
ATOM 3051 N N . TRP A 1 372 ? 4.611 18.550 7.626 1.00 95.12 372 TRP A N 1
ATOM 3052 C CA . TRP A 1 372 ? 5.194 19.893 7.781 1.00 95.12 372 TRP A CA 1
ATOM 3053 C C . TRP A 1 372 ? 5.180 20.707 6.476 1.00 95.12 372 TRP A C 1
ATOM 3055 O O . TRP A 1 372 ? 5.957 21.651 6.326 1.00 95.12 372 TRP A O 1
ATOM 3065 N N . HIS A 1 373 ? 4.348 20.332 5.500 1.00 93.19 373 HIS A N 1
ATOM 3066 C CA . HIS A 1 373 ? 4.210 21.096 4.264 1.00 93.19 373 HIS A CA 1
ATOM 3067 C C . HIS A 1 373 ? 3.794 22.549 4.556 1.00 93.19 373 HIS A C 1
ATOM 3069 O O . HIS A 1 373 ? 2.958 22.796 5.417 1.00 93.19 373 HIS A O 1
ATOM 3075 N N . SER A 1 374 ? 4.315 23.519 3.801 1.00 90.88 374 SER A N 1
ATOM 3076 C CA . SER A 1 374 ? 4.108 24.961 4.049 1.00 90.88 374 SER A CA 1
ATOM 3077 C C . SER A 1 374 ? 2.651 25.439 3.950 1.00 90.88 374 SER A C 1
ATOM 3079 O O . SER A 1 374 ? 2.327 26.536 4.402 1.00 90.88 374 SER A O 1
ATOM 3081 N N . LYS A 1 375 ? 1.782 24.630 3.335 1.00 89.81 375 LYS A N 1
ATOM 3082 C CA . LYS A 1 375 ? 0.332 24.863 3.212 1.00 89.81 375 LYS A CA 1
ATOM 3083 C C . LYS A 1 375 ? -0.474 24.328 4.384 1.00 89.81 375 LYS A C 1
ATOM 3085 O O . LYS A 1 375 ? -1.619 24.730 4.547 1.00 89.81 375 LYS A O 1
ATOM 3090 N N . TYR A 1 376 ? 0.120 23.446 5.175 1.00 92.88 376 TYR A N 1
ATOM 3091 C CA . TYR A 1 376 ? -0.455 23.021 6.432 1.00 92.88 376 TYR A CA 1
ATOM 3092 C C . TYR A 1 376 ? -0.090 24.057 7.489 1.00 92.88 376 TYR A C 1
ATOM 3094 O O . TYR A 1 376 ? 1.076 24.259 7.827 1.00 92.88 376 TYR A O 1
ATOM 3102 N N . GLY A 1 377 ? -1.105 24.756 7.976 1.00 80.75 377 GLY A N 1
ATOM 3103 C CA . GLY A 1 377 ? -1.049 25.457 9.239 1.00 80.75 377 GLY A CA 1
ATOM 3104 C C . GLY A 1 377 ? -1.286 24.490 10.398 1.00 80.75 377 GLY A C 1
ATOM 3105 O O . GLY A 1 377 ? -1.250 23.268 10.256 1.00 80.75 377 GLY A O 1
ATOM 3106 N N . GLY A 1 378 ? -1.558 25.065 11.568 1.00 68.56 378 GLY A N 1
ATOM 3107 C CA . GLY A 1 378 ? -2.105 24.330 12.702 1.00 68.56 378 GLY A CA 1
ATOM 3108 C C . GLY A 1 378 ? -1.287 23.125 13.185 1.00 68.56 378 GLY A C 1
ATOM 3109 O O . GLY A 1 378 ? -0.134 22.892 12.835 1.00 68.56 378 GLY A O 1
ATOM 3110 N N . ASP A 1 379 ? -1.914 22.354 14.063 1.00 89.25 379 ASP A N 1
ATOM 3111 C CA . ASP A 1 379 ? -1.318 21.247 14.814 1.00 89.25 379 ASP A CA 1
ATOM 3112 C C . ASP A 1 379 ? -1.110 19.968 13.964 1.00 89.25 379 ASP A C 1
ATOM 3114 O O . ASP A 1 379 ? -0.938 18.890 14.529 1.00 89.25 379 ASP A O 1
ATOM 3118 N N . VAL A 1 380 ? -1.138 20.044 12.618 1.00 97.12 380 VAL A N 1
ATOM 3119 C CA . VAL A 1 380 ? -1.135 18.878 11.700 1.00 97.12 380 VAL A CA 1
ATOM 3120 C C . VAL A 1 380 ? 0.008 17.919 12.025 1.00 97.12 380 VAL A C 1
ATOM 3122 O O . VAL A 1 380 ? -0.226 16.732 12.260 1.00 97.12 380 VAL A O 1
ATOM 3125 N N . LEU A 1 381 ? 1.240 18.429 12.123 1.00 97.31 381 LEU A N 1
ATOM 3126 C CA . LEU A 1 381 ? 2.411 17.625 12.479 1.00 97.31 381 LEU A CA 1
ATOM 3127 C C . LEU A 1 381 ? 2.239 16.899 13.818 1.00 97.31 381 LEU A C 1
ATOM 3129 O O . LEU A 1 381 ? 2.566 15.717 13.928 1.00 97.31 381 LEU A O 1
ATOM 3133 N N . ASN A 1 382 ? 1.714 17.578 14.836 1.00 97.19 382 ASN A N 1
ATOM 3134 C CA . ASN A 1 382 ? 1.533 16.991 16.160 1.00 97.19 382 ASN A CA 1
ATOM 3135 C C . ASN A 1 382 ? 0.397 15.959 16.176 1.00 97.19 382 ASN A C 1
ATOM 3137 O O . ASN A 1 382 ? 0.527 14.926 16.832 1.00 97.19 382 ASN A O 1
ATOM 3141 N N . ILE A 1 383 ? -0.679 16.172 15.415 1.00 97.75 383 ILE A N 1
ATOM 3142 C CA . ILE A 1 383 ? -1.768 15.198 15.254 1.00 97.75 383 ILE A CA 1
ATOM 3143 C C . ILE A 1 383 ? -1.279 13.942 14.514 1.00 97.75 383 ILE A C 1
ATOM 3145 O O . ILE A 1 383 ? -1.588 12.815 14.917 1.00 97.75 383 ILE A O 1
ATOM 3149 N N . VAL A 1 384 ? -0.454 14.104 13.477 1.00 98.12 384 VAL A N 1
ATOM 3150 C CA . VAL A 1 384 ? 0.190 12.967 12.803 1.00 98.12 384 VAL A CA 1
ATOM 3151 C C . VAL A 1 384 ? 1.134 12.234 13.760 1.00 98.12 384 VAL A C 1
ATOM 3153 O O . VAL A 1 384 ? 1.095 11.005 13.829 1.00 98.12 384 VAL A O 1
ATOM 3156 N N . LYS A 1 385 ? 1.917 12.950 14.578 1.00 97.75 385 LYS A N 1
ATOM 3157 C CA . LYS A 1 385 ? 2.751 12.336 15.627 1.00 97.75 385 LYS A CA 1
ATOM 3158 C C . LYS A 1 385 ? 1.925 11.551 16.649 1.00 97.75 385 LYS A C 1
ATOM 3160 O O . LYS A 1 385 ? 2.306 10.432 16.980 1.00 97.75 385 LYS A O 1
ATOM 3165 N N . LYS A 1 386 ? 0.775 12.071 17.098 1.00 97.31 386 LYS A N 1
ATOM 3166 C CA . LYS A 1 386 ? -0.163 11.334 17.973 1.00 97.31 386 LYS A CA 1
ATOM 3167 C C . LYS A 1 386 ? -0.618 10.020 17.328 1.00 97.31 386 LYS A C 1
ATOM 3169 O O . LYS A 1 386 ? -0.633 8.987 17.995 1.00 97.31 386 LYS A O 1
ATOM 3174 N N . SER A 1 387 ? -0.927 10.043 16.031 1.00 98.00 387 SER A N 1
ATOM 3175 C CA . SER A 1 387 ? -1.296 8.840 15.271 1.00 98.00 387 SER A CA 1
ATOM 3176 C C . SER A 1 387 ? -0.143 7.827 15.220 1.00 98.00 387 SER A C 1
ATOM 3178 O O . SER A 1 387 ? -0.335 6.647 15.504 1.00 98.00 387 SER A O 1
ATOM 3180 N N . LEU A 1 388 ? 1.084 8.278 14.956 1.00 97.62 388 LEU A N 1
ATOM 3181 C CA . LEU A 1 388 ? 2.264 7.407 14.929 1.00 97.62 388 LEU A CA 1
ATOM 3182 C C . LEU A 1 388 ? 2.612 6.818 16.306 1.00 97.62 388 LEU A C 1
ATOM 3184 O O . LEU A 1 388 ? 2.985 5.647 16.389 1.00 97.62 388 LEU A O 1
ATOM 3188 N N . GLU A 1 389 ? 2.442 7.573 17.394 1.00 96.69 389 GLU A N 1
ATOM 3189 C CA . GLU A 1 389 ? 2.612 7.039 18.753 1.00 96.69 389 GLU A CA 1
ATOM 3190 C C . GLU A 1 389 ? 1.522 6.016 19.106 1.00 96.69 389 GLU A C 1
ATOM 3192 O O . GLU A 1 389 ? 1.823 4.980 19.705 1.00 96.69 389 GLU A O 1
ATOM 3197 N N . LEU A 1 390 ? 0.273 6.233 18.672 1.00 96.38 390 LEU A N 1
ATOM 3198 C CA . LEU A 1 390 ? -0.788 5.232 18.807 1.00 96.38 390 LEU A CA 1
ATOM 3199 C C . LEU A 1 390 ? -0.442 3.946 18.044 1.00 96.38 390 LEU A C 1
ATOM 3201 O O . LEU A 1 390 ? -0.554 2.851 18.596 1.00 96.38 390 LEU A O 1
ATOM 3205 N N . ARG A 1 391 ? 0.035 4.058 16.800 1.00 96.75 391 ARG A N 1
ATOM 3206 C CA . ARG A 1 391 ? 0.507 2.903 16.026 1.00 96.75 391 ARG A CA 1
ATOM 3207 C C . ARG A 1 391 ? 1.626 2.161 16.752 1.00 96.75 391 ARG A C 1
ATOM 3209 O O . ARG A 1 391 ? 1.582 0.940 16.868 1.00 96.75 391 ARG A O 1
ATOM 3216 N N . LYS A 1 392 ? 2.617 2.888 17.267 1.00 95.06 392 LYS A N 1
ATOM 3217 C CA . LYS A 1 392 ? 3.748 2.327 18.018 1.00 95.06 392 LYS A CA 1
ATOM 3218 C C . LYS A 1 392 ? 3.288 1.560 19.261 1.00 95.06 392 LYS A C 1
ATOM 3220 O O . LYS A 1 392 ? 3.804 0.474 19.512 1.00 95.06 392 LYS A O 1
ATOM 3225 N N . LYS A 1 393 ? 2.285 2.070 19.987 1.00 92.00 393 LYS A N 1
ATOM 3226 C CA . LYS A 1 393 ? 1.641 1.384 21.125 1.00 92.00 393 LYS A CA 1
ATOM 3227 C C . LYS A 1 393 ? 1.049 0.027 20.720 1.00 92.00 393 LYS A C 1
ATOM 3229 O O . LYS A 1 393 ? 1.204 -0.950 21.444 1.00 92.00 393 LYS A O 1
ATOM 3234 N N . TRP A 1 394 ? 0.427 -0.045 19.543 1.00 94.38 394 TRP A N 1
ATOM 3235 C CA . TRP A 1 394 ? -0.229 -1.252 19.021 1.00 94.38 394 TRP A CA 1
ATOM 3236 C C . TRP A 1 394 ? 0.660 -2.144 18.146 1.00 94.38 394 TRP A C 1
ATOM 3238 O O . TRP A 1 394 ? 0.231 -3.217 17.720 1.00 94.38 394 TRP A O 1
ATOM 3248 N N . MET A 1 395 ? 1.912 -1.757 17.902 1.00 94.44 395 MET A N 1
ATOM 3249 C CA . MET A 1 395 ? 2.778 -2.438 16.938 1.00 94.44 395 MET A CA 1
ATOM 3250 C C . MET A 1 395 ? 3.044 -3.904 17.288 1.00 94.44 395 MET A C 1
ATOM 3252 O O . MET A 1 395 ? 3.057 -4.764 16.410 1.00 94.44 395 MET A O 1
ATOM 3256 N N . HIS A 1 396 ? 3.212 -4.213 18.575 1.00 90.50 396 HIS A N 1
ATOM 3257 C CA . HIS A 1 396 ? 3.381 -5.596 19.019 1.00 90.50 396 HIS A CA 1
ATOM 3258 C C . HIS A 1 396 ? 2.175 -6.465 18.630 1.00 90.50 396 HIS A C 1
ATOM 3260 O O . HIS A 1 396 ? 2.347 -7.571 18.120 1.00 90.50 396 HIS A O 1
ATOM 3266 N N . TYR A 1 397 ? 0.959 -5.943 18.813 1.00 92.38 397 TYR A N 1
ATOM 3267 C CA . TYR A 1 397 ? -0.276 -6.641 18.466 1.00 92.38 397 TYR A CA 1
ATOM 3268 C C . TYR A 1 397 ? -0.449 -6.787 16.947 1.00 92.38 397 TYR A C 1
ATOM 3270 O O . TYR A 1 397 ? -0.834 -7.858 16.478 1.00 92.38 397 TYR A O 1
ATOM 3278 N N . LEU A 1 398 ? -0.091 -5.760 16.165 1.00 95.06 398 LEU A N 1
ATOM 3279 C CA . LEU A 1 398 ? -0.064 -5.842 14.699 1.00 95.06 398 LEU A CA 1
ATOM 3280 C C . LEU A 1 398 ? 0.895 -6.942 14.221 1.00 95.06 398 LEU A C 1
ATOM 3282 O O . LEU A 1 398 ? 0.487 -7.819 13.464 1.00 95.06 398 LEU A O 1
ATOM 3286 N N . ILE A 1 399 ? 2.140 -6.958 14.710 1.00 94.56 399 ILE A N 1
ATOM 3287 C CA . ILE A 1 399 ? 3.142 -7.973 14.335 1.00 94.56 399 ILE A CA 1
ATOM 3288 C C . ILE A 1 399 ? 2.707 -9.377 14.771 1.00 94.56 399 ILE A C 1
ATOM 3290 O O . ILE A 1 399 ? 2.885 -10.333 14.014 1.00 94.56 399 ILE A O 1
ATOM 3294 N N . LYS A 1 400 ? 2.120 -9.515 15.967 1.00 91.62 400 LYS A N 1
ATOM 3295 C CA . LYS A 1 400 ? 1.552 -10.785 16.435 1.00 91.62 400 LYS A CA 1
ATOM 3296 C C . LYS A 1 400 ? 0.494 -11.297 15.458 1.00 91.62 400 LYS A C 1
ATOM 3298 O O . LYS A 1 400 ? 0.580 -12.443 15.028 1.00 91.62 400 LYS A O 1
ATOM 3303 N N . ASN A 1 401 ? -0.457 -10.449 15.068 1.00 94.25 401 ASN A N 1
ATOM 3304 C CA . ASN A 1 401 ? -1.506 -10.840 14.129 1.00 94.25 401 ASN A CA 1
ATOM 3305 C C . ASN A 1 401 ? -0.962 -11.122 12.729 1.00 94.25 401 ASN A C 1
ATOM 3307 O O . ASN A 1 401 ? -1.442 -12.046 12.087 1.00 94.25 401 ASN A O 1
ATOM 3311 N N . VAL A 1 402 ? 0.061 -10.401 12.265 1.00 95.75 402 VAL A N 1
ATOM 3312 C CA . VAL A 1 402 ? 0.734 -10.691 10.988 1.00 95.75 402 VAL A CA 1
ATOM 3313 C C . VAL A 1 402 ? 1.336 -12.098 10.984 1.00 95.75 402 VAL A C 1
ATOM 3315 O O . VAL A 1 402 ? 1.143 -12.832 10.021 1.00 95.75 402 VAL A O 1
ATOM 3318 N N . ARG A 1 403 ? 2.014 -12.506 12.065 1.00 93.56 403 ARG A N 1
ATOM 3319 C CA . ARG A 1 403 ? 2.558 -13.870 12.197 1.00 93.56 403 ARG A CA 1
ATOM 3320 C C . ARG A 1 403 ? 1.448 -14.917 12.261 1.00 93.56 403 ARG A C 1
ATOM 3322 O O . ARG A 1 403 ? 1.451 -15.849 11.465 1.00 93.56 403 ARG A O 1
ATOM 3329 N N . LYS A 1 404 ? 0.449 -14.684 13.116 1.00 91.19 404 LYS A N 1
ATOM 3330 C CA . LYS A 1 404 ? -0.729 -15.549 13.261 1.00 91.19 404 LYS A CA 1
ATOM 3331 C C . LYS A 1 404 ? -1.501 -15.706 11.948 1.00 91.19 404 LYS A C 1
ATOM 3333 O O . LYS A 1 404 ? -2.026 -16.769 11.674 1.00 91.19 404 LYS A O 1
ATOM 3338 N N . SER A 1 405 ? -1.527 -14.677 11.104 1.00 93.50 405 SER A N 1
ATOM 3339 C CA . SER A 1 405 ? -2.203 -14.723 9.800 1.00 93.50 405 SER A CA 1
ATOM 3340 C C . SER A 1 405 ? -1.561 -15.709 8.824 1.00 93.50 405 SER A C 1
ATOM 3342 O O . SER A 1 405 ? -2.268 -16.282 8.001 1.00 93.50 405 SER A O 1
ATOM 3344 N N . VAL A 1 406 ? -0.242 -15.926 8.916 1.00 92.38 406 VAL A N 1
ATOM 3345 C CA . VAL A 1 406 ? 0.464 -16.954 8.128 1.00 92.38 406 VAL A CA 1
ATOM 3346 C C . VAL A 1 406 ? 0.158 -18.352 8.669 1.00 92.38 406 VAL A C 1
ATOM 3348 O O . VAL A 1 406 ? -0.086 -19.268 7.893 1.00 92.38 406 VAL A O 1
ATOM 3351 N N . GLU A 1 407 ? 0.159 -18.509 9.994 1.00 89.44 407 GLU A N 1
ATOM 3352 C CA . GLU A 1 407 ? -0.063 -19.794 10.675 1.00 89.44 407 GLU A CA 1
ATOM 3353 C C . GLU A 1 407 ? -1.515 -20.277 10.536 1.00 89.44 407 GLU A C 1
ATOM 3355 O O . GLU A 1 407 ? -1.764 -21.400 10.104 1.00 89.44 407 GLU A O 1
ATOM 3360 N N . ASP A 1 408 ? -2.468 -19.397 10.843 1.00 89.94 408 ASP A N 1
ATOM 3361 C CA . ASP A 1 408 ? -3.895 -19.712 10.944 1.00 89.94 408 ASP A CA 1
ATOM 3362 C C . ASP A 1 408 ? -4.666 -19.418 9.648 1.00 89.94 408 ASP A C 1
ATOM 3364 O O . ASP A 1 408 ? -5.867 -19.674 9.583 1.00 89.94 408 ASP A O 1
ATOM 3368 N N . LYS A 1 409 ? -4.008 -18.844 8.628 1.00 91.56 409 LYS A N 1
ATOM 3369 C CA . LYS A 1 409 ? -4.621 -18.451 7.343 1.00 91.56 409 LYS A CA 1
ATOM 3370 C C . LYS A 1 409 ? -5.861 -17.569 7.529 1.00 91.56 409 LYS A C 1
ATOM 3372 O O . LYS A 1 409 ? -6.927 -17.804 6.962 1.00 91.56 409 LYS A O 1
ATOM 3377 N N . VAL A 1 410 ? -5.716 -16.546 8.361 1.00 92.25 410 VAL A N 1
ATOM 3378 C CA . VAL A 1 410 ? -6.761 -15.553 8.635 1.00 92.25 410 VAL A CA 1
ATOM 3379 C C . VAL A 1 410 ? -6.248 -14.159 8.322 1.00 92.25 410 VAL A C 1
ATOM 3381 O O . VAL A 1 410 ? -5.076 -13.889 8.555 1.00 92.25 410 VAL A O 1
ATOM 3384 N N . PRO A 1 411 ? -7.098 -13.234 7.858 1.00 94.44 411 PRO A N 1
ATOM 3385 C CA . PRO A 1 411 ? -6.672 -11.862 7.636 1.00 94.44 411 PRO A CA 1
ATOM 3386 C C . PRO A 1 411 ? -6.332 -11.139 8.947 1.00 94.44 411 PRO A C 1
ATOM 3388 O O . PRO A 1 411 ? -6.942 -11.391 9.992 1.00 94.44 411 PRO A O 1
ATOM 3391 N N . VAL A 1 412 ? -5.399 -10.181 8.878 1.00 96.25 412 VAL A N 1
ATOM 3392 C CA . VAL A 1 412 ? -5.098 -9.263 9.994 1.00 96.25 412 VAL A CA 1
ATOM 3393 C C . VAL A 1 412 ? -6.216 -8.239 10.167 1.00 96.25 412 VAL A C 1
ATOM 3395 O O . VAL A 1 412 ? -6.669 -8.008 11.285 1.00 96.25 412 VAL A O 1
ATOM 3398 N N . ILE A 1 413 ? -6.639 -7.623 9.061 1.00 97.69 413 ILE A N 1
ATOM 3399 C CA . ILE A 1 413 ? -7.690 -6.605 9.021 1.00 97.69 413 ILE A CA 1
ATOM 3400 C C . ILE A 1 413 ? -8.997 -7.290 8.639 1.00 97.69 413 ILE A C 1
ATOM 3402 O O . ILE A 1 413 ? -9.067 -7.966 7.616 1.00 97.69 413 ILE A O 1
ATOM 3406 N N . ARG A 1 414 ? -10.022 -7.155 9.474 1.00 97.12 414 ARG A N 1
ATOM 3407 C CA . ARG A 1 414 ? -11.260 -7.932 9.371 1.00 97.12 414 ARG A CA 1
ATOM 3408 C C . ARG A 1 414 ? -12.486 -7.025 9.371 1.00 97.12 414 ARG A C 1
ATOM 3410 O O . ARG A 1 414 ? -12.486 -6.011 10.076 1.00 97.12 414 ARG A O 1
ATOM 3417 N N . PRO A 1 415 ? -13.537 -7.381 8.618 1.00 97.69 415 PRO A N 1
ATOM 3418 C CA . PRO A 1 415 ? -14.817 -6.696 8.717 1.00 97.69 415 PRO A CA 1
ATOM 3419 C C . PRO A 1 415 ? -15.467 -6.996 10.068 1.00 97.69 415 PRO A C 1
ATOM 3421 O O . PRO A 1 415 ? -15.144 -7.994 10.713 1.00 97.69 415 PRO A O 1
ATOM 3424 N N . MET A 1 416 ? -16.413 -6.158 10.489 1.00 97.81 416 MET A N 1
ATOM 3425 C CA . MET A 1 416 ? -17.090 -6.358 11.774 1.00 97.81 416 MET A CA 1
ATOM 3426 C C . MET A 1 416 ? -17.864 -7.671 11.839 1.00 97.81 416 MET A C 1
ATOM 3428 O O . MET A 1 416 ? -17.898 -8.297 12.900 1.00 97.81 416 MET A O 1
ATOM 3432 N N . TRP A 1 417 ? -18.391 -8.137 10.701 1.00 95.50 417 TRP A N 1
ATOM 3433 C CA . TRP A 1 417 ? -19.094 -9.413 10.653 1.00 95.50 417 TRP A CA 1
ATOM 3434 C C . TRP A 1 417 ? -18.210 -10.627 10.956 1.00 95.50 417 TRP A C 1
ATOM 3436 O O . TRP A 1 417 ? -18.704 -11.688 11.311 1.00 95.50 417 TRP A O 1
ATOM 3446 N N . TRP A 1 418 ? -16.884 -10.468 10.931 1.00 94.94 418 TRP A N 1
ATOM 3447 C CA . TRP A 1 418 ? -15.957 -11.516 11.359 1.00 94.94 418 TRP A CA 1
ATOM 3448 C C . TRP A 1 418 ? -16.124 -11.897 12.840 1.00 94.94 418 TRP A C 1
ATOM 3450 O O . TRP A 1 418 ? -15.696 -12.973 13.254 1.00 94.94 418 TRP A O 1
ATOM 3460 N N . ALA A 1 419 ? -16.702 -11.007 13.652 1.00 92.75 419 ALA A N 1
ATOM 3461 C CA . ALA A 1 419 ? -16.969 -11.236 15.069 1.00 92.75 419 ALA A CA 1
ATOM 3462 C C . ALA A 1 419 ? -18.465 -11.316 15.420 1.00 92.75 419 ALA A C 1
ATOM 3464 O O . ALA A 1 419 ? -18.776 -11.636 16.566 1.00 92.75 419 ALA A O 1
ATOM 3465 N N . SER A 1 420 ? -19.375 -11.002 14.493 1.00 92.31 420 SER A N 1
ATOM 3466 C CA . SER A 1 420 ? -20.827 -11.054 14.712 1.00 92.31 420 SER A CA 1
ATOM 3467 C C . SER A 1 420 ? -21.580 -11.178 13.390 1.00 92.31 420 SER A C 1
ATOM 3469 O O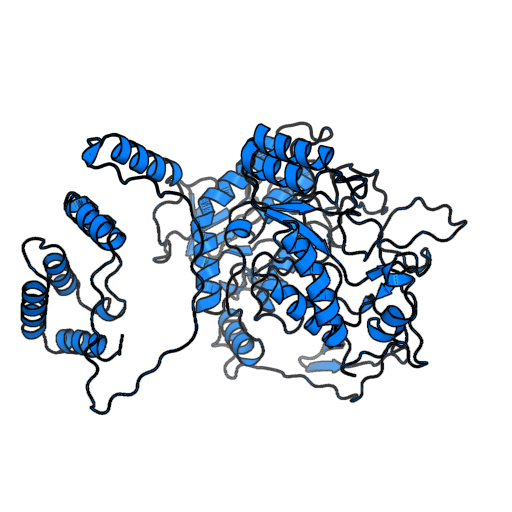 . SER A 1 420 ? -21.422 -10.331 12.524 1.00 92.31 420 SER A O 1
ATOM 3471 N N . ASP A 1 421 ? -22.475 -12.151 13.255 1.00 89.50 421 ASP A N 1
ATOM 3472 C CA . ASP A 1 421 ? -23.281 -12.326 12.035 1.00 89.50 421 ASP A CA 1
ATOM 3473 C C . ASP A 1 421 ? -24.587 -11.499 12.043 1.00 89.50 421 ASP A C 1
ATOM 3475 O O . ASP A 1 421 ? -25.523 -11.785 11.295 1.00 89.50 421 ASP A O 1
ATOM 3479 N N . ASP A 1 422 ? -24.698 -10.480 12.905 1.00 93.19 422 ASP A N 1
ATOM 3480 C CA . ASP A 1 422 ? -25.889 -9.628 12.953 1.00 93.19 422 ASP A CA 1
ATOM 3481 C C . ASP A 1 422 ? -25.993 -8.640 11.774 1.00 93.19 422 ASP A C 1
ATOM 3483 O O . ASP A 1 422 ? -25.017 -8.283 11.110 1.00 93.19 422 ASP A O 1
ATOM 3487 N N . ASN A 1 423 ? -27.218 -8.165 11.524 1.00 92.69 423 ASN A N 1
ATOM 3488 C CA . ASN A 1 423 ? -27.522 -7.282 10.396 1.00 92.69 423 ASN A CA 1
ATOM 3489 C C . ASN A 1 423 ? -26.738 -5.961 10.409 1.00 92.69 423 ASN A C 1
ATOM 3491 O O . ASN A 1 423 ? -26.501 -5.403 9.342 1.00 92.69 423 ASN A O 1
ATOM 3495 N N . GLU A 1 424 ? -26.369 -5.432 11.579 1.00 95.25 424 GLU A N 1
ATOM 3496 C CA . GLU A 1 424 ? -25.615 -4.179 11.652 1.00 95.25 424 GLU A CA 1
ATOM 3497 C C . GLU A 1 424 ? -24.165 -4.432 11.230 1.00 95.25 424 GLU A C 1
ATOM 3499 O O . GLU A 1 424 ? -23.676 -3.775 10.309 1.00 95.25 424 GLU A O 1
ATOM 3504 N N . ALA A 1 425 ? -23.525 -5.457 11.801 1.00 96.25 425 ALA A N 1
ATOM 3505 C CA . ALA A 1 425 ? -22.155 -5.861 11.497 1.00 96.25 425 ALA A CA 1
ATOM 3506 C C . ALA A 1 425 ? -21.926 -6.179 10.008 1.00 96.25 425 ALA A C 1
ATOM 3508 O O . ALA A 1 425 ? -20.859 -5.864 9.473 1.00 96.25 425 ALA A O 1
ATOM 3509 N N . LEU A 1 426 ? -22.931 -6.737 9.323 1.00 95.25 426 LEU A N 1
ATOM 3510 C CA . LEU A 1 426 ? -22.892 -7.030 7.883 1.00 95.25 426 LEU A CA 1
ATOM 3511 C C . LEU A 1 426 ? -22.826 -5.776 6.994 1.00 95.25 426 LEU A C 1
ATOM 3513 O O . LEU A 1 426 ? -22.382 -5.863 5.850 1.00 95.25 426 LEU A O 1
ATOM 3517 N N . THR A 1 427 ? -23.261 -4.618 7.496 1.00 95.44 427 THR A N 1
ATOM 3518 C CA . THR A 1 427 ? -23.364 -3.372 6.710 1.00 95.44 427 THR A CA 1
ATOM 3519 C C . THR A 1 427 ? -22.232 -2.380 6.956 1.00 95.44 427 THR A C 1
ATOM 3521 O O . THR A 1 427 ? -22.126 -1.385 6.240 1.00 95.44 427 THR A O 1
ATOM 3524 N N . ILE A 1 428 ? -21.385 -2.630 7.955 1.00 97.50 428 ILE A N 1
ATOM 3525 C CA . ILE A 1 428 ? -20.325 -1.704 8.352 1.00 97.50 428 ILE A CA 1
ATOM 3526 C C . ILE A 1 428 ? -19.161 -1.775 7.361 1.00 97.50 428 ILE A C 1
ATOM 3528 O O . ILE A 1 428 ? -18.471 -2.790 7.260 1.00 97.50 428 ILE A O 1
ATOM 3532 N N . ASP A 1 429 ? -18.911 -0.657 6.682 1.00 95.88 429 ASP A N 1
ATOM 3533 C CA . ASP A 1 429 ? -17.819 -0.475 5.721 1.00 95.88 429 ASP A CA 1
ATOM 3534 C C . ASP A 1 429 ? -16.829 0.638 6.125 1.00 95.88 429 ASP A C 1
ATOM 3536 O O . ASP A 1 429 ? -15.841 0.875 5.429 1.00 95.88 429 ASP A O 1
ATOM 3540 N N . ASP A 1 430 ? -17.051 1.289 7.273 1.00 97.12 430 ASP A N 1
ATOM 3541 C CA . ASP A 1 430 ? -16.284 2.442 7.765 1.00 97.12 430 ASP A CA 1
ATOM 3542 C C . ASP A 1 430 ? -15.577 2.202 9.118 1.00 97.12 430 ASP A C 1
ATOM 3544 O O . ASP A 1 430 ? -15.059 3.132 9.742 1.00 97.12 430 ASP A O 1
ATOM 3548 N N . GLN A 1 431 ? -15.558 0.953 9.580 1.00 97.88 431 GLN A N 1
ATOM 3549 C CA . GLN A 1 431 ? -14.894 0.477 10.791 1.00 97.88 431 GLN A CA 1
ATOM 3550 C C . GLN A 1 431 ? -14.345 -0.930 10.525 1.00 97.88 431 GLN A C 1
ATOM 3552 O O . GLN A 1 431 ? -14.913 -1.697 9.750 1.00 97.88 431 GLN A O 1
ATOM 3557 N N . PHE A 1 432 ? -13.232 -1.274 11.167 1.00 98.50 432 PHE A N 1
ATOM 3558 C CA . PHE A 1 432 ? -12.593 -2.577 11.003 1.00 98.50 432 PHE A CA 1
ATOM 3559 C C . PHE A 1 432 ? -12.065 -3.123 12.327 1.00 98.50 432 PHE A C 1
ATOM 3561 O O . PHE A 1 432 ? -11.840 -2.385 13.291 1.00 98.50 432 PHE A O 1
ATOM 3568 N N . MET A 1 433 ? -11.833 -4.432 12.346 1.00 97.81 433 MET A N 1
ATOM 3569 C CA . MET A 1 433 ? -11.086 -5.106 13.395 1.00 97.81 433 MET A CA 1
ATOM 3570 C C . MET A 1 433 ? -9.641 -5.348 12.965 1.00 97.81 433 MET A C 1
ATOM 3572 O O . MET A 1 433 ? -9.368 -5.681 11.813 1.00 97.81 433 MET A O 1
ATOM 3576 N N . VAL A 1 434 ? -8.717 -5.229 13.912 1.00 97.50 434 VAL A N 1
ATOM 3577 C CA . VAL A 1 434 ? -7.369 -5.790 13.821 1.00 97.50 434 VAL A CA 1
ATOM 3578 C C . VAL A 1 434 ? -7.362 -7.033 14.696 1.00 97.50 434 VAL A C 1
ATOM 3580 O O . VAL A 1 434 ? -7.618 -6.944 15.898 1.00 97.50 434 VAL A O 1
ATOM 3583 N N . GLY A 1 435 ? -7.095 -8.195 14.105 1.00 94.12 435 GLY A N 1
ATOM 3584 C CA . GLY A 1 435 ? -7.209 -9.457 14.827 1.00 94.12 435 GLY A CA 1
ATOM 3585 C C . GLY A 1 435 ? -8.614 -9.656 15.400 1.00 94.12 435 GLY A C 1
ATOM 3586 O O . GLY A 1 435 ? -9.614 -9.365 14.746 1.00 94.12 435 GLY A O 1
ATOM 3587 N N . SER A 1 436 ? -8.700 -10.185 16.617 1.00 90.44 436 SER A N 1
ATOM 3588 C CA . SER A 1 436 ? -9.979 -10.431 17.303 1.00 90.44 436 SER A CA 1
ATOM 3589 C C . SER A 1 436 ? -10.294 -9.393 18.389 1.00 90.44 436 SER A C 1
ATOM 3591 O O . SER A 1 436 ? -11.413 -9.363 18.902 1.00 90.44 436 SER A O 1
ATOM 3593 N N . ASP A 1 437 ? -9.330 -8.533 18.735 1.00 93.00 437 ASP A N 1
ATOM 3594 C CA . ASP A 1 437 ? -9.352 -7.798 20.006 1.00 93.00 437 ASP A CA 1
ATOM 3595 C C . ASP A 1 437 ? -9.275 -6.281 19.867 1.00 93.00 437 ASP A C 1
ATOM 3597 O O . ASP A 1 437 ? -9.326 -5.602 20.887 1.00 93.00 437 ASP A O 1
ATOM 3601 N N . LEU A 1 438 ? -9.146 -5.725 18.662 1.00 97.31 438 LEU A N 1
ATOM 3602 C CA . LEU A 1 438 ? -9.027 -4.279 18.463 1.00 97.31 438 LEU A CA 1
ATOM 3603 C C . LEU A 1 438 ? -10.003 -3.804 17.390 1.00 97.31 438 LEU A C 1
ATOM 3605 O O . LEU A 1 438 ? -9.904 -4.214 16.241 1.00 97.31 438 LEU A O 1
ATOM 3609 N N . VAL A 1 439 ? -10.915 -2.913 17.766 1.00 98.62 439 VAL A N 1
ATOM 3610 C CA . VAL A 1 439 ? -11.839 -2.211 16.869 1.00 98.62 439 VAL A CA 1
ATOM 3611 C C . VAL A 1 439 ? -11.302 -0.813 16.590 1.00 98.62 439 VAL A C 1
ATOM 3613 O O . VAL A 1 439 ? -10.894 -0.113 17.519 1.00 98.62 439 VAL A O 1
ATOM 3616 N N . VAL A 1 440 ? -11.332 -0.392 15.326 1.00 98.75 440 VAL A N 1
ATOM 3617 C CA . VAL A 1 440 ? -10.866 0.924 14.870 1.00 98.75 440 VAL A CA 1
ATOM 3618 C C . VAL A 1 440 ? -11.921 1.558 13.971 1.00 98.75 440 VAL A C 1
ATOM 3620 O O . VAL A 1 440 ? -12.335 0.966 12.976 1.00 98.75 440 VAL A O 1
ATOM 3623 N N . ALA A 1 441 ? -12.343 2.774 14.312 1.00 98.69 441 ALA A N 1
ATOM 3624 C CA . ALA A 1 441 ? -13.459 3.464 13.673 1.00 98.69 441 ALA A CA 1
ATOM 3625 C C . ALA A 1 441 ? -13.053 4.907 13.294 1.00 98.69 441 ALA A C 1
ATOM 3627 O O . ALA A 1 441 ? -13.377 5.855 14.007 1.00 98.69 441 ALA A O 1
ATOM 3628 N N . PRO A 1 442 ? -12.289 5.117 12.207 1.00 98.19 442 PRO A N 1
ATOM 3629 C CA . PRO A 1 442 ? -11.807 6.444 11.805 1.00 98.19 442 PRO A CA 1
ATOM 3630 C C . PRO A 1 442 ? -12.913 7.309 11.184 1.00 98.19 442 PRO A C 1
ATOM 3632 O O . PRO A 1 442 ? -13.848 6.807 10.577 1.00 98.19 442 PRO A O 1
ATOM 3635 N N . VAL A 1 443 ? -12.830 8.633 11.287 1.00 98.38 443 VAL A N 1
ATOM 3636 C CA . VAL A 1 443 ? -13.775 9.518 10.583 1.00 98.38 443 VAL A CA 1
ATOM 3637 C C . VAL A 1 443 ? -13.412 9.593 9.099 1.00 98.38 443 VAL A C 1
ATOM 3639 O O . VAL A 1 443 ? -12.280 9.930 8.770 1.00 98.38 443 VAL A O 1
ATOM 3642 N N . ILE A 1 444 ? -14.380 9.334 8.215 1.00 96.81 444 ILE A N 1
ATOM 3643 C CA . ILE A 1 444 ? -14.185 9.309 6.751 1.00 96.81 444 ILE A CA 1
ATOM 3644 C C . ILE A 1 444 ? -15.066 10.319 5.996 1.00 96.81 444 ILE A C 1
ATOM 3646 O O . ILE A 1 444 ? -15.254 10.197 4.788 1.00 96.81 444 ILE A O 1
ATOM 3650 N N . LYS A 1 445 ? -15.638 11.307 6.694 1.00 96.75 445 LYS A N 1
ATOM 3651 C CA . LYS A 1 445 ? -16.439 12.386 6.094 1.00 96.75 445 LYS A CA 1
ATOM 3652 C C . LYS A 1 445 ? -15.958 13.747 6.591 1.00 96.75 445 LYS A C 1
ATOM 3654 O O . LYS A 1 445 ? -15.644 13.895 7.771 1.00 96.75 445 LYS A O 1
ATOM 3659 N N . SER A 1 446 ? -15.956 14.727 5.691 1.00 97.00 446 SER A N 1
ATOM 3660 C CA . SER A 1 446 ? -15.548 16.107 5.977 1.00 97.00 446 SER A CA 1
ATOM 3661 C C . SER A 1 446 ? -16.404 16.743 7.079 1.00 97.00 446 SER A C 1
ATOM 3663 O O . SER A 1 446 ? -17.622 16.547 7.124 1.00 97.00 446 SER A O 1
ATOM 3665 N N . GLY A 1 447 ? 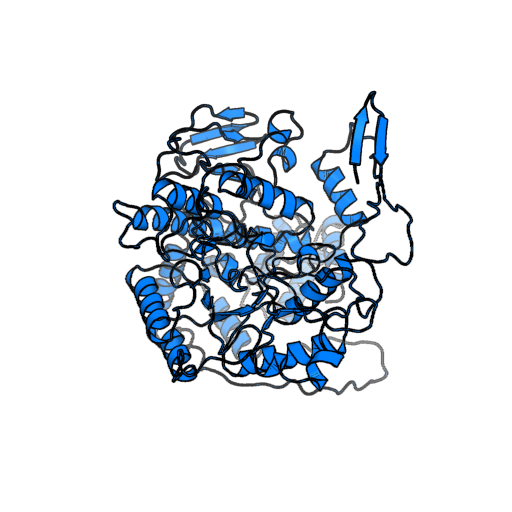-15.769 17.490 7.985 1.00 97.44 447 GLY A N 1
ATOM 3666 C CA . GLY A 1 447 ? -16.405 18.231 9.073 1.00 97.44 447 GLY A CA 1
ATOM 3667 C C . GLY A 1 447 ? -16.966 17.371 10.209 1.00 97.44 447 GLY A C 1
ATOM 3668 O O . GLY A 1 447 ? -17.496 17.912 11.186 1.00 97.44 447 GLY A O 1
ATOM 3669 N N . GLN A 1 448 ? -16.873 16.042 10.118 1.00 97.44 448 GLN A N 1
ATOM 3670 C CA . GLN A 1 448 ? -17.452 15.135 11.100 1.00 97.44 448 GLN A CA 1
ATOM 3671 C C . GLN A 1 448 ? -16.597 15.099 12.381 1.00 97.44 448 GLN A C 1
ATOM 3673 O O . GLN A 1 448 ? -15.398 14.807 12.370 1.00 97.44 448 GLN A O 1
ATOM 3678 N N . LYS A 1 449 ? -17.239 15.400 13.517 1.00 97.25 449 LYS A N 1
ATOM 3679 C CA . LYS A 1 449 ? -16.610 15.469 14.854 1.00 97.25 449 LYS A CA 1
ATOM 3680 C C . LYS A 1 449 ? -17.133 14.430 15.840 1.00 97.25 449 LYS A C 1
ATOM 3682 O O . LYS A 1 449 ? -16.622 14.340 16.952 1.00 97.25 449 LYS A O 1
ATOM 3687 N N . THR A 1 450 ? -18.140 13.661 15.452 1.00 98.31 450 THR A N 1
ATOM 3688 C CA . THR A 1 450 ? -18.687 12.527 16.201 1.00 98.31 450 THR A CA 1
ATOM 3689 C C . THR A 1 450 ? -19.015 11.408 15.224 1.00 98.31 450 THR A C 1
ATOM 3691 O O . THR A 1 450 ? -19.256 11.671 14.044 1.00 98.31 450 THR A O 1
ATOM 3694 N N . ARG A 1 451 ? -19.031 10.153 15.671 1.00 98.06 451 ARG A N 1
ATOM 3695 C CA . ARG A 1 451 ? -19.498 9.030 14.845 1.00 98.06 451 ARG A CA 1
ATOM 3696 C C . ARG A 1 451 ? -20.105 7.921 15.688 1.00 98.06 451 ARG A C 1
ATOM 3698 O O . ARG A 1 451 ? -19.840 7.838 16.882 1.00 98.06 451 ARG A O 1
ATOM 3705 N N . ASN A 1 452 ? -20.862 7.039 15.050 1.00 98.31 452 ASN A N 1
ATOM 3706 C CA . ASN A 1 452 ? -21.286 5.803 15.692 1.00 98.31 452 ASN A CA 1
ATOM 3707 C C . ASN A 1 452 ? -20.139 4.783 15.669 1.00 98.31 452 ASN A C 1
ATOM 3709 O O . ASN A 1 452 ? -19.368 4.734 14.701 1.00 98.31 452 ASN A O 1
ATOM 3713 N N . VAL A 1 453 ? -20.027 3.996 16.738 1.00 98.62 453 VAL A N 1
ATOM 3714 C CA . VAL A 1 453 ? -19.050 2.908 16.873 1.00 98.62 453 VAL A CA 1
ATOM 3715 C C . VAL A 1 453 ? -19.785 1.661 17.334 1.00 98.62 453 VAL A C 1
ATOM 3717 O O . VAL A 1 453 ? -20.337 1.638 18.434 1.00 98.62 453 VAL A O 1
ATOM 3720 N N . TYR A 1 454 ? -19.794 0.635 16.492 1.00 98.62 454 TYR A N 1
ATOM 3721 C CA . TYR A 1 454 ? -20.378 -0.661 16.819 1.00 98.62 454 TYR A CA 1
ATOM 3722 C C . TYR A 1 454 ? -19.339 -1.517 17.549 1.00 98.62 454 TYR A C 1
ATOM 3724 O O . TYR A 1 454 ? -18.182 -1.593 17.139 1.00 98.62 454 TYR A O 1
ATOM 3732 N N . LEU A 1 455 ? -19.726 -2.178 18.629 1.00 98.19 455 LEU A N 1
ATOM 3733 C CA . LEU A 1 455 ? -18.881 -3.101 19.374 1.00 98.19 455 LEU A CA 1
ATOM 3734 C C . LEU A 1 455 ? -19.589 -4.455 19.412 1.00 98.19 455 LEU A C 1
ATOM 3736 O O . LEU A 1 455 ? -20.706 -4.505 19.927 1.00 98.19 455 LEU A O 1
ATOM 3740 N N . PRO A 1 456 ? -18.976 -5.538 18.900 1.00 96.44 456 PRO A N 1
ATOM 3741 C CA . PRO A 1 456 ? -19.579 -6.866 18.947 1.00 96.44 456 PRO A CA 1
ATOM 3742 C C . PRO A 1 456 ? -19.536 -7.424 20.375 1.00 96.44 456 PRO A C 1
ATOM 3744 O O . PRO A 1 456 ? -19.063 -6.766 21.306 1.00 96.44 456 PRO A O 1
ATOM 3747 N N . GLU A 1 457 ? -20.029 -8.644 20.572 1.00 94.75 457 GLU A N 1
ATOM 3748 C CA . GLU A 1 457 ? -20.022 -9.302 21.880 1.00 94.75 457 GLU A CA 1
ATOM 3749 C C . GLU A 1 457 ? -18.630 -9.285 22.549 1.00 94.75 457 GLU A C 1
ATOM 3751 O O . GLU A 1 457 ? -17.601 -9.538 21.913 1.00 94.75 457 GLU A O 1
ATOM 3756 N N . GLY A 1 458 ? -18.610 -8.952 23.844 1.00 93.50 458 GLY A N 1
ATOM 3757 C CA . GLY A 1 458 ? -17.402 -8.862 24.668 1.00 93.50 458 GLY A CA 1
ATOM 3758 C C . GLY A 1 458 ? -17.342 -7.589 25.512 1.00 93.50 458 GLY A C 1
ATOM 3759 O O . GLY A 1 458 ? -18.215 -6.718 25.437 1.00 93.50 458 GLY A O 1
ATOM 3760 N N . ASN A 1 459 ? -16.301 -7.477 26.335 1.00 95.19 459 ASN A N 1
ATOM 3761 C CA . ASN A 1 459 ? -16.016 -6.268 27.106 1.00 95.19 459 ASN A CA 1
ATOM 3762 C C . ASN A 1 459 ? -14.917 -5.452 26.424 1.00 95.19 459 ASN A C 1
ATOM 3764 O O . ASN A 1 459 ? -13.798 -5.927 26.241 1.00 95.19 459 ASN A O 1
ATOM 3768 N N . TRP A 1 460 ? -15.228 -4.207 26.077 1.00 96.12 460 TRP A N 1
ATOM 3769 C CA . TRP A 1 460 ? -14.379 -3.350 25.257 1.00 96.12 460 TRP A CA 1
ATOM 3770 C C . TRP A 1 460 ? -13.951 -2.114 26.030 1.00 96.12 460 TRP A C 1
ATOM 3772 O O . TRP A 1 460 ? -14.772 -1.282 26.408 1.00 96.12 460 TRP A O 1
ATOM 3782 N N . ARG A 1 461 ? -12.650 -1.954 26.246 1.00 97.00 461 ARG A N 1
ATOM 3783 C CA . ARG A 1 461 ? -12.084 -0.749 26.844 1.00 97.00 461 ARG A CA 1
ATOM 3784 C C . ARG A 1 461 ? -11.922 0.334 25.795 1.00 97.00 461 ARG A C 1
ATOM 3786 O O . ARG A 1 461 ? -11.373 0.085 24.722 1.00 97.00 461 ARG A O 1
ATOM 3793 N N . ASN A 1 462 ? -12.357 1.543 26.126 1.00 96.56 462 ASN A N 1
ATOM 3794 C CA . ASN A 1 462 ? -12.160 2.711 25.282 1.00 96.56 462 ASN A CA 1
ATOM 3795 C C . ASN A 1 462 ? -10.672 3.093 25.266 1.00 96.56 462 ASN A C 1
ATOM 3797 O O . ASN A 1 462 ? -10.076 3.409 26.297 1.00 96.56 462 ASN A O 1
ATOM 3801 N N . GLY A 1 463 ? -10.055 3.074 24.087 1.00 94.88 463 GLY A N 1
ATOM 3802 C CA . GLY A 1 463 ? -8.636 3.374 23.924 1.00 94.88 463 GLY A CA 1
ATOM 3803 C C . GLY A 1 463 ? -8.271 4.841 24.166 1.00 94.88 463 GLY A C 1
ATOM 3804 O O . GLY A 1 463 ? -7.130 5.132 24.530 1.00 94.88 463 GLY A O 1
ATOM 3805 N N . ASN A 1 464 ? -9.243 5.751 24.036 1.00 95.06 464 ASN A N 1
ATOM 3806 C CA . ASN A 1 464 ? -9.086 7.182 24.318 1.00 95.06 464 ASN A CA 1
ATOM 3807 C C . ASN A 1 464 ? -9.500 7.564 25.751 1.00 95.06 464 ASN A C 1
ATOM 3809 O O . ASN A 1 464 ? -9.149 8.642 26.224 1.00 95.06 464 ASN A O 1
ATOM 3813 N N . ASN A 1 465 ? -10.212 6.684 26.461 1.00 93.75 465 ASN A N 1
ATOM 3814 C CA . ASN A 1 465 ? -10.539 6.830 27.878 1.00 93.75 465 ASN A CA 1
ATOM 3815 C C . ASN A 1 465 ? -10.480 5.463 28.566 1.00 93.75 465 ASN A C 1
ATOM 3817 O O . ASN A 1 465 ? -11.487 4.780 28.724 1.00 93.75 465 ASN A O 1
ATOM 3821 N N . VAL A 1 466 ? -9.292 5.073 29.022 1.00 89.38 466 VAL A N 1
ATOM 3822 C CA . VAL A 1 466 ? -9.051 3.723 29.555 1.00 89.38 466 VAL A CA 1
ATOM 3823 C C . VAL A 1 466 ? -9.850 3.384 30.817 1.00 89.38 466 VAL A C 1
ATOM 3825 O O . VAL A 1 466 ? -9.890 2.217 31.194 1.00 89.38 466 VAL A O 1
ATOM 3828 N N . SER A 1 467 ? -10.478 4.361 31.480 1.00 90.69 467 SER A N 1
ATOM 3829 C CA . SER A 1 467 ? -11.374 4.111 32.620 1.00 90.69 467 SER A CA 1
ATOM 3830 C C . SER A 1 467 ? -12.738 3.546 32.205 1.00 90.69 467 SER A C 1
ATOM 3832 O O . SER A 1 467 ? -13.438 2.959 33.026 1.00 90.69 467 SER A O 1
ATOM 3834 N N . GLU A 1 468 ? -13.099 3.688 30.931 1.00 94.56 468 GLU A N 1
ATOM 3835 C CA . GLU A 1 468 ? -14.387 3.292 30.384 1.00 94.56 468 GLU A CA 1
ATOM 3836 C C . GLU A 1 468 ? -14.304 1.904 29.740 1.00 94.56 468 GLU A C 1
ATOM 3838 O O . GLU A 1 468 ? -13.465 1.640 28.873 1.00 94.56 468 GLU A O 1
ATOM 3843 N N . VAL A 1 469 ? -15.206 1.021 30.166 1.00 96.00 469 VAL A N 1
ATOM 3844 C CA . VAL A 1 469 ? -15.418 -0.303 29.578 1.00 96.00 469 VAL A CA 1
ATOM 3845 C C . VAL A 1 469 ? -16.874 -0.397 29.152 1.00 96.00 469 VAL A C 1
ATOM 3847 O O . VAL A 1 469 ? -17.779 -0.145 29.946 1.00 96.00 469 VAL A O 1
ATOM 3850 N N . VAL A 1 470 ? -17.089 -0.766 27.896 1.00 97.44 470 VAL A N 1
ATOM 3851 C CA . VAL A 1 470 ? -18.400 -0.901 27.271 1.00 97.44 470 VAL A CA 1
ATOM 3852 C C . VAL A 1 470 ? -18.643 -2.376 26.981 1.00 97.44 470 VAL A C 1
ATOM 3854 O O . VAL A 1 470 ? -17.802 -3.049 26.386 1.00 97.44 470 VAL A O 1
ATOM 3857 N N . LYS A 1 471 ? -19.794 -2.892 27.411 1.00 97.44 471 LYS A N 1
ATOM 3858 C CA . LYS A 1 471 ? -20.215 -4.262 27.114 1.00 97.44 471 LYS A CA 1
ATOM 3859 C C . LYS A 1 471 ? -20.970 -4.286 25.784 1.00 97.44 471 LYS A C 1
ATOM 3861 O O . LYS A 1 471 ? -21.976 -3.591 25.654 1.00 97.44 471 LYS A O 1
ATOM 3866 N N . GLY A 1 472 ? -20.490 -5.077 24.829 1.00 96.00 472 GLY A N 1
ATOM 3867 C CA . GLY A 1 472 ? -21.199 -5.373 23.585 1.00 96.00 472 GLY A CA 1
ATOM 3868 C C . GLY A 1 472 ? -22.092 -6.622 23.690 1.00 96.00 472 GLY A C 1
ATOM 3869 O O . GLY A 1 472 ? -22.039 -7.327 24.704 1.00 96.00 472 GLY A O 1
ATOM 3870 N N . PRO A 1 473 ? -22.900 -6.925 22.657 1.00 96.31 473 PRO A N 1
ATOM 3871 C CA . PRO A 1 473 ? -23.026 -6.171 21.410 1.00 96.31 473 PRO A CA 1
ATOM 3872 C C . PRO A 1 473 ? -23.799 -4.856 21.606 1.00 96.31 473 PRO A C 1
ATOM 3874 O O . PRO A 1 473 ? -24.855 -4.838 22.238 1.00 96.31 473 PRO A O 1
ATOM 3877 N N . THR A 1 474 ? -23.263 -3.736 21.116 1.00 97.50 474 THR A N 1
ATOM 3878 C CA . THR A 1 474 ? -23.913 -2.417 21.210 1.00 97.50 474 THR A CA 1
ATOM 3879 C C . THR A 1 474 ? -23.320 -1.417 20.222 1.00 97.50 474 THR A C 1
ATOM 3881 O O . THR A 1 474 ? -22.155 -1.531 19.849 1.00 97.50 474 THR A O 1
ATOM 3884 N N . THR A 1 475 ? -24.086 -0.381 19.879 1.00 98.38 475 THR A N 1
ATOM 3885 C CA . THR A 1 475 ? -23.599 0.764 19.102 1.00 98.38 475 THR A CA 1
ATOM 3886 C C . THR A 1 475 ? -23.558 2.005 19.974 1.00 98.38 475 THR A C 1
ATOM 3888 O O . THR A 1 475 ? -24.590 2.535 20.395 1.00 98.38 475 THR A O 1
ATOM 3891 N N . ILE A 1 476 ? -22.346 2.497 20.225 1.00 98.44 476 ILE A N 1
ATOM 3892 C CA . ILE A 1 476 ? -22.123 3.780 20.882 1.00 98.44 476 ILE A CA 1
ATOM 3893 C C . ILE A 1 476 ? -22.499 4.869 19.883 1.00 98.44 476 ILE A C 1
ATOM 3895 O O . ILE A 1 476 ? -21.865 5.008 18.835 1.00 98.44 476 ILE A O 1
ATOM 3899 N N . LYS A 1 477 ? -23.542 5.634 20.201 1.00 98.12 477 LYS A N 1
ATOM 3900 C CA . LYS A 1 477 ? -24.000 6.747 19.367 1.00 98.12 477 LYS A CA 1
ATOM 3901 C C . LYS A 1 477 ? -23.189 8.004 19.651 1.00 98.12 477 LYS A C 1
ATOM 3903 O O . LYS A 1 477 ? -22.844 8.263 20.801 1.00 98.12 477 LYS A O 1
ATOM 3908 N N . ASP A 1 478 ? -22.915 8.774 18.600 1.00 97.50 478 ASP A N 1
ATOM 3909 C CA . ASP A 1 478 ? -22.298 10.104 18.686 1.00 97.50 478 ASP A CA 1
ATOM 3910 C C . ASP A 1 478 ? -20.966 10.153 19.465 1.00 97.50 478 ASP A C 1
ATOM 3912 O O . ASP A 1 478 ? -20.655 11.142 20.130 1.00 97.50 478 ASP A O 1
ATOM 3916 N N . TYR A 1 479 ? -20.140 9.107 19.360 1.00 98.38 479 TYR A N 1
ATOM 3917 C CA . TYR A 1 479 ? -18.834 9.044 20.015 1.00 98.38 479 TYR A CA 1
ATOM 3918 C C . TYR A 1 479 ? -17.944 10.235 19.598 1.00 98.38 479 TYR A C 1
ATOM 3920 O O . TYR A 1 479 ? -17.696 10.414 18.394 1.00 98.38 479 TYR A O 1
ATOM 3928 N N . PRO A 1 480 ? -17.421 11.040 20.548 1.00 98.06 480 PRO A N 1
ATOM 3929 C CA . PRO A 1 480 ? -16.574 12.192 20.249 1.00 98.06 480 PRO A CA 1
ATOM 3930 C C . PRO A 1 480 ? -15.319 11.817 19.461 1.00 98.06 480 PRO A C 1
ATOM 3932 O O . PRO A 1 480 ? -14.500 11.014 19.892 1.00 98.06 480 PRO A O 1
ATOM 3935 N N . SER A 1 481 ? -15.160 12.436 18.298 1.00 97.38 481 SER A N 1
ATOM 3936 C CA . SER A 1 481 ? -14.068 12.191 17.356 1.00 97.38 481 SER A CA 1
ATOM 3937 C C . SER A 1 481 ? -13.509 13.517 16.821 1.00 97.38 481 SER A C 1
ATOM 3939 O O . SER A 1 481 ? -13.587 13.759 15.615 1.00 97.38 481 SER A O 1
ATOM 3941 N N . PRO A 1 482 ? -12.987 14.432 17.667 1.00 97.00 482 PRO A N 1
ATOM 3942 C CA . PRO A 1 482 ? -12.277 15.622 17.185 1.00 97.00 482 PRO A CA 1
ATOM 3943 C C . PRO A 1 482 ? -11.049 15.247 16.330 1.00 97.00 482 PRO A C 1
ATOM 3945 O O . PRO A 1 482 ? -10.692 14.074 16.204 1.00 97.00 482 PRO A O 1
ATOM 3948 N N . LEU A 1 483 ? -10.410 16.240 15.701 1.00 95.69 483 LEU A N 1
ATOM 3949 C CA . LEU A 1 483 ? -9.316 16.006 14.747 1.00 95.69 483 LEU A CA 1
ATOM 3950 C C . LEU A 1 483 ? -8.129 15.240 15.333 1.00 95.69 483 LEU A C 1
ATOM 3952 O O . LEU A 1 483 ? -7.424 14.590 14.576 1.00 95.69 483 LEU A O 1
ATOM 3956 N N . ASP A 1 484 ? -7.903 15.273 16.643 1.00 94.25 484 ASP A N 1
ATOM 3957 C CA . ASP A 1 484 ? -6.781 14.599 17.295 1.00 94.25 484 ASP A CA 1
ATOM 3958 C C . ASP A 1 484 ? -7.147 13.258 17.957 1.00 94.25 484 ASP A C 1
ATOM 3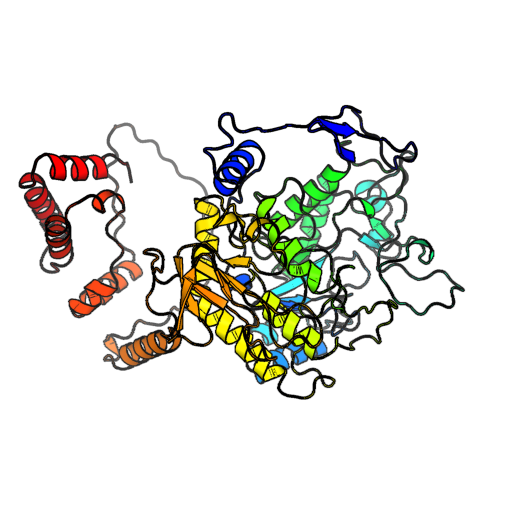960 O O . ASP A 1 484 ? -6.303 12.659 18.625 1.00 94.25 484 ASP A O 1
ATOM 3964 N N . VAL A 1 485 ? -8.373 12.767 17.745 1.00 96.44 485 VAL A N 1
ATOM 3965 C CA . VAL A 1 485 ? -8.885 11.517 18.319 1.00 96.44 485 VAL A CA 1
ATOM 3966 C C . VAL A 1 485 ? -9.265 10.535 17.212 1.00 96.44 485 VAL A C 1
ATOM 3968 O O . VAL A 1 485 ? -10.135 10.814 16.386 1.00 96.44 485 VAL A O 1
ATOM 3971 N N . LEU A 1 486 ? -8.647 9.350 17.250 1.00 98.31 486 LEU A N 1
ATOM 3972 C CA . LEU A 1 486 ? -9.060 8.168 16.493 1.00 98.31 486 LEU A CA 1
ATOM 3973 C C . LEU A 1 486 ? -9.861 7.239 17.422 1.00 98.31 486 LEU A C 1
ATOM 3975 O O . LEU A 1 486 ? -9.276 6.675 18.356 1.00 98.31 486 LEU A O 1
ATOM 3979 N N . PRO A 1 487 ? -11.175 7.055 17.206 1.00 98.50 487 PRO A N 1
ATOM 3980 C CA . PRO A 1 487 ? -11.961 6.077 17.952 1.00 98.50 487 PRO A CA 1
ATOM 3981 C C . PRO A 1 487 ? -11.389 4.666 17.789 1.00 98.50 487 PRO A C 1
ATOM 3983 O O . PRO A 1 487 ? -11.267 4.151 16.675 1.00 98.50 487 PRO A O 1
ATOM 3986 N N . HIS A 1 488 ? -11.018 4.051 18.909 1.00 98.50 488 HIS A N 1
ATOM 3987 C CA . HIS A 1 488 ? -10.552 2.671 18.951 1.00 98.50 488 HIS A CA 1
ATOM 3988 C C . HIS A 1 488 ? -10.862 2.041 20.309 1.00 98.50 488 HIS A C 1
ATOM 3990 O O . HIS A 1 488 ? -10.836 2.714 21.343 1.00 98.50 488 HIS A O 1
ATOM 3996 N N . PHE A 1 489 ? -11.155 0.746 20.300 1.00 98.25 489 PHE A N 1
ATOM 3997 C CA . PHE A 1 489 ? -11.560 -0.014 21.476 1.00 98.25 489 PHE A CA 1
ATOM 3998 C C . PHE A 1 489 ? -10.868 -1.361 21.478 1.00 98.25 489 PHE A C 1
ATOM 4000 O O . PHE A 1 489 ? -10.703 -1.961 20.420 1.00 98.25 489 PHE A O 1
ATOM 4007 N N . TYR A 1 490 ? -10.490 -1.849 22.655 1.00 95.94 490 TYR A N 1
ATOM 4008 C CA . TYR A 1 490 ? -9.833 -3.143 22.765 1.00 95.94 490 TYR A CA 1
ATOM 4009 C C . TYR A 1 490 ? -10.468 -4.050 23.800 1.00 95.94 490 TYR A C 1
ATOM 4011 O O . TYR A 1 490 ? -10.913 -3.607 24.859 1.00 95.94 490 TYR A O 1
ATOM 4019 N N . ARG A 1 491 ? -10.514 -5.333 23.467 1.00 91.56 491 ARG A N 1
ATOM 4020 C CA . ARG A 1 491 ? -11.159 -6.368 24.260 1.00 91.56 491 ARG A CA 1
ATOM 4021 C C . ARG A 1 491 ? -10.396 -6.591 25.575 1.00 91.56 491 ARG A C 1
ATOM 4023 O O . ARG A 1 491 ? -9.167 -6.624 25.581 1.00 91.56 491 ARG A O 1
ATOM 4030 N N . THR A 1 492 ? -11.104 -6.692 26.701 1.00 86.06 492 THR A N 1
ATOM 4031 C CA . THR A 1 492 ? -10.495 -6.859 28.040 1.00 86.06 492 THR A CA 1
ATOM 4032 C C . THR A 1 492 ? -10.561 -8.275 28.592 1.00 86.06 492 THR A C 1
ATOM 4034 O O . THR A 1 492 ? -9.915 -8.557 29.594 1.00 86.06 492 THR A O 1
ATOM 4037 N N . ASP A 1 493 ? -11.368 -9.137 27.988 1.00 71.12 493 ASP A N 1
ATOM 4038 C CA . ASP A 1 493 ? -11.623 -10.5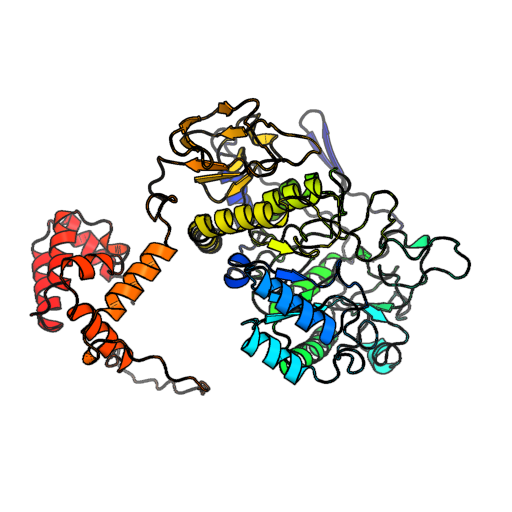15 28.410 1.00 71.12 493 ASP A CA 1
ATOM 4039 C C . ASP A 1 493 ? -10.875 -11.553 27.555 1.00 71.12 493 ASP A C 1
ATOM 4041 O O . ASP A 1 493 ? -11.146 -12.744 27.677 1.00 71.12 493 ASP A O 1
ATOM 4045 N N . SER A 1 494 ? -9.917 -11.138 26.712 1.00 57.59 494 SER A N 1
ATOM 4046 C CA . SER A 1 494 ? -9.117 -12.079 25.921 1.00 57.59 494 SER A CA 1
ATOM 4047 C C . SER A 1 494 ? -7.839 -12.536 26.636 1.00 57.59 494 SER A C 1
ATOM 4049 O O . SER A 1 494 ? -6.957 -11.741 26.987 1.00 57.59 494 SER A O 1
ATOM 4051 N N . ASP A 1 495 ? -7.708 -13.860 26.775 1.00 43.94 495 ASP A N 1
ATOM 4052 C CA . ASP A 1 495 ? -6.478 -14.542 27.216 1.00 43.94 495 ASP A CA 1
ATOM 4053 C C . ASP A 1 495 ? -5.321 -14.338 26.216 1.00 43.94 495 ASP A C 1
ATOM 4055 O O . ASP A 1 495 ? -4.144 -14.467 26.553 1.00 43.94 495 ASP A O 1
ATOM 4059 N N . ASP A 1 496 ? -5.652 -13.949 24.980 1.00 42.22 496 ASP A N 1
ATOM 4060 C CA . ASP A 1 496 ? -4.715 -13.693 23.887 1.00 42.22 496 ASP A CA 1
ATOM 4061 C C . ASP A 1 496 ? -4.196 -12.238 23.861 1.00 42.22 496 ASP A C 1
ATOM 4063 O O . ASP A 1 496 ? -3.423 -11.850 22.977 1.00 42.22 496 ASP A O 1
ATOM 4067 N N . SER A 1 497 ? -4.531 -11.436 24.881 1.00 42.19 497 SER A N 1
ATOM 4068 C CA . SER A 1 497 ? -3.945 -10.108 25.113 1.00 42.19 497 SER A CA 1
ATOM 4069 C C . SER A 1 497 ? -2.436 -10.138 25.385 1.00 42.19 497 SER A C 1
ATOM 4071 O O . SER A 1 497 ? -1.835 -9.071 25.453 1.00 42.19 497 SER A O 1
ATOM 4073 N N . GLY A 1 498 ? -1.820 -11.332 25.476 1.00 38.28 498 GLY A N 1
ATOM 4074 C CA . GLY A 1 498 ? -0.397 -11.620 25.242 1.00 38.28 498 GLY A CA 1
ATOM 4075 C C . GLY A 1 498 ? 0.525 -10.400 25.286 1.00 38.28 498 GLY A C 1
ATOM 4076 O O . GLY A 1 498 ? 1.049 -9.999 24.244 1.00 38.28 498 GLY A O 1
ATOM 4077 N N . ASN A 1 499 ? 0.682 -9.871 26.507 1.00 36.81 499 ASN A N 1
ATOM 4078 C CA . ASN A 1 499 ? 1.422 -8.692 26.978 1.00 36.81 499 ASN A CA 1
ATOM 4079 C C . ASN A 1 499 ? 0.529 -7.572 27.542 1.00 36.81 499 ASN A C 1
ATOM 4081 O O . ASN A 1 499 ? -0.031 -6.759 26.817 1.00 36.81 499 ASN A O 1
ATOM 4085 N N . GLY A 1 500 ? 0.499 -7.554 28.884 1.00 41.12 500 GLY A N 1
ATOM 4086 C CA . GLY A 1 500 ? -0.185 -6.639 29.795 1.00 41.12 500 GLY A CA 1
ATOM 4087 C C . GLY A 1 500 ? -0.363 -5.198 29.337 1.00 41.12 500 GLY A C 1
ATOM 4088 O O . GLY A 1 500 ? 0.479 -4.652 28.638 1.00 41.12 500 GLY A O 1
ATOM 4089 N N . ASP A 1 501 ? -1.470 -4.625 29.810 1.00 42.69 501 ASP A N 1
ATOM 4090 C CA . ASP A 1 501 ? -1.856 -3.218 29.754 1.00 42.69 501 ASP A CA 1
ATOM 4091 C C . ASP A 1 501 ? -1.115 -2.387 28.685 1.00 42.69 501 ASP A C 1
ATOM 4093 O O . ASP A 1 501 ? 0.014 -1.945 28.916 1.00 42.69 501 ASP A O 1
ATOM 4097 N N . PRO A 1 502 ? -1.747 -2.087 27.539 1.00 43.47 502 PRO A N 1
ATOM 4098 C CA . PRO A 1 502 ? -1.124 -1.273 26.504 1.00 43.47 502 PRO A CA 1
ATOM 4099 C C . PRO A 1 502 ? -0.792 0.160 26.984 1.00 43.47 502 PRO A C 1
ATOM 4101 O O . PRO A 1 502 ? -0.133 0.893 26.253 1.00 43.47 502 PRO A O 1
ATOM 4104 N N . SER A 1 503 ? -1.188 0.584 28.198 1.00 39.69 503 SER A N 1
ATOM 4105 C CA . SER A 1 503 ? -0.671 1.792 28.870 1.00 39.69 503 SER A CA 1
ATOM 4106 C C . SER A 1 503 ? 0.817 1.706 29.263 1.00 39.69 503 SER A C 1
ATOM 4108 O O . SER A 1 503 ? 1.458 2.735 29.499 1.00 39.69 503 SER A O 1
ATOM 4110 N N . ILE A 1 504 ? 1.395 0.502 29.298 1.00 39.84 504 ILE A N 1
ATOM 4111 C CA . ILE A 1 504 ? 2.803 0.278 29.617 1.00 39.84 504 ILE A CA 1
ATOM 4112 C C . ILE A 1 504 ? 3.653 0.614 28.391 1.00 39.84 504 ILE A C 1
ATOM 4114 O O . ILE A 1 504 ? 3.753 -0.134 27.420 1.00 39.84 504 ILE A O 1
ATOM 4118 N N . ASP A 1 505 ? 4.318 1.761 28.469 1.00 42.34 505 ASP A N 1
ATOM 4119 C CA . ASP A 1 505 ? 5.342 2.182 27.523 1.00 42.34 505 ASP A CA 1
ATOM 4120 C C . ASP A 1 505 ? 6.546 1.217 27.559 1.00 42.34 505 ASP A C 1
ATOM 4122 O O . ASP A 1 505 ? 7.449 1.311 28.397 1.00 42.34 505 ASP A O 1
ATOM 4126 N N . TRP A 1 506 ? 6.576 0.270 26.621 1.00 39.53 506 TRP A N 1
ATOM 4127 C CA . TRP A 1 506 ? 7.668 -0.692 26.470 1.00 39.53 506 TRP A CA 1
ATOM 4128 C C . TRP A 1 506 ? 9.019 -0.031 26.170 1.00 39.53 506 TRP A C 1
ATOM 4130 O O . TRP A 1 506 ? 10.059 -0.626 26.467 1.00 39.53 506 TRP A O 1
ATOM 4140 N N . SER A 1 507 ? 9.038 1.209 25.665 1.00 39.62 507 SER A N 1
ATOM 4141 C CA . SER A 1 507 ? 10.281 1.962 25.482 1.00 39.62 507 SER A CA 1
ATOM 4142 C C . SER A 1 507 ? 10.890 2.381 26.824 1.00 39.62 507 SER A C 1
ATOM 4144 O O . SER A 1 507 ? 12.103 2.260 26.991 1.00 39.62 507 SER A O 1
ATOM 4146 N N . LYS A 1 508 ? 10.069 2.704 27.838 1.00 37.59 508 LYS A N 1
ATOM 4147 C CA . LYS A 1 508 ? 10.532 2.896 29.226 1.00 37.59 508 LYS A CA 1
ATOM 4148 C C . LYS A 1 508 ? 11.061 1.610 29.838 1.00 37.59 508 LYS A C 1
ATOM 4150 O O . LYS A 1 508 ? 12.063 1.656 30.542 1.00 37.59 508 LYS A O 1
ATOM 4155 N N . LYS A 1 509 ? 10.449 0.456 29.550 1.00 39.91 509 LYS A N 1
ATOM 4156 C CA . LYS A 1 509 ? 10.952 -0.847 30.021 1.00 39.91 509 LYS A CA 1
ATOM 4157 C C . LYS A 1 509 ? 12.304 -1.184 29.379 1.00 39.91 509 LYS A C 1
ATOM 4159 O O . LYS A 1 509 ? 13.216 -1.612 30.076 1.00 39.91 509 LYS A O 1
ATOM 4164 N N . HIS A 1 510 ? 12.467 -0.919 28.083 1.00 42.28 510 HIS A N 1
ATOM 4165 C CA . HIS A 1 510 ? 13.730 -1.113 27.365 1.00 42.28 510 HIS A CA 1
ATOM 4166 C C . HIS A 1 510 ? 14.822 -0.125 27.823 1.00 42.28 510 HIS A C 1
ATOM 4168 O O . HIS A 1 510 ? 15.975 -0.522 27.979 1.00 42.28 510 HIS A O 1
ATOM 4174 N N . LEU A 1 511 ? 14.467 1.136 28.114 1.00 44.12 511 LEU A N 1
ATOM 4175 C CA . LEU A 1 511 ? 15.361 2.099 28.771 1.00 44.12 511 LEU A CA 1
ATOM 4176 C C . LEU A 1 511 ? 15.744 1.643 30.181 1.00 44.12 511 LEU A C 1
ATOM 4178 O O . LEU A 1 511 ? 16.915 1.713 30.521 1.00 44.12 511 LEU A O 1
ATOM 4182 N N . LYS A 1 512 ? 14.797 1.121 30.970 1.00 42.38 512 LYS A N 1
ATOM 4183 C CA . LYS A 1 512 ? 15.059 0.590 32.316 1.00 42.38 512 LYS A CA 1
ATOM 4184 C C . LYS A 1 512 ? 16.014 -0.598 32.272 1.00 42.38 512 LYS A C 1
ATOM 4186 O O . LYS A 1 512 ? 16.927 -0.676 33.081 1.00 42.38 512 LYS A O 1
ATOM 4191 N N . VAL A 1 513 ? 15.841 -1.494 31.301 1.00 43.06 513 VAL A N 1
ATOM 4192 C CA . VAL A 1 513 ? 16.769 -2.605 31.051 1.00 43.06 513 VAL A CA 1
ATOM 4193 C C . VAL A 1 513 ? 18.149 -2.076 30.648 1.00 43.06 513 VAL A C 1
ATOM 4195 O O . VAL A 1 513 ? 19.144 -2.551 31.179 1.00 43.06 513 VAL A O 1
ATOM 4198 N N . LYS A 1 514 ? 18.238 -1.053 29.787 1.00 46.03 514 LYS A N 1
ATOM 4199 C CA . LYS A 1 514 ? 19.518 -0.411 29.433 1.00 46.03 514 LYS A CA 1
ATOM 4200 C C . LYS A 1 514 ? 20.181 0.319 30.609 1.00 46.03 514 LYS A C 1
ATOM 4202 O O . LYS A 1 514 ? 21.392 0.211 30.749 1.00 46.03 514 LYS A O 1
ATOM 4207 N N . GLU A 1 515 ? 19.421 1.016 31.453 1.00 46.59 515 GLU A N 1
ATOM 4208 C CA . GLU A 1 515 ? 19.906 1.628 32.701 1.00 46.59 515 GLU A CA 1
ATOM 4209 C C . GLU A 1 515 ? 20.444 0.563 33.660 1.00 46.59 515 GLU A C 1
ATOM 4211 O O . GLU A 1 515 ? 21.528 0.724 34.208 1.00 46.59 515 GLU A O 1
ATOM 4216 N N . LEU A 1 516 ? 19.711 -0.542 33.833 1.00 42.56 516 LEU A N 1
ATOM 4217 C CA . LEU A 1 516 ? 20.113 -1.655 34.693 1.00 42.56 516 LEU A CA 1
ATOM 4218 C C . LEU A 1 516 ? 21.366 -2.363 34.163 1.00 42.56 516 LEU A C 1
ATOM 4220 O O . LEU A 1 516 ? 22.241 -2.690 34.954 1.00 42.56 516 LEU A O 1
ATOM 4224 N N . ILE A 1 517 ? 21.488 -2.539 32.842 1.00 44.53 517 ILE A N 1
ATOM 4225 C CA . ILE A 1 517 ? 22.708 -3.053 32.195 1.00 44.53 517 ILE A CA 1
ATOM 4226 C C . ILE A 1 517 ? 23.870 -2.064 32.365 1.00 44.53 517 ILE A C 1
ATOM 4228 O O . ILE A 1 517 ? 24.992 -2.482 32.622 1.00 44.53 517 ILE A O 1
ATOM 4232 N N . GLY A 1 518 ? 23.612 -0.758 32.254 1.00 43.94 518 GLY A N 1
ATOM 4233 C CA . GLY A 1 518 ? 24.609 0.296 32.461 1.00 43.94 518 GLY A CA 1
ATOM 4234 C C . GLY A 1 518 ? 25.068 0.459 33.915 1.00 43.94 518 GLY A C 1
ATOM 4235 O O . GLY A 1 518 ? 26.118 1.047 34.150 1.00 43.94 518 GLY A O 1
ATOM 4236 N N . ALA A 1 519 ? 24.297 -0.059 34.875 1.00 44.78 519 ALA A N 1
ATOM 4237 C CA . ALA A 1 519 ? 24.618 -0.065 36.300 1.00 44.78 519 ALA A CA 1
ATOM 4238 C C . ALA A 1 519 ? 25.414 -1.309 36.749 1.00 44.78 519 ALA A C 1
ATOM 4240 O O . ALA A 1 519 ? 25.783 -1.401 37.922 1.00 44.78 519 ALA A O 1
ATOM 4241 N N . LEU A 1 520 ? 25.675 -2.267 35.851 1.00 38.34 520 LEU A N 1
ATOM 4242 C CA . LEU A 1 520 ? 26.518 -3.430 36.139 1.00 38.34 520 LE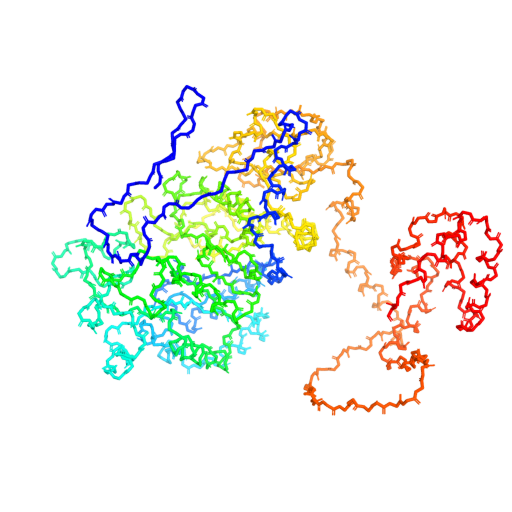U A CA 1
ATOM 4243 C C . LEU A 1 520 ? 28.013 -3.038 36.153 1.00 38.34 520 LEU A C 1
ATOM 4245 O O . LEU A 1 520 ? 28.415 -2.093 35.477 1.00 38.34 520 LEU A O 1
ATOM 4249 N N . PRO A 1 521 ? 28.882 -3.748 36.898 1.00 42.28 521 PRO A N 1
ATOM 4250 C CA . PRO A 1 521 ? 30.331 -3.560 36.814 1.00 42.28 521 PRO A CA 1
ATOM 4251 C C . PRO A 1 521 ? 30.836 -3.814 35.386 1.00 42.28 521 PRO A C 1
ATOM 4253 O O . PRO A 1 521 ? 30.386 -4.756 34.741 1.00 42.28 521 PRO A O 1
ATOM 4256 N N . GLN A 1 522 ? 31.821 -3.043 34.909 1.00 43.97 522 GLN A N 1
ATOM 4257 C CA . GLN A 1 522 ? 32.308 -3.058 33.513 1.00 43.97 522 GLN A CA 1
ATOM 4258 C C . GLN A 1 522 ? 32.669 -4.453 32.952 1.00 43.97 522 GLN A C 1
ATOM 4260 O O . GLN A 1 522 ? 32.583 -4.677 31.749 1.00 43.97 522 GLN A O 1
ATOM 4265 N N . GLN A 1 523 ? 33.031 -5.401 33.821 1.00 41.81 523 GLN A N 1
ATOM 4266 C CA . GLN A 1 523 ? 33.357 -6.797 33.493 1.00 41.81 523 GLN A CA 1
ATOM 4267 C C . GLN A 1 523 ? 32.126 -7.670 33.169 1.00 41.81 523 GLN A C 1
ATOM 4269 O O . GLN A 1 523 ? 32.284 -8.780 32.676 1.00 41.81 523 GLN A O 1
ATOM 4274 N N . GLN A 1 524 ? 30.913 -7.181 33.446 1.00 39.31 524 GLN A N 1
ATOM 4275 C CA . GLN A 1 524 ? 29.626 -7.849 33.205 1.00 39.31 524 GLN A CA 1
ATOM 4276 C C . GLN A 1 524 ? 28.807 -7.172 32.094 1.00 39.31 524 GLN A C 1
ATOM 4278 O O . GLN A 1 524 ? 27.675 -7.573 31.823 1.00 39.31 524 GLN A O 1
ATOM 4283 N N . HIS A 1 525 ? 29.356 -6.146 31.436 1.00 37.19 525 HIS A N 1
ATOM 4284 C CA . HIS A 1 525 ? 28.722 -5.578 30.252 1.00 37.19 525 HIS A CA 1
ATOM 4285 C C . HIS A 1 525 ? 28.836 -6.574 29.088 1.00 37.19 525 HIS A C 1
ATOM 4287 O O . HIS A 1 525 ? 29.943 -7.027 28.787 1.00 37.19 525 HIS A O 1
ATOM 4293 N N . PRO A 1 526 ? 27.742 -6.892 28.377 1.00 35.25 526 PRO A N 1
ATOM 4294 C CA . PRO A 1 526 ? 27.848 -7.642 27.135 1.00 35.25 526 PRO A CA 1
ATOM 4295 C C . PRO A 1 526 ? 28.653 -6.813 26.124 1.00 35.25 526 PRO A C 1
ATOM 4297 O O . PRO A 1 526 ? 28.321 -5.658 25.849 1.00 35.25 526 PRO A O 1
ATOM 4300 N N . HIS A 1 527 ? 29.738 -7.381 25.592 1.00 33.28 527 HIS A N 1
ATOM 4301 C CA . HIS A 1 527 ? 30.555 -6.710 24.580 1.00 33.28 527 HIS A CA 1
ATOM 4302 C C . HIS A 1 527 ? 29.717 -6.375 23.331 1.00 33.28 527 HIS A C 1
ATOM 4304 O O . HIS A 1 527 ? 28.886 -7.190 22.916 1.00 33.28 527 HIS A O 1
ATOM 4310 N N . PRO A 1 528 ? 29.928 -5.203 22.701 1.00 28.28 528 PRO A N 1
ATOM 4311 C CA . PRO A 1 528 ? 29.236 -4.862 21.467 1.00 28.28 528 PRO A CA 1
ATOM 4312 C C . PRO A 1 528 ? 29.686 -5.807 20.339 1.00 28.28 528 PRO A C 1
ATOM 4314 O O . PRO A 1 528 ? 30.863 -6.176 20.289 1.00 28.28 528 PRO A O 1
ATOM 4317 N N . PRO A 1 529 ? 28.789 -6.206 19.421 1.00 28.39 529 PRO A N 1
ATOM 4318 C CA . PRO A 1 529 ? 29.180 -7.029 18.289 1.00 28.39 529 PRO A CA 1
ATOM 4319 C C . PRO A 1 529 ? 30.126 -6.232 17.385 1.00 28.39 529 PRO A C 1
ATOM 4321 O O . PRO A 1 529 ? 29.784 -5.149 16.910 1.00 28.39 529 PRO A O 1
ATOM 4324 N N . LEU A 1 530 ? 31.317 -6.777 17.139 1.00 26.78 530 LEU A N 1
ATOM 4325 C CA . LEU A 1 530 ? 32.184 -6.329 16.053 1.00 26.78 530 LEU A CA 1
ATOM 4326 C C . LEU A 1 530 ? 31.469 -6.573 14.712 1.00 26.78 530 LEU A C 1
ATOM 4328 O O . LEU A 1 530 ? 30.904 -7.641 14.475 1.00 26.78 530 LEU A O 1
ATOM 4332 N N . HIS A 1 531 ? 31.469 -5.553 13.857 1.00 25.73 531 HIS A N 1
ATOM 4333 C CA . HIS A 1 531 ? 30.884 -5.563 12.518 1.00 25.73 531 HIS A CA 1
ATOM 4334 C C . HIS A 1 531 ? 31.534 -6.620 11.583 1.00 25.73 531 HIS A C 1
ATOM 4336 O O . HIS A 1 531 ? 32.751 -6.762 11.576 1.00 25.73 531 HIS A O 1
ATOM 4342 N N . ASN A 1 532 ? 30.668 -7.309 10.813 1.00 29.17 532 ASN A N 1
ATOM 4343 C CA . ASN A 1 532 ? 30.779 -8.121 9.564 1.00 29.17 532 ASN A CA 1
ATOM 4344 C C . ASN A 1 532 ? 32.128 -8.152 8.778 1.00 29.17 532 ASN A C 1
ATOM 4346 O O . ASN A 1 532 ? 32.810 -7.129 8.796 1.00 29.17 532 ASN A O 1
ATOM 4350 N N . PRO A 1 533 ? 32.463 -9.182 7.935 1.00 33.31 533 PRO A N 1
ATOM 4351 C CA . PRO A 1 533 ? 31.539 -9.771 6.937 1.00 33.31 533 PRO A CA 1
ATOM 4352 C C . PRO A 1 533 ? 31.725 -11.263 6.509 1.00 33.31 533 PRO A C 1
ATOM 4354 O O . PRO A 1 533 ? 32.790 -11.853 6.632 1.00 33.31 533 PRO A O 1
ATOM 4357 N N . SER A 1 534 ? 30.697 -11.800 5.834 1.00 25.95 534 SER A N 1
ATOM 4358 C CA . SER A 1 534 ? 30.745 -12.899 4.835 1.00 25.95 534 SER A CA 1
ATOM 4359 C C . SER A 1 534 ? 31.048 -14.333 5.300 1.00 25.95 534 SER A C 1
ATOM 4361 O O . SER A 1 534 ? 32.203 -14.695 5.490 1.00 25.95 534 SER A O 1
ATOM 4363 N N . ILE A 1 535 ? 30.047 -15.224 5.258 1.00 25.84 535 ILE A N 1
ATOM 4364 C CA . ILE A 1 535 ? 30.293 -16.665 5.070 1.00 25.84 535 ILE A CA 1
ATOM 4365 C C . ILE A 1 535 ? 29.366 -17.201 3.973 1.00 25.84 535 ILE A C 1
ATOM 4367 O O . ILE A 1 535 ? 28.150 -17.284 4.127 1.00 25.84 535 ILE A O 1
ATOM 4371 N N . ARG A 1 536 ? 29.990 -17.545 2.841 1.00 26.20 536 ARG A N 1
ATOM 4372 C CA . ARG A 1 536 ? 29.446 -18.422 1.801 1.00 26.20 536 ARG A CA 1
ATOM 4373 C C . ARG A 1 536 ? 29.173 -19.790 2.420 1.00 26.20 536 ARG A C 1
ATOM 4375 O O . ARG A 1 536 ? 30.049 -20.318 3.094 1.00 26.20 536 ARG A O 1
ATOM 4382 N N . ILE A 1 537 ? 28.026 -20.388 2.122 1.00 25.88 537 ILE A N 1
ATOM 4383 C CA . ILE A 1 537 ? 27.792 -21.816 2.359 1.00 25.88 537 ILE A CA 1
ATOM 4384 C C . ILE A 1 537 ? 28.331 -22.565 1.131 1.00 25.88 537 ILE A C 1
ATOM 4386 O O . ILE A 1 537 ? 27.786 -22.370 0.042 1.00 25.88 537 ILE A O 1
ATOM 4390 N N . PRO A 1 538 ? 29.384 -23.397 1.234 1.00 25.28 538 PRO A N 1
ATOM 4391 C CA . PRO A 1 538 ? 29.692 -24.362 0.194 1.00 25.28 538 PRO A CA 1
ATOM 4392 C C . PRO A 1 538 ? 28.748 -25.556 0.335 1.00 25.28 538 PRO A C 1
ATOM 4394 O O . PRO A 1 538 ? 28.553 -26.109 1.415 1.00 25.28 538 PRO A O 1
ATOM 4397 N N . SER A 1 539 ? 28.176 -25.953 -0.791 1.00 29.66 539 SER A N 1
ATOM 4398 C CA . SER A 1 539 ? 27.462 -27.205 -0.984 1.00 29.66 539 SER A CA 1
ATOM 4399 C C . SER A 1 539 ? 28.344 -28.431 -0.697 1.00 29.66 539 SER A C 1
ATOM 4401 O O . SER A 1 539 ? 29.536 -28.426 -0.998 1.00 29.66 539 SER A O 1
ATOM 4403 N N . THR A 1 540 ? 27.689 -29.510 -0.249 1.00 30.50 540 THR A N 1
ATOM 4404 C CA . THR A 1 540 ? 28.098 -30.934 -0.252 1.00 30.50 540 THR A CA 1
ATOM 4405 C C . THR A 1 540 ? 29.176 -31.415 0.730 1.00 30.50 540 THR A C 1
ATOM 4407 O O . THR A 1 540 ? 30.359 -31.183 0.525 1.00 30.50 540 THR A O 1
ATOM 4410 N N . GLN A 1 541 ? 28.757 -32.257 1.686 1.00 26.61 541 GLN A N 1
ATOM 4411 C CA . GLN A 1 541 ? 29.266 -33.629 1.859 1.00 26.61 541 GLN A CA 1
ATOM 4412 C C . GLN A 1 541 ? 28.276 -34.444 2.715 1.00 26.61 541 GLN A C 1
ATOM 4414 O O . GLN A 1 541 ? 28.252 -34.349 3.936 1.00 26.61 541 GLN A O 1
ATOM 4419 N N . ILE A 1 542 ? 27.436 -35.244 2.053 1.00 29.41 542 ILE A N 1
ATOM 4420 C CA . ILE A 1 542 ? 26.704 -36.348 2.683 1.00 29.41 542 ILE A CA 1
ATOM 4421 C C . ILE A 1 542 ? 27.638 -37.557 2.600 1.00 29.41 542 ILE A C 1
ATOM 4423 O O . ILE A 1 542 ? 27.888 -38.057 1.504 1.00 29.41 542 ILE A O 1
ATOM 4427 N N . GLN A 1 543 ? 28.166 -38.018 3.733 1.00 27.31 543 GLN A N 1
ATOM 4428 C CA . GLN A 1 543 ? 28.721 -39.367 3.838 1.00 27.31 543 GLN A CA 1
ATOM 4429 C C . GLN A 1 543 ? 27.669 -40.271 4.478 1.00 27.31 543 GLN A C 1
ATOM 4431 O O . GLN A 1 543 ? 27.280 -40.080 5.626 1.00 27.31 543 GLN A O 1
ATOM 4436 N N . GLN A 1 544 ? 27.201 -41.257 3.711 1.00 29.92 544 GLN A N 1
ATOM 4437 C CA . GLN A 1 544 ? 26.489 -42.411 4.249 1.00 29.92 544 GLN A CA 1
ATOM 4438 C C . GLN A 1 544 ? 27.466 -43.265 5.061 1.00 29.92 544 GLN A C 1
ATOM 4440 O O . GLN A 1 544 ? 28.497 -43.688 4.536 1.00 29.92 544 GLN A O 1
ATOM 4445 N N . THR A 1 545 ? 27.105 -43.600 6.298 1.00 29.44 545 THR A N 1
ATOM 4446 C CA . THR A 1 545 ? 27.667 -44.758 6.998 1.00 29.44 545 THR A CA 1
ATOM 4447 C C . THR A 1 545 ? 26.544 -45.696 7.435 1.00 29.44 545 THR A C 1
ATOM 4449 O O . THR A 1 545 ? 25.504 -45.296 7.955 1.00 29.44 545 THR A O 1
ATOM 4452 N N . ASN A 1 546 ? 26.754 -46.979 7.144 1.00 37.09 546 ASN A N 1
ATOM 4453 C CA . ASN A 1 546 ? 25.865 -48.085 7.468 1.00 37.09 546 ASN A CA 1
ATOM 4454 C C . ASN A 1 546 ? 25.959 -48.417 8.962 1.00 37.09 546 ASN A C 1
ATOM 4456 O O . ASN A 1 546 ? 26.910 -49.067 9.386 1.00 37.09 546 ASN A O 1
ATOM 4460 N N . SER A 1 547 ? 24.982 -47.992 9.757 1.00 33.50 547 SER A N 1
ATOM 4461 C CA . SER A 1 547 ? 24.440 -48.726 10.915 1.00 33.50 547 SER A CA 1
ATOM 4462 C C . SER A 1 547 ? 23.364 -47.869 11.582 1.00 33.50 547 SER A C 1
ATOM 4464 O O . SER A 1 547 ? 23.579 -46.704 11.900 1.00 33.50 547 SER A O 1
ATOM 4466 N N . GLY A 1 548 ? 22.165 -48.431 11.736 1.00 41.22 548 GLY A N 1
ATOM 4467 C CA . GLY A 1 548 ? 21.031 -47.748 12.347 1.00 41.22 548 GLY A CA 1
ATOM 4468 C C . GLY A 1 548 ? 21.295 -47.430 13.817 1.00 41.22 548 GLY A C 1
ATOM 4469 O O . GLY A 1 548 ? 21.317 -48.338 14.640 1.00 41.22 548 GLY A O 1
ATOM 4470 N N . ASN A 1 549 ? 21.538 -46.150 14.099 1.00 28.48 549 ASN A N 1
ATOM 4471 C CA . ASN A 1 549 ? 21.175 -45.379 15.294 1.00 28.48 549 ASN A CA 1
ATOM 4472 C C . ASN A 1 549 ? 21.932 -44.045 15.222 1.00 28.48 549 ASN A C 1
ATOM 4474 O O . ASN A 1 549 ? 23.120 -43.984 15.528 1.00 28.48 549 ASN A O 1
ATOM 4478 N N . VAL A 1 550 ? 21.251 -42.974 14.807 1.00 28.33 550 VAL A N 1
ATOM 4479 C CA . VAL A 1 550 ? 21.798 -41.614 14.890 1.00 28.33 550 VAL A CA 1
ATOM 4480 C C . VAL A 1 550 ? 21.512 -41.102 16.299 1.00 28.33 550 VAL A C 1
ATOM 4482 O O . VAL A 1 550 ? 20.379 -40.757 16.621 1.00 28.33 550 VAL A O 1
ATOM 4485 N N . ILE A 1 551 ? 22.530 -41.092 17.157 1.00 28.03 551 ILE A N 1
ATOM 4486 C CA . ILE A 1 551 ? 22.529 -40.235 18.345 1.00 28.03 551 ILE A CA 1
ATOM 4487 C C . ILE A 1 551 ? 22.871 -38.831 17.827 1.00 28.03 551 ILE A C 1
ATOM 4489 O O . ILE A 1 551 ? 23.897 -38.706 17.155 1.00 28.03 551 ILE A O 1
ATOM 4493 N N . PRO A 1 552 ? 22.060 -37.786 18.077 1.00 28.27 552 PRO A N 1
ATOM 4494 C CA . PRO A 1 552 ? 22.442 -36.430 17.707 1.00 28.27 552 PRO A CA 1
ATOM 4495 C C . PRO A 1 552 ? 23.730 -36.066 18.453 1.00 28.27 552 PRO A C 1
ATOM 4497 O O . PRO A 1 552 ? 23.735 -35.992 19.684 1.00 28.27 552 PRO A O 1
ATOM 4500 N N . GLU A 1 553 ? 24.833 -35.864 17.732 1.00 27.22 553 GLU A N 1
ATOM 4501 C CA . GLU A 1 553 ? 25.988 -35.168 18.295 1.00 27.22 553 GLU A CA 1
ATOM 4502 C C . GLU A 1 553 ? 25.550 -33.727 18.570 1.00 27.22 553 GLU A C 1
ATOM 4504 O O . GLU A 1 553 ? 25.375 -32.919 17.658 1.00 27.22 553 GLU A O 1
ATOM 4509 N N . PHE A 1 554 ? 25.321 -33.414 19.846 1.00 32.53 554 PHE A N 1
ATOM 4510 C CA . PHE A 1 554 ? 25.175 -32.038 20.292 1.00 32.53 554 PHE A CA 1
ATOM 4511 C C . PHE A 1 554 ? 26.492 -31.318 20.006 1.00 32.53 554 PHE A C 1
ATOM 4513 O O . PHE A 1 554 ? 27.511 -31.581 20.648 1.00 32.53 554 PHE A O 1
ATOM 4520 N N . PHE A 1 555 ? 26.471 -30.413 19.028 1.00 31.78 555 PHE A N 1
ATOM 4521 C CA . PHE A 1 555 ? 27.565 -29.476 18.824 1.00 31.78 555 PHE A CA 1
ATOM 4522 C C . PHE A 1 555 ? 27.806 -28.717 20.135 1.00 31.78 555 PHE A C 1
ATOM 4524 O O . PHE A 1 555 ? 26.836 -28.258 20.749 1.00 31.78 555 PHE A O 1
ATOM 4531 N N . PRO A 1 556 ? 29.065 -28.567 20.587 1.00 37.91 556 PRO A N 1
ATOM 4532 C CA . PRO A 1 556 ? 29.340 -27.723 21.735 1.00 37.91 556 PRO A CA 1
ATOM 4533 C C . PRO A 1 556 ? 28.818 -26.311 21.427 1.00 37.91 556 PRO A C 1
ATOM 4535 O O . PRO A 1 556 ? 29.031 -25.824 20.309 1.00 37.91 556 PRO A O 1
ATOM 4538 N N . PRO A 1 557 ? 28.110 -25.662 22.371 1.00 41.94 557 PRO A N 1
ATOM 4539 C CA . PRO A 1 557 ? 27.583 -24.322 22.160 1.00 41.94 557 PRO A CA 1
ATOM 4540 C C . PRO A 1 557 ? 28.722 -23.408 21.715 1.00 41.94 557 PRO A C 1
ATOM 4542 O O . PRO A 1 557 ? 29.810 -23.431 22.296 1.00 41.94 557 PRO A O 1
ATOM 4545 N N . ASN A 1 558 ? 28.490 -22.633 20.654 1.00 47.06 558 ASN A N 1
ATOM 4546 C CA . ASN A 1 558 ? 29.479 -21.661 20.203 1.00 47.06 558 ASN A CA 1
ATOM 4547 C C . ASN A 1 558 ? 29.752 -20.651 21.340 1.00 47.06 558 ASN A C 1
ATOM 4549 O O . ASN A 1 558 ? 28.964 -20.508 22.275 1.00 47.06 558 ASN A O 1
ATOM 4553 N N . GLU A 1 559 ? 30.869 -19.928 21.271 1.00 43.50 559 GLU A N 1
ATOM 4554 C CA . GLU A 1 559 ? 31.291 -18.995 22.330 1.00 43.50 559 GLU A CA 1
ATOM 4555 C C . GLU A 1 559 ? 30.203 -17.959 22.693 1.00 43.50 559 GLU A C 1
ATOM 4557 O O . GLU A 1 559 ? 30.120 -17.487 23.827 1.00 43.50 559 GLU A O 1
ATOM 4562 N N . LYS A 1 560 ? 29.324 -17.623 21.740 1.00 41.25 560 LYS A N 1
ATOM 4563 C CA . LYS A 1 560 ? 28.177 -16.737 21.955 1.00 41.25 560 LYS A CA 1
ATOM 4564 C C . LYS A 1 560 ? 27.088 -17.416 22.792 1.00 41.25 560 LYS A C 1
ATOM 4566 O O . LYS A 1 560 ? 26.589 -16.789 23.722 1.00 41.25 560 LYS A O 1
ATOM 4571 N N . ASP A 1 561 ? 26.751 -18.668 22.509 1.00 44.50 561 ASP A N 1
ATOM 4572 C CA . ASP A 1 561 ? 25.771 -19.440 23.277 1.00 44.50 561 ASP A CA 1
ATOM 4573 C C . ASP A 1 561 ? 26.279 -19.721 24.700 1.00 44.50 561 ASP A C 1
ATOM 4575 O O . ASP A 1 561 ? 25.517 -19.584 25.654 1.00 44.50 561 ASP A O 1
ATOM 4579 N N . GLN A 1 562 ? 27.582 -19.982 24.875 1.00 48.03 562 GLN A N 1
ATOM 4580 C CA . GLN A 1 562 ? 28.203 -20.093 26.203 1.00 48.03 562 GLN A CA 1
ATOM 4581 C C . GLN A 1 562 ? 28.099 -18.788 27.002 1.00 48.03 562 GLN A C 1
ATOM 4583 O O . GLN A 1 562 ? 27.649 -18.809 28.145 1.00 48.03 562 GLN A O 1
ATOM 4588 N N . LYS A 1 563 ? 28.412 -17.637 26.393 1.00 48.34 563 LYS A N 1
ATOM 4589 C CA . LYS A 1 563 ? 28.292 -16.325 27.056 1.00 48.34 563 LYS A CA 1
ATOM 4590 C C . LYS A 1 563 ? 26.848 -15.946 27.384 1.00 48.34 563 LYS A C 1
ATOM 4592 O O . LYS A 1 563 ? 26.601 -15.287 28.391 1.00 48.34 563 LYS A O 1
ATOM 4597 N N . ILE A 1 564 ? 25.884 -16.352 26.554 1.00 49.25 564 ILE A N 1
ATOM 4598 C CA . ILE A 1 564 ? 24.454 -16.165 26.837 1.00 49.25 564 ILE A CA 1
ATOM 4599 C C . ILE A 1 564 ? 24.041 -17.013 28.042 1.00 49.25 564 ILE A C 1
ATOM 4601 O O . ILE A 1 564 ? 23.367 -16.508 28.936 1.00 49.25 564 ILE A O 1
ATOM 4605 N N . VAL A 1 565 ? 24.470 -18.274 28.088 1.00 51.62 565 VAL A N 1
ATOM 4606 C CA . VAL A 1 565 ? 24.202 -19.189 29.202 1.00 51.62 565 VAL A CA 1
ATOM 4607 C C . VAL A 1 565 ? 24.832 -18.664 30.498 1.00 51.62 565 VAL A C 1
ATOM 4609 O O . VAL A 1 565 ? 24.134 -18.539 31.502 1.00 51.62 565 VAL A O 1
ATOM 4612 N N . GLU A 1 566 ? 26.097 -18.240 30.473 1.00 55.78 566 GLU A N 1
ATOM 4613 C CA . GLU A 1 566 ? 26.780 -17.609 31.614 1.00 55.78 566 GLU A CA 1
ATOM 4614 C C . GLU A 1 566 ? 26.069 -16.334 32.095 1.00 55.78 566 GLU A C 1
ATOM 4616 O O . GLU A 1 566 ? 25.850 -16.155 33.296 1.00 55.78 566 GLU A O 1
ATOM 4621 N N . PHE A 1 567 ? 25.639 -15.472 31.168 1.00 58.22 567 PHE A N 1
ATOM 4622 C CA . PHE A 1 567 ? 24.880 -14.265 31.491 1.00 58.22 567 PHE A CA 1
ATOM 4623 C C . PHE A 1 567 ? 23.538 -14.599 32.147 1.00 58.22 567 PHE A C 1
ATOM 4625 O O . PHE A 1 567 ? 23.226 -14.053 33.204 1.00 58.22 567 PHE A O 1
ATOM 4632 N N . VAL A 1 568 ? 22.766 -15.533 31.586 1.00 55.44 568 VAL A N 1
ATOM 4633 C CA . VAL A 1 568 ? 21.490 -15.976 32.165 1.00 55.44 568 VAL A CA 1
ATOM 4634 C C . VAL A 1 568 ? 21.706 -16.581 33.555 1.00 55.44 568 VAL A C 1
ATOM 4636 O O . VAL A 1 568 ? 20.957 -16.259 34.477 1.00 55.44 568 VAL A O 1
ATOM 4639 N N . HIS A 1 569 ? 22.754 -17.386 33.753 1.00 60.22 569 HIS A N 1
ATOM 4640 C CA . HIS A 1 569 ? 23.095 -17.959 35.059 1.00 60.22 569 HIS A CA 1
ATOM 4641 C C . HIS A 1 569 ? 23.556 -16.923 36.091 1.00 60.22 569 HIS A C 1
ATOM 4643 O O . HIS A 1 569 ? 23.359 -17.144 37.287 1.00 60.22 569 HIS A O 1
ATOM 4649 N N . SER A 1 570 ? 24.100 -15.784 35.653 1.00 63.62 570 SER A N 1
ATOM 4650 C CA . SER A 1 570 ? 24.498 -14.678 36.534 1.00 63.62 570 SER A CA 1
ATOM 4651 C C . SER A 1 570 ? 23.315 -13.858 37.075 1.00 63.62 570 SER A C 1
ATOM 4653 O O . SER A 1 570 ? 23.468 -13.118 38.048 1.00 63.62 570 SER A O 1
ATOM 4655 N N . LEU A 1 571 ? 22.121 -13.996 36.484 1.00 58.62 571 LEU A N 1
ATOM 4656 C CA . LEU A 1 571 ? 20.931 -13.259 36.906 1.00 58.62 571 LEU A CA 1
ATOM 4657 C C . LEU A 1 571 ? 20.352 -13.793 38.239 1.00 58.62 571 LEU A C 1
ATOM 4659 O O . LEU A 1 571 ? 20.350 -15.006 38.493 1.00 58.62 571 LEU A O 1
ATOM 4663 N N . PRO A 1 572 ? 19.762 -12.920 39.080 1.00 62.31 572 PRO A N 1
ATOM 4664 C CA . PRO A 1 572 ? 18.901 -13.324 40.193 1.00 62.31 572 PRO A CA 1
ATOM 4665 C C . PRO A 1 572 ? 17.775 -14.274 39.747 1.00 62.31 572 PRO A C 1
ATOM 4667 O O . PRO A 1 572 ? 17.237 -14.126 38.649 1.00 62.31 572 PRO A O 1
ATOM 4670 N N . LEU A 1 573 ? 17.379 -15.224 40.607 1.00 54.03 573 LEU A N 1
ATOM 4671 C CA . LEU A 1 573 ? 16.379 -16.263 40.291 1.00 54.03 573 LEU A CA 1
ATOM 4672 C C . LEU A 1 573 ? 15.053 -15.683 39.763 1.00 54.03 573 LEU A C 1
ATOM 4674 O O . LEU A 1 573 ? 14.481 -16.201 38.806 1.00 54.03 573 LEU A O 1
ATOM 4678 N N . GLU A 1 574 ? 14.606 -14.565 40.334 1.00 54.81 574 GLU A N 1
ATOM 4679 C CA . GLU A 1 574 ? 13.373 -13.881 39.928 1.00 54.81 574 GLU A CA 1
ATOM 4680 C C . GLU A 1 574 ? 13.451 -13.265 38.521 1.00 54.81 574 GLU A C 1
ATOM 4682 O O . GLU A 1 574 ? 12.442 -13.181 37.827 1.00 54.81 574 GLU A O 1
ATOM 4687 N N . LEU A 1 575 ? 14.648 -12.895 38.052 1.00 52.62 575 LEU A N 1
ATOM 4688 C CA . LEU A 1 575 ? 14.856 -12.390 36.692 1.00 52.62 575 LEU A CA 1
ATOM 4689 C C . LEU A 1 575 ? 15.015 -13.524 35.675 1.00 52.62 575 LEU A C 1
ATOM 4691 O O . LEU A 1 575 ? 14.493 -13.412 34.569 1.00 52.62 575 LEU A O 1
ATOM 4695 N N . ARG A 1 576 ? 15.637 -14.646 36.062 1.00 59.81 576 ARG A N 1
ATOM 4696 C CA . ARG A 1 576 ? 15.702 -15.854 35.219 1.00 59.81 576 ARG A CA 1
ATOM 4697 C C . ARG A 1 576 ? 14.321 -16.411 34.893 1.00 59.81 576 ARG A C 1
ATOM 4699 O O . ARG A 1 576 ? 14.102 -16.849 33.771 1.00 59.81 576 ARG A O 1
ATOM 4706 N N . LYS A 1 577 ? 13.383 -16.346 35.846 1.00 56.09 577 LYS A N 1
ATOM 4707 C CA . LYS A 1 577 ? 11.970 -16.722 35.652 1.00 56.09 577 LYS A CA 1
ATOM 4708 C C . LYS A 1 577 ? 11.277 -15.908 34.553 1.00 56.09 577 LYS A C 1
ATOM 4710 O O . LYS A 1 577 ? 10.416 -16.440 33.860 1.00 56.09 577 LYS A O 1
ATOM 4715 N N . LEU A 1 578 ? 11.660 -14.642 34.380 1.00 48.12 578 LEU A N 1
ATOM 4716 C CA . LEU A 1 578 ? 11.027 -13.698 33.451 1.00 48.12 578 LEU A CA 1
ATOM 4717 C C . LEU A 1 578 ? 11.590 -13.756 32.026 1.00 48.12 578 LEU A C 1
ATOM 4719 O O . LEU A 1 578 ? 10.950 -13.257 31.103 1.00 48.12 578 LEU A O 1
ATOM 4723 N N . THR A 1 579 ? 12.777 -14.335 31.837 1.00 48.12 579 THR A N 1
ATOM 4724 C CA . THR A 1 579 ? 13.440 -14.458 30.528 1.00 48.12 579 THR A CA 1
ATOM 4725 C C . THR A 1 579 ? 13.319 -15.859 29.929 1.00 48.12 579 THR A C 1
ATOM 4727 O O . THR A 1 579 ? 14.004 -16.168 28.953 1.00 48.12 579 THR A O 1
ATOM 4730 N N . ARG A 1 580 ? 12.474 -16.722 30.508 1.00 54.03 580 ARG A N 1
ATOM 4731 C CA . ARG A 1 580 ? 12.341 -18.112 30.072 1.00 54.03 580 ARG A CA 1
ATOM 4732 C C . ARG A 1 580 ? 11.708 -18.217 28.685 1.00 54.03 580 ARG A C 1
ATOM 4734 O O . ARG A 1 580 ? 10.690 -17.567 28.437 1.00 54.03 580 ARG A O 1
ATOM 4741 N N . PRO A 1 581 ? 12.224 -19.105 27.819 1.00 47.41 581 PRO A N 1
ATOM 4742 C CA . PRO A 1 581 ? 11.391 -19.679 26.779 1.00 47.41 581 PRO A CA 1
ATOM 4743 C C . PRO A 1 581 ? 10.203 -20.389 27.452 1.00 47.41 581 PRO A C 1
ATOM 4745 O O . PRO A 1 581 ? 10.389 -21.003 28.510 1.00 47.41 581 PRO A O 1
ATOM 4748 N N . PRO A 1 582 ? 8.988 -20.320 26.884 1.00 51.75 582 PRO A N 1
ATOM 4749 C CA . PRO A 1 582 ? 7.888 -21.138 27.372 1.00 51.75 582 PRO A CA 1
ATOM 4750 C C . PRO A 1 582 ? 8.308 -22.613 27.360 1.00 51.75 582 PRO A C 1
ATOM 4752 O O . PRO A 1 582 ? 9.101 -23.034 26.511 1.00 51.75 582 PRO A O 1
ATOM 4755 N N . LEU A 1 583 ? 7.788 -23.399 28.311 1.00 54.06 583 LEU A N 1
ATOM 4756 C CA . LEU A 1 583 ? 7.919 -24.853 28.221 1.00 54.06 583 LEU A CA 1
ATOM 4757 C C . LEU A 1 583 ? 7.415 -25.278 26.831 1.00 54.06 583 LEU A C 1
ATOM 4759 O O . LEU A 1 583 ? 6.424 -24.706 26.370 1.00 54.06 583 LEU A O 1
ATOM 4763 N N . PRO A 1 584 ? 8.069 -26.239 26.152 1.00 55.47 584 PRO A N 1
ATOM 4764 C CA . PRO A 1 584 ? 7.622 -26.667 24.835 1.00 55.47 584 PRO A CA 1
ATOM 4765 C C . PRO A 1 584 ? 6.119 -26.984 24.858 1.00 55.47 584 PRO A C 1
ATOM 4767 O O . PRO A 1 584 ? 5.657 -27.523 25.868 1.00 55.47 584 PRO A O 1
ATOM 4770 N N . PRO A 1 585 ? 5.359 -26.709 23.780 1.00 55.53 585 PRO A N 1
ATOM 4771 C CA . PRO A 1 585 ? 3.896 -26.848 23.760 1.00 55.53 585 PRO A CA 1
ATOM 4772 C C . PRO A 1 585 ? 3.387 -28.198 24.288 1.00 55.53 585 PRO A C 1
ATOM 4774 O O . PRO A 1 585 ? 2.329 -28.304 24.903 1.00 55.53 585 PRO A O 1
ATOM 4777 N N . ALA A 1 586 ? 4.190 -29.249 24.127 1.00 58.25 586 ALA A N 1
ATOM 4778 C CA . ALA A 1 586 ? 3.892 -30.585 24.618 1.00 58.25 586 ALA A CA 1
ATOM 4779 C C . ALA A 1 586 ? 3.801 -30.705 26.163 1.00 58.25 586 ALA A C 1
ATOM 4781 O O . ALA A 1 586 ? 3.138 -31.607 26.670 1.00 58.25 586 ALA A O 1
ATOM 4782 N N . PHE A 1 587 ? 4.394 -29.777 26.921 1.00 64.94 587 PHE A N 1
ATOM 4783 C CA . PHE A 1 587 ? 4.315 -29.698 28.387 1.00 64.94 587 PHE A CA 1
ATOM 4784 C C . PHE A 1 587 ? 3.169 -28.798 28.885 1.00 64.94 587 PHE A C 1
ATOM 4786 O O . PHE A 1 587 ? 2.875 -28.787 30.083 1.00 64.94 587 PHE A O 1
ATOM 4793 N N . GLU A 1 588 ? 2.472 -28.065 28.006 1.00 67.06 588 GLU A N 1
ATOM 4794 C CA . GLU A 1 588 ? 1.348 -27.197 28.392 1.00 67.06 588 GLU A CA 1
ATOM 4795 C C . GLU A 1 588 ? 0.140 -27.979 28.923 1.00 67.06 588 GLU A C 1
ATOM 4797 O O . GLU A 1 588 ? -0.643 -27.442 29.705 1.00 67.06 588 GLU A O 1
ATOM 4802 N N . LYS A 1 589 ? 0.016 -29.266 28.582 1.00 71.12 589 LYS A N 1
ATOM 4803 C CA . LYS A 1 589 ? -1.076 -30.145 29.039 1.00 71.12 589 LYS A CA 1
ATOM 4804 C C . LYS A 1 589 ? -0.863 -30.742 30.440 1.00 71.12 589 LYS A C 1
ATOM 4806 O O . LYS A 1 589 ? -1.744 -31.455 30.930 1.00 71.12 589 LYS A O 1
ATOM 4811 N N . LEU A 1 590 ? 0.291 -30.482 31.063 1.00 74.06 590 LEU A N 1
ATOM 4812 C CA . LEU A 1 590 ? 0.611 -30.939 32.419 1.00 74.06 590 LEU A CA 1
ATOM 4813 C C . LEU A 1 590 ? -0.035 -30.049 33.481 1.00 74.06 590 LEU A C 1
ATOM 4815 O O . LEU A 1 590 ? -0.262 -28.850 33.269 1.00 74.06 590 LEU A O 1
ATOM 4819 N N . ASN A 1 591 ? -0.297 -30.628 34.647 1.00 78.06 591 ASN A N 1
ATOM 4820 C CA . ASN A 1 591 ? -0.816 -29.869 35.779 1.00 78.06 591 ASN A CA 1
ATOM 4821 C C . ASN A 1 591 ? 0.232 -28.885 36.345 1.00 78.06 591 ASN A C 1
ATOM 4823 O O . ASN A 1 591 ? 1.437 -28.997 36.101 1.00 78.06 591 ASN A O 1
ATOM 4827 N N . PHE A 1 592 ? -0.244 -27.883 37.091 1.00 76.56 592 PHE A N 1
ATOM 4828 C CA . PHE A 1 592 ? 0.591 -26.796 37.617 1.00 76.56 592 PHE A CA 1
ATOM 4829 C C . PHE A 1 592 ? 1.750 -27.306 38.489 1.00 76.56 592 PHE A C 1
ATOM 4831 O O . PHE A 1 592 ? 2.892 -26.901 38.287 1.00 76.56 592 PHE A O 1
ATOM 4838 N N . GLU A 1 593 ? 1.480 -28.249 39.395 1.00 77.25 593 GLU A N 1
ATOM 4839 C CA . GLU A 1 593 ? 2.481 -28.786 40.327 1.00 77.25 593 GLU A CA 1
ATOM 4840 C C . GLU A 1 593 ? 3.614 -29.534 39.598 1.00 77.25 593 GLU A C 1
ATOM 4842 O O . GLU A 1 593 ? 4.786 -29.439 39.966 1.00 77.25 593 GLU A O 1
ATOM 4847 N N . THR A 1 594 ? 3.290 -30.244 38.515 1.00 75.56 594 THR A N 1
ATOM 4848 C CA . THR A 1 594 ? 4.277 -30.950 37.686 1.00 75.56 594 THR A CA 1
ATOM 4849 C C . THR A 1 594 ? 5.115 -29.972 36.867 1.00 75.56 594 THR A C 1
ATOM 4851 O O . THR A 1 594 ? 6.338 -30.115 36.805 1.00 75.56 594 THR A O 1
ATOM 4854 N N . LYS A 1 595 ? 4.488 -28.937 36.293 1.00 75.75 595 LYS A N 1
ATOM 4855 C CA . LYS A 1 595 ? 5.197 -27.857 35.588 1.00 75.75 595 LYS A CA 1
ATOM 4856 C C . LYS A 1 595 ? 6.167 -27.127 36.508 1.00 75.75 595 LYS A C 1
ATOM 4858 O O . LYS A 1 595 ? 7.285 -26.838 36.095 1.00 75.75 595 LYS A O 1
ATOM 4863 N N . GLU A 1 596 ? 5.771 -26.876 37.751 1.00 78.25 596 GLU A N 1
ATOM 4864 C CA . GLU A 1 596 ? 6.618 -26.216 38.743 1.00 78.25 596 GLU A CA 1
ATOM 4865 C C . GLU A 1 596 ? 7.815 -27.094 39.147 1.00 78.25 596 GLU A C 1
ATOM 4867 O O . GLU A 1 596 ? 8.948 -26.616 39.160 1.00 78.25 596 GLU A O 1
ATOM 4872 N N . LYS A 1 597 ? 7.611 -28.400 39.376 1.00 78.31 597 LYS A N 1
ATOM 4873 C CA . LYS A 1 597 ? 8.704 -29.350 39.674 1.00 78.31 597 LYS A CA 1
ATOM 4874 C C . LYS A 1 597 ? 9.705 -29.475 38.524 1.00 78.31 597 LYS A C 1
ATOM 4876 O O . LYS A 1 597 ? 10.912 -29.440 38.757 1.00 78.31 597 LYS A O 1
ATOM 4881 N N . ILE A 1 598 ? 9.211 -29.598 37.291 1.00 75.06 598 ILE A N 1
ATOM 4882 C CA . ILE A 1 598 ? 10.050 -29.658 36.087 1.00 75.06 598 ILE A CA 1
ATOM 4883 C C . ILE A 1 598 ? 10.792 -28.331 35.900 1.00 75.06 598 ILE A C 1
ATOM 4885 O O . ILE A 1 598 ? 11.993 -28.330 35.651 1.00 75.06 598 ILE A O 1
ATOM 4889 N N . SER A 1 599 ? 10.104 -27.205 36.085 1.00 70.81 599 SER A N 1
ATOM 4890 C CA . SER A 1 599 ? 10.711 -25.879 36.012 1.00 70.81 599 SER A CA 1
ATOM 4891 C C . SER A 1 599 ? 11.854 -25.723 37.012 1.00 70.81 599 SER A C 1
ATOM 4893 O O . SER A 1 599 ? 12.958 -25.376 36.608 1.00 70.81 599 SER A O 1
ATOM 4895 N N . ASN A 1 600 ? 11.613 -26.014 38.292 1.00 76.81 600 ASN A N 1
ATOM 4896 C CA . ASN A 1 600 ? 12.609 -25.845 39.351 1.00 76.81 600 ASN A CA 1
ATOM 4897 C C . ASN A 1 600 ? 13.862 -26.699 39.109 1.00 76.81 600 ASN A C 1
ATOM 4899 O O . ASN A 1 600 ? 14.965 -26.291 39.460 1.00 76.81 600 ASN A O 1
ATOM 4903 N N . LEU A 1 601 ? 13.710 -27.859 38.465 1.00 76.00 601 LEU A N 1
ATOM 4904 C CA . LEU A 1 601 ? 14.831 -28.697 38.055 1.00 76.00 601 LEU A CA 1
ATOM 4905 C C . LEU A 1 601 ? 15.694 -28.044 36.958 1.00 76.00 601 LEU A C 1
ATOM 4907 O O . LEU A 1 601 ? 16.920 -28.166 36.984 1.00 76.00 601 LEU A O 1
ATOM 4911 N N . PHE A 1 602 ? 15.074 -27.359 35.995 1.00 67.69 602 PHE A N 1
ATOM 4912 C CA . PHE A 1 602 ? 15.801 -26.605 34.968 1.00 67.69 602 PHE A CA 1
ATOM 4913 C C . PHE A 1 602 ? 16.465 -25.336 35.524 1.00 67.69 602 PHE A C 1
ATOM 4915 O O . PHE A 1 602 ? 17.439 -24.857 34.946 1.00 67.69 602 PHE A O 1
ATOM 4922 N N . ASP A 1 603 ? 15.991 -24.830 36.665 1.00 63.97 603 ASP A N 1
ATOM 4923 C CA . ASP A 1 603 ? 16.564 -23.671 37.358 1.00 63.97 603 ASP A CA 1
ATOM 4924 C C . ASP A 1 603 ? 17.721 -24.008 38.304 1.00 63.97 603 ASP A C 1
ATOM 4926 O O . ASP A 1 603 ? 18.436 -23.099 38.747 1.00 63.97 603 ASP A O 1
ATOM 4930 N N . ASP A 1 604 ? 17.907 -25.289 38.627 1.00 71.62 604 ASP A N 1
ATOM 4931 C CA . ASP A 1 604 ? 18.989 -25.739 39.491 1.00 71.62 604 ASP A CA 1
ATOM 4932 C C . ASP A 1 604 ? 20.319 -25.724 38.724 1.00 71.62 604 ASP A C 1
ATOM 4934 O O . ASP A 1 604 ? 20.647 -26.600 37.915 1.00 71.62 604 ASP A O 1
ATOM 4938 N N . ILE A 1 605 ? 21.078 -24.660 38.981 1.00 63.75 605 ILE A N 1
ATOM 4939 C CA . ILE A 1 605 ? 22.392 -24.393 38.388 1.00 63.75 605 ILE A CA 1
ATOM 4940 C C . ILE A 1 605 ? 23.507 -25.230 39.015 1.00 63.75 605 ILE A C 1
ATOM 4942 O O . ILE A 1 605 ? 24.637 -25.179 38.543 1.00 63.75 605 ILE A O 1
ATOM 4946 N N . THR A 1 606 ? 23.210 -25.970 40.088 1.00 72.56 606 THR A N 1
ATOM 4947 C CA . THR A 1 606 ? 24.170 -26.886 40.712 1.00 72.56 606 THR A CA 1
ATOM 4948 C C . THR A 1 606 ? 24.212 -28.246 40.015 1.00 72.56 606 THR A C 1
ATOM 4950 O O . THR A 1 606 ? 25.116 -29.034 40.284 1.00 72.56 606 THR A O 1
ATOM 4953 N N . LEU A 1 607 ? 23.263 -28.505 39.104 1.00 68.44 607 LEU A N 1
ATOM 4954 C CA . LEU A 1 607 ? 23.157 -29.750 38.353 1.00 68.44 607 LEU A CA 1
ATOM 4955 C C . LEU A 1 607 ? 23.787 -29.624 36.966 1.00 68.44 607 LEU A C 1
ATOM 4957 O O . LEU A 1 607 ? 23.451 -28.716 36.202 1.00 68.44 607 LEU A O 1
ATOM 4961 N N . ASP A 1 608 ? 24.637 -30.587 36.616 1.00 71.06 608 ASP A N 1
ATOM 4962 C CA . ASP A 1 608 ? 25.054 -30.800 35.229 1.00 71.06 608 ASP A CA 1
ATOM 4963 C C . ASP A 1 608 ? 23.916 -31.412 34.384 1.00 71.06 608 ASP A C 1
ATOM 4965 O O . ASP A 1 608 ? 22.908 -31.894 34.912 1.00 71.06 608 ASP A O 1
ATOM 4969 N N . ASP A 1 609 ? 24.059 -31.415 33.055 1.00 56.19 609 ASP A N 1
ATOM 4970 C CA . ASP A 1 609 ? 23.006 -31.896 32.147 1.00 56.19 609 ASP A CA 1
ATOM 4971 C C . ASP A 1 609 ? 22.631 -33.366 32.387 1.00 56.19 609 ASP A C 1
ATOM 4973 O O . ASP A 1 609 ? 21.461 -33.742 32.282 1.00 56.19 609 ASP A O 1
ATOM 4977 N N . LYS A 1 610 ? 23.595 -34.201 32.792 1.00 59.94 610 LYS A N 1
ATOM 4978 C CA . LYS A 1 610 ? 23.368 -35.622 33.084 1.00 59.94 610 LYS A CA 1
ATOM 4979 C C . LYS A 1 610 ? 22.588 -35.796 34.387 1.00 59.94 610 LYS A C 1
ATOM 4981 O O . LYS A 1 610 ? 21.696 -36.642 34.479 1.00 59.94 610 LYS A O 1
ATOM 4986 N N . GLN A 1 611 ? 22.898 -35.005 35.407 1.00 69.88 611 GLN A N 1
ATOM 4987 C CA . GLN A 1 611 ? 22.183 -34.963 36.679 1.00 69.88 611 GLN A CA 1
ATOM 4988 C C . GLN A 1 611 ? 20.769 -34.413 36.493 1.00 69.88 611 GLN A C 1
ATOM 4990 O O . GLN A 1 611 ? 19.813 -34.991 37.016 1.00 69.88 611 GLN A O 1
ATOM 4995 N N . ARG A 1 612 ? 20.623 -33.358 35.687 1.00 78.38 612 ARG A N 1
ATOM 4996 C CA . ARG A 1 612 ? 19.335 -32.759 35.338 1.00 78.38 612 ARG A CA 1
ATOM 4997 C C . ARG A 1 612 ? 18.452 -33.752 34.588 1.00 78.38 612 ARG A C 1
ATOM 4999 O O . ARG A 1 612 ? 17.313 -33.969 34.988 1.00 78.38 612 ARG A O 1
ATOM 5006 N N . GLN A 1 613 ? 18.988 -34.451 33.590 1.00 67.56 613 GLN A N 1
ATOM 5007 C CA . GLN A 1 613 ? 18.261 -35.488 32.853 1.00 67.56 613 GLN A CA 1
ATOM 5008 C C . GLN A 1 613 ? 17.840 -36.663 33.755 1.00 67.56 613 GLN A C 1
ATOM 5010 O O . GLN A 1 613 ? 16.699 -37.123 33.691 1.00 67.56 613 GLN A O 1
ATOM 5015 N N . ASN A 1 614 ? 18.720 -37.129 34.645 1.00 72.69 614 ASN A N 1
ATOM 5016 C CA . ASN A 1 614 ? 18.387 -38.198 35.592 1.00 72.69 614 ASN A CA 1
ATOM 5017 C C . ASN A 1 614 ? 17.289 -37.784 36.581 1.00 72.69 614 ASN A C 1
ATOM 5019 O O . ASN A 1 614 ? 16.386 -38.567 36.879 1.00 72.69 614 ASN A O 1
ATOM 5023 N N . ASN A 1 615 ? 17.355 -36.559 37.100 1.00 77.25 615 ASN A N 1
ATOM 5024 C CA . ASN A 1 615 ? 16.350 -36.038 38.020 1.00 77.25 615 ASN A CA 1
ATOM 5025 C C . ASN A 1 615 ? 15.017 -35.766 37.311 1.00 77.25 615 ASN A C 1
ATOM 5027 O O . ASN A 1 615 ? 13.965 -35.999 37.903 1.00 77.25 615 ASN A O 1
ATOM 5031 N N . PHE A 1 616 ? 15.047 -35.388 36.031 1.00 82.00 616 PHE A N 1
ATOM 5032 C CA . PHE A 1 616 ? 13.851 -35.240 35.206 1.00 82.00 616 PHE A CA 1
ATOM 5033 C C . PHE A 1 616 ? 13.097 -36.568 35.106 1.00 82.00 616 PHE A C 1
ATOM 5035 O O . PHE A 1 616 ? 11.921 -36.641 35.458 1.00 82.00 616 PHE A O 1
ATOM 5042 N N . TRP A 1 617 ? 13.784 -37.656 34.745 1.00 79.12 617 TRP A N 1
ATOM 5043 C CA . TRP A 1 617 ? 13.145 -38.970 34.651 1.00 79.12 617 TRP A CA 1
ATOM 5044 C C . TRP A 1 617 ? 12.695 -39.528 36.006 1.00 79.12 617 TRP A C 1
ATOM 5046 O O . TRP A 1 617 ? 11.702 -40.250 36.063 1.00 79.12 617 TRP A O 1
ATOM 5056 N N . LYS A 1 618 ? 13.345 -39.160 37.120 1.00 81.94 618 LYS A N 1
ATOM 5057 C CA . LYS A 1 618 ? 12.832 -39.476 38.467 1.00 81.94 618 LYS A CA 1
ATOM 5058 C C . LYS A 1 618 ? 11.495 -38.792 38.749 1.00 81.94 618 LYS A C 1
ATOM 5060 O O . LYS A 1 618 ? 10.606 -39.454 39.275 1.00 81.94 618 LYS A O 1
ATOM 5065 N N . ILE A 1 619 ? 11.349 -37.515 38.381 1.00 81.69 619 ILE A N 1
ATOM 5066 C CA . ILE A 1 619 ? 10.079 -36.785 38.505 1.00 81.69 619 ILE A CA 1
ATOM 5067 C C . ILE A 1 619 ? 9.015 -37.483 37.655 1.00 81.69 619 ILE A C 1
ATOM 5069 O O . ILE A 1 619 ? 7.975 -37.857 38.185 1.00 81.69 619 ILE A O 1
ATOM 5073 N N . VAL A 1 620 ? 9.307 -37.746 36.376 1.00 76.25 620 VAL A N 1
ATOM 5074 C CA . VAL A 1 620 ? 8.366 -38.371 35.428 1.00 76.25 620 VAL A CA 1
ATOM 5075 C C . VAL A 1 620 ? 7.914 -39.764 35.879 1.00 76.25 620 VAL A C 1
ATOM 5077 O O . VAL A 1 620 ? 6.732 -40.091 35.790 1.00 76.25 620 VAL A O 1
ATOM 5080 N N . ASN A 1 621 ? 8.820 -40.582 36.421 1.00 78.69 621 ASN A N 1
ATOM 5081 C CA . ASN A 1 621 ? 8.494 -41.930 36.897 1.00 78.69 621 ASN A CA 1
ATOM 5082 C C . ASN A 1 621 ? 7.606 -41.940 38.151 1.00 78.69 621 ASN A C 1
ATOM 5084 O O . ASN A 1 621 ? 6.935 -42.941 38.404 1.00 78.69 621 ASN A O 1
ATOM 5088 N N . GLN A 1 622 ? 7.584 -40.844 38.913 1.00 82.88 622 GLN A N 1
ATOM 5089 C CA . GLN A 1 622 ? 6.746 -40.671 40.103 1.00 82.88 622 GLN A CA 1
ATOM 5090 C C . GLN A 1 622 ? 5.394 -40.010 39.797 1.00 82.88 622 GLN A C 1
ATOM 5092 O O . GLN A 1 622 ? 4.564 -39.893 40.699 1.00 82.88 622 GLN A O 1
ATOM 5097 N N . LEU A 1 623 ? 5.156 -39.579 38.552 1.00 81.88 623 LEU A N 1
ATOM 5098 C CA . LEU A 1 623 ? 3.882 -38.983 38.157 1.00 81.88 623 LEU A CA 1
ATOM 5099 C C . LEU A 1 623 ? 2.750 -40.026 38.111 1.00 81.88 623 LEU A C 1
ATOM 5101 O O . LEU A 1 623 ? 3.000 -41.197 37.791 1.00 81.88 623 LEU A O 1
ATOM 5105 N N . PRO A 1 624 ? 1.498 -39.591 38.357 1.00 82.62 624 PRO A N 1
ATOM 5106 C CA . PRO A 1 624 ? 0.301 -40.344 37.996 1.00 82.62 624 PRO A CA 1
ATOM 5107 C C . PRO A 1 624 ? 0.341 -40.819 36.536 1.00 82.62 624 PRO A C 1
ATOM 5109 O O . PRO A 1 624 ? 0.965 -40.193 35.677 1.00 82.62 624 PRO A O 1
ATOM 5112 N N . GLU A 1 625 ? -0.298 -41.954 36.255 1.00 79.25 625 GLU A N 1
ATOM 5113 C CA . GLU A 1 625 ? -0.194 -42.636 34.959 1.00 79.25 625 GLU A CA 1
ATOM 5114 C C . GLU A 1 625 ? -0.654 -41.767 33.777 1.00 79.25 625 GLU A C 1
ATOM 5116 O O . GLU A 1 625 ? -0.026 -41.789 32.718 1.00 79.25 625 GLU A O 1
ATOM 5121 N N . ASP A 1 626 ? -1.682 -40.949 33.984 1.00 79.69 626 ASP A N 1
ATOM 5122 C CA . ASP A 1 626 ? -2.226 -40.000 33.015 1.00 79.69 626 ASP A CA 1
ATOM 5123 C C . ASP A 1 626 ? -1.265 -38.836 32.713 1.00 79.69 626 ASP A C 1
ATOM 5125 O O . ASP A 1 626 ? -1.069 -38.486 31.550 1.00 79.69 626 ASP A O 1
ATOM 5129 N N . GLU A 1 627 ? -0.601 -38.266 33.722 1.00 77.62 627 GLU A N 1
ATOM 5130 C CA . GLU A 1 627 ? 0.413 -37.216 33.528 1.00 77.62 627 GLU A CA 1
ATOM 5131 C C . GLU A 1 627 ? 1.687 -37.780 32.882 1.00 77.62 627 GLU A C 1
ATOM 5133 O O . GLU A 1 627 ? 2.243 -37.184 31.958 1.00 77.62 627 GLU A O 1
ATOM 5138 N N . ARG A 1 628 ? 2.123 -38.975 33.299 1.00 80.00 628 ARG A N 1
ATOM 5139 C CA . ARG A 1 628 ? 3.277 -39.666 32.708 1.00 80.00 628 ARG A CA 1
ATOM 5140 C C . ARG A 1 628 ? 3.044 -40.011 31.234 1.00 80.00 628 ARG A C 1
ATOM 5142 O O . ARG A 1 628 ? 3.976 -39.918 30.435 1.00 80.00 628 ARG A O 1
ATOM 5149 N N . ALA A 1 629 ? 1.818 -40.379 30.855 1.00 75.69 629 ALA A N 1
ATOM 5150 C CA . ALA A 1 629 ? 1.453 -40.643 29.464 1.00 75.69 629 ALA A CA 1
ATOM 5151 C C . ALA A 1 629 ? 1.598 -39.393 28.579 1.00 75.69 629 ALA A C 1
ATOM 5153 O O . ALA A 1 629 ? 2.182 -39.493 27.501 1.00 75.69 629 ALA A O 1
ATOM 5154 N N . LYS A 1 630 ? 1.167 -38.217 29.061 1.00 75.94 630 LYS A N 1
ATOM 5155 C CA . LYS A 1 630 ? 1.326 -36.932 28.352 1.00 75.94 630 LYS A CA 1
ATOM 5156 C C . LYS A 1 630 ? 2.797 -36.563 28.150 1.00 75.94 630 LYS A C 1
ATOM 5158 O O . LYS A 1 630 ? 3.178 -36.134 27.065 1.00 75.94 630 LYS A O 1
ATOM 5163 N N . VAL A 1 631 ? 3.639 -36.774 29.169 1.00 69.56 631 VAL A N 1
ATOM 5164 C CA . VAL A 1 631 ? 5.092 -36.560 29.041 1.00 69.56 631 VAL A CA 1
ATOM 5165 C C . VAL A 1 631 ? 5.687 -37.520 28.010 1.00 69.56 631 VAL A C 1
ATOM 5167 O O . VAL A 1 631 ? 6.423 -37.095 27.130 1.00 69.56 631 VAL A O 1
ATOM 5170 N N . ASN A 1 632 ? 5.347 -38.808 28.056 1.00 70.44 632 ASN A N 1
ATOM 5171 C CA . ASN A 1 632 ? 5.866 -39.783 27.093 1.00 70.44 632 ASN A CA 1
ATOM 5172 C C . ASN A 1 632 ? 5.391 -39.518 25.652 1.00 70.44 632 ASN A C 1
ATOM 5174 O O . ASN A 1 632 ? 6.127 -39.800 24.711 1.00 70.44 632 ASN A O 1
ATOM 5178 N N . GLU A 1 633 ? 4.184 -38.978 25.464 1.00 67.88 633 GLU A N 1
ATOM 5179 C CA . GLU A 1 633 ? 3.670 -38.532 24.163 1.00 67.88 633 GLU A CA 1
ATOM 5180 C C . GLU A 1 633 ? 4.468 -37.337 23.616 1.00 67.88 633 GLU A C 1
ATOM 5182 O O . GLU A 1 633 ? 4.823 -37.329 22.437 1.00 67.88 633 GLU A O 1
ATOM 5187 N N . ALA A 1 634 ? 4.846 -36.388 24.480 1.00 61.34 634 ALA A N 1
ATOM 5188 C CA . ALA A 1 634 ? 5.671 -35.230 24.125 1.00 61.34 634 ALA A CA 1
ATOM 5189 C C . ALA A 1 634 ? 7.039 -35.605 23.526 1.00 61.34 634 ALA A C 1
ATOM 5191 O O . ALA A 1 634 ? 7.545 -34.900 22.656 1.00 61.34 634 ALA A O 1
ATOM 5192 N N . PHE A 1 635 ? 7.625 -36.725 23.962 1.00 59.41 635 PHE A N 1
ATOM 5193 C CA . PHE A 1 635 ? 8.929 -37.212 23.495 1.00 59.41 635 PHE A CA 1
ATOM 5194 C C . PHE A 1 635 ? 8.854 -38.180 22.299 1.00 59.41 635 PHE A C 1
ATOM 5196 O O . PHE A 1 635 ? 9.888 -38.685 21.866 1.00 59.41 635 PHE A O 1
ATOM 5203 N N . LYS A 1 636 ? 7.664 -38.450 21.736 1.00 54.16 636 LYS A N 1
ATOM 5204 C CA . LYS A 1 636 ? 7.516 -39.269 20.512 1.00 54.16 636 LYS A CA 1
ATOM 5205 C C . LYS A 1 636 ? 7.784 -38.504 19.209 1.00 54.16 636 LYS A C 1
ATOM 5207 O O . LYS A 1 636 ? 7.792 -39.126 18.149 1.00 54.16 636 LYS A O 1
ATOM 5212 N N . PHE A 1 637 ? 8.013 -37.193 19.265 1.00 33.00 637 PHE A N 1
ATOM 5213 C CA . PHE A 1 637 ? 8.410 -36.400 18.102 1.00 33.00 637 PHE A CA 1
ATOM 5214 C C . PHE A 1 637 ? 9.938 -36.419 17.932 1.00 33.00 637 PHE A C 1
ATOM 5216 O O . PHE A 1 637 ? 10.649 -36.114 18.891 1.00 33.00 637 PHE A O 1
ATOM 5223 N N . PRO A 1 638 ? 10.468 -36.763 16.744 1.00 31.30 638 PRO A N 1
ATOM 5224 C CA . PRO A 1 638 ? 11.884 -36.583 16.463 1.00 31.30 638 PRO A CA 1
ATOM 5225 C C . PRO A 1 638 ? 12.165 -35.077 16.328 1.00 31.30 638 PRO A C 1
ATOM 5227 O O . PRO A 1 638 ? 11.571 -34.423 15.470 1.00 31.30 638 PRO A O 1
ATOM 5230 N N . PHE A 1 639 ? 13.009 -34.539 17.213 1.00 29.78 639 PHE A N 1
ATOM 5231 C CA . PHE A 1 639 ? 13.581 -33.192 17.101 1.00 29.78 639 PHE A CA 1
ATOM 5232 C C . PHE A 1 639 ? 14.669 -33.142 16.031 1.00 29.78 639 PHE A C 1
ATOM 5234 O O . PHE A 1 639 ? 15.453 -34.120 15.957 1.00 29.78 639 PHE A O 1
#